Protein AF-N2BLF1-F1 (afdb_monomer_lite)

Radius of gyration: 27.6 Å; chains: 1; bounding box: 64×63×111 Å

pLDDT: mean 85.38, std 17.5, range [27.38, 98.88]

InterPro domains:
  IPR001821 [NiFe]-hydrogenase, small subunit [PIRSF000310] (75-419)
  IPR001821 [NiFe]-hydrogenase, small subunit [PTHR30013] (73-422)
  IPR001821 [NiFe]-hydrogenase, small subunit [TIGR00391] (73-423)
  IPR006137 NADH:ubiquinone oxidoreductase-like, 20kDa subunit [PF01058] (130-275)
  IPR006311 Twin-arginine translocation pathway, signal sequence [PS51318] (1-113)
  IPR027394 Cytochrome-c3 hydrogenase, C-terminal [PF14720] (294-376)
  IPR037024 [NiFe]-hydrogenase, small subunit, N-terminal domain superfamily [G3DSA:3.40.50.700] (114-292)
  IPR037148 [NiFe]-hydrogenase, small subunit, C-terminal domain superfamily [G3DSA:4.10.480.10] (296-412)

Secondary structure (DSSP, 8-state):
------------HHHHHHHTS------B----TT-TT-----BS-HHHHHHHHHHHHHHHTTSPPHHHHHHS--HHHHHHHTT--HHHHHHHHHHHHHHTT--GGGHHHHHHHHHTGGGS-EEEEE-B--SHHHHHHHTS-TT-HHHHHHHHS-EEEETTT-S--HHHHHHHHHHHHHHTTTT-EEEEESBEESS-GGG-EETTTTEEHHHHHHHHHHH-SEEEEEHHHHHH--STTSTT-TT-EE-GGGT-SSPEEEE-SSSPPHHHHHHHHHHHHHHSS--B-TTS-BHHHHSSBGGGG-TTHHHHHHT-B--STTSHHHHTT-B-GGGT--GGG-B--HHHH-BTTTTB-TTTTT-----TTSTTHHHHS-STTS--SS----TTTTS-HHHHHHHHHHHHHHHHHHHHHHHHHHHHH----

Structure (mmCIF, N/CA/C/O backbone):
data_AF-N2BLF1-F1
#
_entry.id   AF-N2BLF1-F1
#
loop_
_atom_site.group_PDB
_atom_site.id
_atom_site.type_symbol
_atom_site.label_atom_id
_atom_site.label_alt_id
_atom_site.label_comp_id
_atom_site.label_asym_id
_atom_site.label_entity_id
_atom_site.label_seq_id
_atom_site.pdbx_PDB_ins_code
_atom_site.Cartn_x
_atom_site.Cartn_y
_atom_site.Cartn_z
_atom_site.occupancy
_atom_site.B_iso_or_equiv
_atom_site.auth_seq_id
_atom_site.auth_comp_id
_atom_site.auth_asym_id
_atom_site.auth_atom_id
_atom_site.pdbx_PDB_model_num
ATOM 1 N N . MET A 1 1 ? -32.864 38.728 32.794 1.00 34.09 1 MET A N 1
ATOM 2 C CA . MET A 1 1 ? -32.151 39.334 31.644 1.00 34.09 1 MET A CA 1
ATOM 3 C C . MET A 1 1 ? -30.880 38.521 31.444 1.00 34.09 1 MET A C 1
ATOM 5 O O . MET A 1 1 ? -30.140 38.406 32.398 1.00 34.09 1 MET A O 1
ATOM 9 N N . SER A 1 2 ? -30.558 37.840 30.357 1.00 32.34 2 SER A N 1
ATOM 10 C CA . SER A 1 2 ? -31.206 37.461 29.104 1.00 32.34 2 SER A CA 1
ATOM 11 C C . SER A 1 2 ? -30.546 36.120 28.752 1.00 32.34 2 SER A C 1
ATOM 13 O O . SER A 1 2 ? -29.322 36.021 28.824 1.00 32.34 2 SER A O 1
ATOM 15 N N . LYS A 1 3 ? -31.333 35.089 28.440 1.00 30.62 3 LYS A N 1
ATOM 16 C CA . LYS A 1 3 ? -30.819 33.831 27.890 1.00 30.62 3 LYS A CA 1
ATOM 17 C C . LYS A 1 3 ? -30.440 34.105 26.433 1.00 30.62 3 LYS A C 1
ATOM 19 O O . LYS A 1 3 ? -31.319 34.471 25.659 1.00 30.62 3 LYS A O 1
ATOM 24 N N . HIS A 1 4 ? -29.175 33.933 26.062 1.00 27.38 4 HIS A N 1
ATOM 25 C CA . HIS A 1 4 ? -28.812 33.775 24.657 1.00 27.38 4 HIS A CA 1
ATOM 26 C C . HIS A 1 4 ? -28.743 32.280 24.348 1.00 27.38 4 HIS A C 1
ATOM 28 O O . HIS A 1 4 ? -27.736 31.623 24.585 1.00 27.38 4 HIS A O 1
ATOM 34 N N . GLU A 1 5 ? -29.864 31.746 23.863 1.00 31.47 5 GLU A N 1
ATOM 35 C CA . GLU A 1 5 ? -29.892 30.516 23.078 1.00 31.47 5 GLU A CA 1
ATOM 36 C C . GLU A 1 5 ? -29.251 30.818 21.723 1.00 31.47 5 GLU A C 1
ATOM 38 O O . GLU A 1 5 ? -29.831 31.501 20.880 1.00 31.47 5 GLU A O 1
ATOM 43 N N . THR A 1 6 ? -28.037 30.324 21.511 1.00 28.50 6 THR A N 1
ATOM 44 C CA . THR A 1 6 ? -27.440 30.254 20.179 1.00 28.50 6 THR A CA 1
ATOM 45 C C . THR A 1 6 ? -27.870 28.931 19.556 1.00 28.50 6 THR A C 1
ATOM 47 O O . THR A 1 6 ? -27.172 27.924 19.623 1.00 28.50 6 THR A O 1
ATOM 50 N N . THR A 1 7 ? -29.054 28.916 18.946 1.00 29.73 7 THR A N 1
ATOM 51 C CA . THR A 1 7 ? -29.397 27.939 17.906 1.00 29.73 7 THR A CA 1
ATOM 52 C C . THR A 1 7 ? -28.469 28.172 16.718 1.00 29.73 7 THR A C 1
ATOM 54 O O . THR A 1 7 ? -28.777 28.943 15.808 1.00 29.73 7 THR A O 1
ATOM 57 N N . GLN A 1 8 ? -27.292 27.548 16.747 1.00 30.91 8 GLN A N 1
ATOM 58 C CA . GLN A 1 8 ? -26.384 27.524 15.611 1.00 30.91 8 GLN A CA 1
ATOM 59 C C . GLN A 1 8 ? -26.890 26.454 14.643 1.00 30.91 8 GLN A C 1
ATOM 61 O O . GLN A 1 8 ? -26.903 25.260 14.937 1.00 30.91 8 GLN A O 1
ATOM 66 N N . GLY A 1 9 ? -27.421 26.933 13.519 1.00 28.45 9 GLY A N 1
ATOM 67 C CA . GLY A 1 9 ? -28.097 26.139 12.510 1.00 28.45 9 GLY A CA 1
ATOM 68 C C . GLY A 1 9 ? -27.261 24.962 12.023 1.00 28.45 9 GLY A C 1
ATOM 69 O O . GLY A 1 9 ? -26.122 25.108 11.579 1.00 28.45 9 GLY A O 1
ATOM 70 N N . MET A 1 10 ? -27.899 23.798 12.057 1.00 29.38 10 MET A N 1
ATOM 71 C CA . MET A 1 10 ? -27.509 22.559 11.405 1.00 29.38 10 MET A CA 1
ATOM 72 C C . MET A 1 10 ? -27.490 22.774 9.877 1.00 29.38 10 MET A C 1
ATOM 74 O O . MET A 1 10 ? -28.398 22.362 9.165 1.00 29.38 10 MET A O 1
ATOM 78 N N . LEU A 1 11 ? -26.476 23.466 9.347 1.00 31.80 11 LEU A N 1
ATOM 79 C CA . LEU A 1 11 ? -26.257 23.659 7.907 1.00 31.80 11 LEU A CA 1
ATOM 80 C C . LEU A 1 11 ? -25.612 22.401 7.299 1.00 31.80 11 LEU A C 1
ATOM 82 O O . LEU A 1 11 ? -24.440 22.347 6.941 1.00 31.80 11 LEU A O 1
ATOM 86 N N . HIS A 1 12 ? -26.445 21.364 7.257 1.00 41.03 12 HIS A N 1
ATOM 87 C CA . HIS A 1 12 ? -26.668 20.444 6.151 1.00 41.03 12 HIS A CA 1
ATOM 88 C C . HIS A 1 12 ? -25.487 20.070 5.226 1.00 41.03 12 HIS A C 1
ATOM 90 O O . HIS A 1 12 ? -25.386 20.506 4.077 1.00 41.03 12 HIS A O 1
ATOM 96 N N . THR A 1 13 ? -24.707 19.070 5.636 1.00 43.75 13 THR A N 1
ATOM 97 C CA . THR A 1 13 ? -24.130 18.111 4.673 1.00 43.75 13 THR A CA 1
ATOM 98 C C . THR A 1 13 ? -25.227 17.339 3.924 1.00 43.75 13 THR A C 1
ATOM 100 O O . THR A 1 13 ? -25.031 16.941 2.778 1.00 43.75 13 THR A O 1
ATOM 103 N N . ASP A 1 14 ? -26.418 17.197 4.515 1.00 41.38 14 ASP A N 1
ATOM 104 C CA . ASP A 1 14 ? -27.555 16.512 3.896 1.00 41.38 14 ASP A CA 1
ATOM 105 C C . ASP A 1 14 ? -28.120 17.200 2.641 1.00 41.38 14 ASP A C 1
ATOM 107 O O . ASP A 1 14 ? -28.480 16.485 1.707 1.00 41.38 14 ASP A O 1
ATOM 111 N N . THR A 1 15 ? -28.137 18.539 2.556 1.00 40.91 15 THR A N 1
ATOM 112 C CA . THR A 1 15 ? -28.598 19.256 1.343 1.00 40.91 15 THR A CA 1
ATOM 113 C C . THR A 1 15 ? -27.589 19.132 0.199 1.00 40.91 15 THR A C 1
ATOM 115 O O . THR A 1 15 ? -27.974 18.951 -0.949 1.00 40.91 15 THR A O 1
ATOM 118 N N . MET A 1 16 ? -26.280 19.094 0.486 1.00 49.84 16 MET A N 1
ATOM 119 C CA . MET A 1 16 ? -25.284 18.773 -0.552 1.00 49.84 16 MET A CA 1
ATOM 120 C C . MET A 1 16 ? -25.393 17.317 -1.025 1.00 49.84 16 MET A C 1
ATOM 122 O O . MET A 1 16 ? -25.132 17.026 -2.190 1.00 49.84 16 MET A O 1
ATOM 126 N N . LEU A 1 17 ? -25.772 16.384 -0.145 1.00 57.03 17 LEU A N 1
ATOM 127 C CA . LEU A 1 17 ? -25.958 14.974 -0.500 1.00 57.03 17 LEU A CA 1
ATOM 128 C C . LEU A 1 17 ? -27.244 14.713 -1.295 1.00 57.03 17 LEU A C 1
ATOM 130 O O . LEU A 1 17 ? -27.273 13.745 -2.056 1.00 57.03 17 LEU A O 1
ATOM 134 N N . SER A 1 18 ? -28.292 15.531 -1.134 1.00 57.19 18 SER A N 1
ATOM 135 C CA . SER A 1 18 ? -29.472 15.470 -2.008 1.00 57.19 18 SER A CA 1
ATOM 136 C C . SER A 1 18 ? -29.154 15.986 -3.409 1.00 57.19 18 SER A C 1
ATOM 138 O O . SER A 1 18 ? -29.528 15.331 -4.380 1.00 57.19 18 SER A O 1
ATOM 140 N N . ASP A 1 19 ? -28.394 17.080 -3.506 1.00 56.22 19 ASP A N 1
ATOM 141 C CA . ASP A 1 19 ? -28.075 17.741 -4.780 1.00 56.22 19 ASP A CA 1
ATOM 142 C C . ASP A 1 19 ? -26.953 17.034 -5.565 1.00 56.22 19 ASP A C 1
ATOM 144 O O . ASP A 1 19 ? -26.846 17.183 -6.779 1.00 56.22 19 ASP A O 1
ATOM 148 N N . SER A 1 20 ? -26.115 16.233 -4.893 1.00 60.94 20 SER A N 1
ATOM 149 C CA . SER A 1 20 ? -25.032 15.448 -5.517 1.00 60.94 20 SER A CA 1
ATOM 150 C C . SER A 1 20 ? -25.428 14.023 -5.910 1.00 60.94 20 SER A C 1
ATOM 152 O O . SER A 1 20 ? -24.604 13.289 -6.467 1.00 60.94 20 SER A O 1
ATOM 154 N N . MET A 1 21 ? -26.674 13.608 -5.643 1.00 68.56 21 MET A N 1
ATOM 155 C CA . MET A 1 21 ? -27.147 12.285 -6.038 1.00 68.56 21 MET A CA 1
ATOM 156 C C . MET A 1 21 ? -27.135 12.170 -7.575 1.00 68.56 21 MET A C 1
ATOM 158 O O . MET A 1 21 ? -27.792 12.958 -8.251 1.00 68.56 21 MET A O 1
ATOM 162 N N . PRO A 1 22 ? -26.447 11.170 -8.158 1.00 64.75 22 PRO A N 1
ATOM 163 C CA . PRO A 1 22 ? -26.455 10.998 -9.602 1.00 64.75 22 PRO A CA 1
ATOM 164 C C . PRO A 1 22 ? -27.871 10.680 -10.105 1.00 64.75 22 PRO A C 1
ATOM 166 O O . PRO A 1 22 ? -28.528 9.773 -9.587 1.00 64.75 22 PRO A O 1
ATOM 169 N N . HIS A 1 23 ? -28.310 11.398 -11.141 1.00 61.88 23 HIS A N 1
ATOM 170 C CA . HIS A 1 23 ? -29.564 11.136 -11.864 1.00 61.88 23 HIS A CA 1
ATOM 171 C C . HIS A 1 23 ? -29.407 10.087 -12.981 1.00 61.88 23 HIS A C 1
ATOM 173 O O . HIS A 1 23 ? -30.396 9.616 -13.532 1.00 61.88 23 HIS A O 1
ATOM 179 N N . ASP A 1 24 ? -28.165 9.717 -13.300 1.00 59.00 24 ASP A N 1
ATOM 180 C CA . ASP A 1 24 ? -27.805 8.776 -14.360 1.00 59.00 24 ASP A CA 1
ATOM 181 C C . ASP A 1 24 ? -28.021 7.312 -13.922 1.00 59.00 24 ASP A C 1
ATOM 183 O O . ASP A 1 24 ? -27.498 6.863 -12.893 1.00 59.00 24 ASP A O 1
ATOM 187 N N . THR A 1 25 ? -28.791 6.567 -14.719 1.00 51.81 25 THR A N 1
ATOM 188 C CA . THR A 1 25 ? -29.076 5.134 -14.544 1.00 51.81 25 THR A CA 1
ATOM 189 C C . THR A 1 25 ? -28.010 4.234 -15.168 1.00 51.81 25 THR A C 1
ATOM 191 O O . THR A 1 25 ? -28.146 3.015 -15.089 1.00 51.81 25 THR A O 1
ATOM 194 N N . ALA A 1 26 ? -26.938 4.791 -15.746 1.00 46.41 26 ALA A N 1
ATOM 195 C CA . ALA A 1 26 ? -25.838 4.005 -16.288 1.00 46.41 26 ALA A CA 1
ATOM 196 C C . ALA A 1 26 ? -25.249 3.042 -15.242 1.00 46.41 26 ALA A C 1
ATOM 198 O O . ALA A 1 26 ? -24.953 3.412 -14.095 1.00 46.41 26 ALA A O 1
ATOM 199 N N . ASN A 1 27 ? -25.055 1.795 -15.671 1.00 47.56 27 ASN A N 1
ATOM 200 C CA . ASN A 1 27 ? -24.435 0.747 -14.874 1.00 47.56 27 ASN A CA 1
ATOM 201 C C . ASN A 1 27 ? -23.000 1.165 -14.515 1.00 47.56 27 ASN A C 1
ATOM 203 O O . ASN A 1 27 ? -22.214 1.500 -15.401 1.00 47.56 27 ASN A O 1
ATOM 207 N N . ILE A 1 28 ? -22.632 1.114 -13.229 1.00 48.50 28 ILE A N 1
ATOM 208 C CA . ILE A 1 28 ? -21.212 1.078 -12.862 1.00 48.50 28 ILE A CA 1
ATOM 209 C C . ILE A 1 28 ? -20.825 -0.395 -12.785 1.00 48.50 28 ILE A C 1
ATOM 211 O O . ILE A 1 28 ? -21.120 -1.068 -11.800 1.00 48.50 28 ILE A O 1
ATOM 215 N N . ALA A 1 29 ? -20.125 -0.891 -13.799 1.00 42.41 29 ALA A N 1
ATOM 216 C CA . ALA A 1 29 ? -19.344 -2.103 -13.633 1.00 42.41 29 ALA A CA 1
ATOM 217 C C . ALA A 1 29 ? -18.017 -1.706 -12.979 1.00 42.41 29 ALA A C 1
ATOM 219 O O . ALA A 1 29 ? -17.067 -1.312 -13.648 1.00 42.41 29 ALA A O 1
ATOM 220 N N . LEU A 1 30 ? -17.953 -1.770 -11.652 1.00 49.09 30 LEU A N 1
ATOM 221 C CA . LEU A 1 30 ? -16.662 -2.006 -11.019 1.00 49.09 30 LEU A CA 1
ATOM 222 C C . LEU A 1 30 ? -16.316 -3.458 -11.419 1.00 49.09 30 LEU A C 1
ATOM 224 O O . LEU A 1 30 ? -17.105 -4.364 -11.164 1.00 49.09 30 LEU A O 1
ATOM 228 N N . ASP A 1 31 ? -15.251 -3.682 -12.192 1.00 41.78 31 ASP A N 1
ATOM 229 C CA . ASP A 1 31 ? -14.954 -5.015 -12.740 1.00 41.78 31 ASP A CA 1
ATOM 230 C C . ASP A 1 31 ? -14.432 -5.959 -11.637 1.00 41.78 31 ASP A C 1
ATOM 232 O O . ASP A 1 31 ? -13.259 -5.980 -11.246 1.00 41.78 31 ASP A O 1
ATOM 236 N N . TYR A 1 32 ? -15.353 -6.762 -11.104 1.00 50.81 32 TYR A N 1
ATOM 237 C CA . TYR A 1 32 ? -15.105 -7.753 -10.059 1.00 50.81 32 TYR A CA 1
ATOM 238 C C . TYR A 1 32 ? -14.831 -9.163 -10.596 1.00 50.81 32 TYR A C 1
ATOM 240 O O . TYR A 1 32 ? -14.565 -10.041 -9.784 1.00 50.81 32 TYR A O 1
ATOM 248 N N . SER A 1 33 ? -14.760 -9.373 -11.916 1.00 38.44 33 SER A N 1
ATOM 249 C CA . SER A 1 33 ? -14.733 -10.697 -12.580 1.00 38.44 33 SER A CA 1
ATOM 250 C C . SER A 1 33 ? -13.710 -11.721 -12.049 1.00 38.44 33 SER A C 1
ATOM 252 O O . SER A 1 33 ? -13.936 -12.918 -12.159 1.00 38.44 33 SER A O 1
ATOM 254 N N . GLN A 1 34 ? -12.613 -11.263 -11.438 1.00 37.8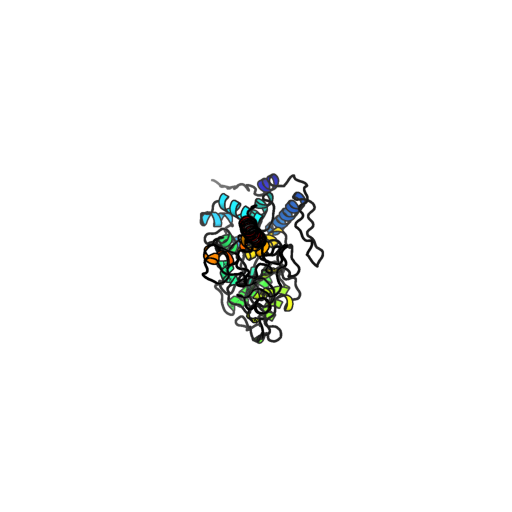8 34 GLN A N 1
ATOM 255 C CA . GLN A 1 34 ? -11.556 -12.087 -10.818 1.00 37.88 34 GLN A CA 1
ATOM 256 C C . GLN A 1 34 ? -11.710 -12.364 -9.297 1.00 37.88 34 GLN A C 1
ATOM 258 O O . GLN A 1 34 ? -10.726 -12.719 -8.655 1.00 37.88 34 GLN A O 1
ATOM 263 N N . ASN A 1 35 ? -12.882 -12.156 -8.676 1.00 38.38 35 ASN A N 1
ATOM 264 C CA . ASN A 1 35 ? -13.106 -12.509 -7.262 1.00 38.38 35 ASN A CA 1
ATOM 265 C C . ASN A 1 35 ? -13.472 -14.008 -7.132 1.00 38.38 35 ASN A C 1
ATOM 267 O O . ASN A 1 35 ? -14.553 -14.394 -7.582 1.00 38.38 35 ASN A O 1
ATOM 271 N N . PRO A 1 36 ? -12.647 -14.853 -6.481 1.00 35.81 36 PRO A N 1
ATOM 272 C CA . PRO A 1 36 ? -12.913 -16.289 -6.362 1.00 35.81 36 PRO A CA 1
ATOM 273 C C . PRO A 1 36 ? -14.143 -16.641 -5.502 1.00 35.81 36 PRO A C 1
ATOM 275 O O . PRO A 1 36 ? -14.599 -17.780 -5.554 1.00 35.81 36 PRO A O 1
ATOM 278 N N . LYS A 1 37 ? -14.713 -15.696 -4.734 1.00 40.62 37 LYS A N 1
ATOM 279 C CA . LYS A 1 37 ? -15.896 -15.935 -3.881 1.00 40.62 37 LYS A CA 1
ATOM 280 C C . LYS A 1 37 ? -17.235 -15.450 -4.446 1.00 40.62 37 LYS A C 1
ATOM 282 O O . LYS A 1 37 ? -18.229 -15.536 -3.739 1.00 40.62 37 LYS A O 1
ATOM 287 N N . GLY A 1 38 ? -17.310 -14.974 -5.690 1.00 34.41 38 GLY A N 1
ATOM 288 C CA . GLY A 1 38 ? -18.601 -14.739 -6.363 1.00 34.41 38 GLY A CA 1
ATOM 289 C C . GLY A 1 38 ? -19.492 -13.622 -5.791 1.00 34.41 38 GLY A C 1
ATOM 290 O O . GLY A 1 38 ? -20.425 -13.208 -6.477 1.00 34.41 38 GLY A O 1
ATOM 291 N N . ASP A 1 39 ? -19.172 -13.044 -4.629 1.00 40.78 39 ASP A N 1
ATOM 292 C CA . ASP A 1 39 ? -19.739 -11.780 -4.150 1.00 40.78 39 ASP A CA 1
ATOM 293 C C . ASP A 1 39 ? -19.129 -10.621 -4.950 1.00 40.78 39 ASP A C 1
ATOM 295 O O . ASP A 1 39 ? -18.388 -9.765 -4.458 1.00 40.78 39 ASP A O 1
ATOM 299 N N . ASN A 1 40 ? -19.402 -10.613 -6.252 1.00 42.91 40 ASN A N 1
ATOM 300 C CA . ASN A 1 40 ? -19.244 -9.422 -7.055 1.00 42.91 40 ASN A CA 1
ATOM 301 C C . ASN A 1 40 ? -20.182 -8.389 -6.432 1.00 42.91 40 ASN A C 1
ATOM 303 O O . ASN A 1 40 ? -21.397 -8.594 -6.421 1.00 42.91 40 ASN A O 1
ATOM 307 N N . LEU A 1 41 ? -19.638 -7.285 -5.916 1.00 47.81 41 LEU A N 1
ATOM 308 C CA . LEU A 1 41 ? -20.415 -6.096 -5.572 1.00 47.81 41 LEU A CA 1
ATOM 309 C C . LEU A 1 41 ? -21.020 -5.531 -6.873 1.00 47.81 41 LEU A C 1
ATOM 311 O O . LEU A 1 41 ? -20.583 -4.524 -7.413 1.00 47.81 41 LEU A O 1
ATOM 315 N N . THR A 1 42 ? -21.998 -6.224 -7.443 1.00 44.62 42 THR A N 1
ATOM 316 C CA . THR A 1 42 ? -22.659 -5.857 -8.688 1.00 44.62 42 THR A CA 1
ATOM 317 C C . THR A 1 42 ? -23.623 -4.730 -8.367 1.00 44.62 42 THR A C 1
ATOM 319 O O . THR A 1 42 ? -24.704 -4.922 -7.815 1.00 44.62 42 THR A O 1
ATOM 322 N N . PHE A 1 43 ? -23.192 -3.504 -8.649 1.00 52.00 43 PHE A N 1
ATOM 323 C CA . PHE A 1 43 ? -24.036 -2.330 -8.503 1.00 52.00 43 PHE A CA 1
ATOM 324 C C . PHE A 1 43 ? -24.673 -2.009 -9.842 1.00 52.00 43 PHE A C 1
ATOM 326 O O . PHE A 1 43 ? -24.016 -1.550 -10.772 1.00 52.00 43 PHE A O 1
ATOM 333 N N . HIS A 1 44 ? -25.978 -2.239 -9.930 1.00 54.66 44 HIS A N 1
ATOM 334 C CA . HIS A 1 44 ? -26.699 -2.051 -11.181 1.00 54.66 44 HIS A CA 1
ATOM 335 C C . HIS A 1 44 ? -26.785 -0.577 -11.601 1.00 54.66 44 HIS A C 1
ATOM 337 O O . HIS A 1 44 ? -26.911 -0.322 -12.780 1.00 54.66 44 HIS A O 1
ATOM 343 N N . THR A 1 45 ? -26.654 0.411 -10.702 1.00 69.50 45 THR A N 1
ATOM 344 C CA . THR A 1 45 ? -26.628 1.842 -11.093 1.00 69.50 45 THR A CA 1
ATOM 345 C C . THR A 1 45 ? -25.778 2.706 -10.157 1.00 69.50 45 THR A C 1
ATOM 347 O O . THR A 1 45 ? -25.685 2.418 -8.956 1.00 69.50 45 THR A O 1
ATOM 350 N N . LYS A 1 46 ? -25.241 3.831 -10.666 1.00 75.88 46 LYS A N 1
ATOM 351 C CA . LYS A 1 46 ? -24.555 4.871 -9.860 1.00 75.88 46 LYS A CA 1
ATOM 352 C C . LYS A 1 46 ? -25.385 5.309 -8.649 1.00 75.88 46 LYS A C 1
ATOM 354 O O . LYS A 1 46 ? -24.870 5.423 -7.537 1.00 75.88 46 LYS A O 1
ATOM 359 N N . GLN A 1 47 ? -26.685 5.508 -8.857 1.00 79.88 47 GLN A N 1
ATOM 360 C CA . GLN A 1 47 ? -27.613 5.960 -7.824 1.00 79.88 47 GLN A CA 1
ATOM 361 C C . GLN A 1 47 ? -27.802 4.925 -6.701 1.00 79.88 47 GLN A C 1
ATOM 363 O O . GLN A 1 47 ? -27.855 5.289 -5.524 1.00 79.88 47 GLN A O 1
ATOM 368 N N . SER A 1 48 ? -27.888 3.633 -7.041 1.00 80.94 48 SER A N 1
ATOM 369 C CA . SER A 1 48 ? -28.030 2.557 -6.047 1.00 80.94 48 SER A CA 1
ATOM 370 C C . SER A 1 48 ? -26.800 2.451 -5.140 1.00 80.94 48 SER A C 1
ATOM 372 O O . SER A 1 48 ? -26.939 2.350 -3.917 1.00 80.94 48 SER A O 1
ATOM 374 N N . LEU A 1 49 ? -25.603 2.573 -5.725 1.00 84.44 49 LEU A N 1
ATOM 375 C CA . LEU A 1 49 ? -24.341 2.596 -4.994 1.00 84.44 49 LEU A CA 1
ATOM 376 C C . LEU A 1 49 ? -24.270 3.805 -4.057 1.00 84.44 49 LEU A C 1
ATOM 378 O O . LEU A 1 49 ? -23.987 3.645 -2.871 1.00 84.44 49 LEU A O 1
ATOM 382 N N . PHE A 1 50 ? -24.607 4.996 -4.559 1.00 88.06 50 PHE A N 1
ATOM 383 C CA . PHE A 1 50 ? -24.615 6.227 -3.768 1.00 88.06 50 PHE A CA 1
ATOM 384 C C . PHE A 1 50 ? -25.539 6.113 -2.545 1.00 88.06 50 PHE A C 1
ATOM 386 O O . PHE A 1 50 ? -25.126 6.397 -1.421 1.00 88.06 50 PHE A O 1
ATOM 393 N N . LYS A 1 51 ? -26.769 5.609 -2.732 1.00 88.69 51 LYS A N 1
ATOM 394 C CA . LYS A 1 51 ? -27.728 5.375 -1.636 1.00 88.69 51 LYS A CA 1
ATOM 395 C C . LYS A 1 51 ? -27.208 4.364 -0.610 1.00 88.69 51 LYS A C 1
ATOM 397 O O . LYS A 1 51 ? -27.392 4.570 0.589 1.00 88.69 51 LYS A O 1
ATOM 402 N N . LYS A 1 52 ? -26.554 3.284 -1.055 1.00 88.19 52 LYS A N 1
ATOM 403 C CA . LYS A 1 52 ? -25.972 2.269 -0.160 1.00 88.19 52 LYS A CA 1
ATOM 404 C C . LYS A 1 52 ? -24.853 2.857 0.700 1.00 88.19 52 LYS A C 1
ATOM 406 O O . LYS A 1 52 ? -24.866 2.651 1.913 1.00 88.19 52 LYS A O 1
ATOM 411 N N . VAL A 1 53 ? -23.937 3.611 0.087 1.00 91.50 53 VAL A N 1
ATOM 412 C CA . VAL A 1 53 ? -22.851 4.303 0.799 1.00 91.50 53 VAL A CA 1
ATOM 413 C C . VAL A 1 53 ? -23.428 5.313 1.782 1.00 91.50 53 VAL A C 1
ATOM 415 O O . VAL A 1 53 ? -23.099 5.248 2.963 1.00 91.50 53 VAL A O 1
ATOM 418 N N . LYS A 1 54 ? -24.368 6.170 1.350 1.00 93.69 54 LYS A N 1
ATOM 419 C CA . LYS A 1 54 ? -25.041 7.127 2.244 1.00 93.69 54 LYS A CA 1
ATOM 420 C C . LYS A 1 54 ? -25.642 6.419 3.464 1.00 93.69 54 LYS A C 1
ATOM 422 O O . LYS A 1 54 ? -25.311 6.777 4.587 1.00 93.69 54 LYS A O 1
ATOM 427 N N . LYS A 1 55 ? -26.422 5.351 3.256 1.00 93.75 55 LYS A N 1
ATOM 428 C CA . LYS A 1 55 ? -27.039 4.566 4.342 1.00 93.75 55 LYS A CA 1
ATOM 429 C C . LYS A 1 55 ? -26.009 3.969 5.304 1.00 93.75 55 LYS A C 1
ATOM 431 O O . LYS A 1 55 ? -26.287 3.849 6.496 1.00 93.75 55 LYS A O 1
ATOM 436 N N . ARG A 1 56 ? -24.841 3.547 4.810 1.00 92.75 56 ARG A N 1
ATOM 437 C CA . ARG A 1 56 ? -23.753 3.057 5.666 1.00 92.75 56 ARG A CA 1
ATOM 438 C C . ARG A 1 56 ? -23.150 4.189 6.491 1.00 92.75 56 ARG A C 1
ATOM 440 O O . ARG A 1 56 ? -23.032 4.026 7.701 1.00 92.75 56 ARG A O 1
ATOM 447 N N . LEU A 1 57 ? -22.827 5.321 5.869 1.00 93.94 57 LEU A N 1
ATOM 448 C CA . LEU A 1 57 ? -22.315 6.492 6.583 1.00 93.94 57 LEU A CA 1
ATOM 449 C C . LEU A 1 57 ? -23.327 6.996 7.624 1.00 93.94 57 LEU A C 1
ATOM 451 O O . LEU A 1 57 ? -22.935 7.330 8.733 1.00 93.94 57 LEU A O 1
ATOM 455 N N . ASP A 1 58 ? -24.630 6.944 7.335 1.00 94.81 58 ASP A N 1
ATOM 456 C CA . ASP A 1 58 ? -25.687 7.270 8.305 1.00 94.81 58 ASP A CA 1
ATOM 457 C C . ASP A 1 58 ? -25.698 6.311 9.507 1.00 94.81 58 ASP A C 1
ATOM 459 O O . ASP A 1 58 ? -26.003 6.721 10.623 1.00 94.81 58 ASP A O 1
ATOM 463 N N . LYS A 1 59 ? -25.375 5.024 9.306 1.00 92.88 59 LYS A N 1
ATOM 464 C CA . LYS A 1 59 ? -25.219 4.066 10.412 1.00 92.88 59 LYS A CA 1
ATOM 465 C C . LYS A 1 59 ? -23.963 4.354 11.226 1.00 92.88 59 LYS A C 1
ATOM 467 O O . LYS A 1 59 ? -24.043 4.333 12.449 1.00 92.88 59 LYS A O 1
ATOM 472 N N . LEU A 1 60 ? -22.839 4.624 10.560 1.00 90.69 60 LEU A N 1
ATOM 473 C CA . LEU A 1 60 ? -21.591 4.984 11.232 1.00 90.69 60 LEU A CA 1
ATOM 474 C C . LEU A 1 60 ? -21.776 6.256 12.054 1.00 90.69 60 LEU A C 1
ATOM 476 O O . LEU A 1 60 ? -21.403 6.259 13.214 1.00 90.69 60 LEU A O 1
ATOM 480 N N . ALA A 1 61 ? -22.445 7.278 11.519 1.00 91.00 61 ALA A N 1
ATOM 481 C CA . ALA A 1 61 ? -22.671 8.554 12.196 1.00 91.00 61 ALA A CA 1
ATOM 482 C C . ALA A 1 61 ? -23.399 8.438 13.551 1.00 91.00 61 ALA A C 1
ATOM 484 O O . ALA A 1 61 ? -23.266 9.334 14.381 1.00 91.00 61 ALA A O 1
ATOM 485 N N . LYS A 1 62 ? -24.144 7.344 13.783 1.00 91.62 62 LYS A N 1
ATOM 486 C CA . LYS A 1 62 ? -24.828 7.053 15.057 1.00 91.62 62 LYS A CA 1
ATOM 487 C C . LYS A 1 62 ? -23.900 6.506 16.140 1.00 91.62 62 LYS A C 1
ATOM 489 O O . LYS A 1 62 ? -24.302 6.458 17.298 1.00 91.62 62 LYS A O 1
ATOM 494 N N . LEU A 1 63 ? -22.710 6.034 15.774 1.00 88.12 63 LEU A N 1
ATOM 495 C CA . LEU A 1 63 ? -21.706 5.622 16.746 1.00 88.12 63 LEU A CA 1
ATOM 496 C C . LEU A 1 63 ? -21.108 6.871 17.414 1.00 88.12 63 LEU A C 1
ATOM 498 O O . LEU A 1 63 ? -20.998 7.911 16.753 1.00 88.12 63 LEU A O 1
ATOM 502 N N . PRO A 1 64 ? -20.723 6.778 18.700 1.00 83.50 64 PRO A N 1
ATOM 503 C CA . PRO A 1 64 ? -20.084 7.887 19.395 1.00 83.50 64 PRO A CA 1
ATOM 504 C C . PRO A 1 64 ? -18.791 8.287 18.677 1.00 83.50 64 PRO A C 1
ATOM 506 O O . PRO A 1 64 ? -18.036 7.422 18.224 1.00 83.50 64 PRO A O 1
ATOM 509 N N . SER A 1 65 ? -18.562 9.596 18.563 1.00 82.25 65 SER A N 1
ATOM 510 C CA . SER A 1 65 ? -17.284 10.133 18.102 1.00 82.25 65 SER A CA 1
ATOM 511 C C . SER A 1 65 ? -16.224 9.846 19.161 1.00 82.25 65 SER A C 1
ATOM 513 O O . SER A 1 65 ? -16.364 10.263 20.310 1.00 82.25 65 SER A O 1
ATOM 515 N N . LEU A 1 66 ? -15.164 9.133 18.775 1.00 79.25 66 LEU A N 1
ATOM 516 C CA . LEU A 1 66 ? -14.035 8.865 19.670 1.00 79.25 66 LEU A CA 1
ATOM 517 C C . LEU A 1 66 ? -13.133 10.097 19.813 1.00 79.25 66 LEU A C 1
ATOM 519 O O . LEU A 1 66 ? -12.422 10.237 20.807 1.00 79.25 66 LEU A O 1
ATOM 523 N N . ARG A 1 67 ? -13.193 11.019 18.843 1.00 72.94 67 ARG A N 1
ATOM 524 C CA . ARG A 1 67 ? -12.477 12.292 18.889 1.00 72.94 67 ARG A CA 1
ATOM 525 C C . ARG A 1 67 ? -13.130 13.286 19.845 1.00 72.94 67 ARG A C 1
ATOM 527 O O . ARG A 1 67 ? -12.416 13.848 20.666 1.00 72.94 67 ARG A O 1
ATOM 534 N N . GLU A 1 68 ? -14.447 13.490 19.781 1.00 65.19 68 GLU A N 1
ATOM 535 C CA . GLU A 1 68 ? -15.149 14.402 20.702 1.00 65.19 68 GLU A CA 1
ATOM 536 C C . GLU A 1 68 ? -14.963 13.974 22.165 1.00 65.19 68 GLU A C 1
ATOM 538 O O . GLU A 1 68 ? -14.774 14.828 23.027 1.00 65.19 68 GLU A O 1
ATOM 543 N N . GLU A 1 69 ? -14.912 12.663 22.434 1.00 62.38 69 GLU A N 1
ATOM 544 C CA . GLU A 1 69 ? -14.609 12.114 23.765 1.00 62.38 69 GLU A CA 1
ATOM 545 C C . GLU A 1 69 ? -13.201 12.515 24.258 1.00 62.38 69 GLU A C 1
ATOM 547 O O . GLU A 1 69 ? -13.016 12.756 25.450 1.00 62.38 69 GLU A O 1
ATOM 552 N N . LYS A 1 70 ? -12.208 12.606 23.358 1.00 67.62 70 LYS A N 1
ATOM 553 C CA . LYS A 1 70 ? -10.793 12.847 23.704 1.00 67.62 70 LYS A CA 1
ATOM 554 C C . LYS A 1 70 ? -10.374 14.320 23.646 1.00 67.62 70 LYS A C 1
ATOM 556 O O . LYS A 1 70 ? -9.632 14.767 24.515 1.00 67.62 70 LYS A O 1
ATOM 561 N N . SER A 1 71 ? -10.790 15.063 22.619 1.00 68.31 71 SER A N 1
ATOM 562 C CA . SER A 1 71 ? -10.330 16.437 22.353 1.00 68.31 71 SER A CA 1
ATOM 563 C C . SER A 1 71 ? -11.426 17.498 22.445 1.00 68.31 71 SER A C 1
ATOM 565 O O . SER A 1 71 ? -11.107 18.686 22.467 1.00 68.31 71 SER A O 1
ATOM 567 N N . GLY A 1 72 ? -12.701 17.093 22.468 1.00 71.50 72 GLY A N 1
ATOM 568 C CA . GLY A 1 72 ? -13.845 18.006 22.424 1.00 71.50 72 GLY A CA 1
ATOM 569 C C . GLY A 1 72 ? -14.018 18.766 21.103 1.00 71.50 72 GLY A C 1
ATOM 570 O O . GLY A 1 72 ? -14.837 19.678 21.068 1.00 71.50 72 GLY A O 1
ATOM 571 N N . LYS A 1 73 ? -13.261 18.422 20.045 1.00 74.38 73 LYS A N 1
ATOM 572 C CA . LYS A 1 73 ? -13.299 19.104 18.738 1.00 74.38 73 LYS A CA 1
ATOM 573 C C . LYS A 1 73 ? -13.722 18.184 17.601 1.00 74.38 73 LYS A C 1
ATOM 575 O O . LYS A 1 73 ? -13.374 16.998 17.589 1.00 74.38 73 LYS A O 1
ATOM 580 N N . ASP A 1 74 ? -14.399 18.731 16.595 1.00 77.38 74 ASP A N 1
ATOM 581 C CA . ASP A 1 74 ? -14.711 18.010 15.356 1.00 77.38 74 ASP A CA 1
ATOM 582 C C . ASP A 1 74 ? -13.578 18.112 14.297 1.00 77.38 74 ASP A C 1
ATOM 584 O O . ASP A 1 74 ? -12.601 18.843 14.463 1.00 77.38 74 ASP A O 1
ATOM 588 N N . LEU A 1 75 ? -13.657 17.339 13.200 1.00 80.56 75 LEU A N 1
ATOM 589 C CA . LEU A 1 75 ? -12.596 17.299 12.175 1.00 80.56 75 LEU A CA 1
ATOM 590 C C . LEU A 1 75 ? -12.451 18.660 11.502 1.00 80.56 75 LEU A C 1
ATOM 592 O O . LEU A 1 75 ? -11.367 19.060 11.093 1.00 80.56 75 LEU A O 1
ATOM 596 N N . LYS A 1 76 ? -13.572 19.353 11.333 1.00 80.06 76 LYS A N 1
ATOM 597 C CA . LYS A 1 76 ? -13.634 20.611 10.612 1.00 80.06 76 LYS A CA 1
ATOM 598 C C . LYS A 1 76 ? -12.967 21.713 11.427 1.00 80.06 76 LYS A C 1
ATOM 600 O O . LYS A 1 76 ? -12.229 22.501 10.845 1.00 80.06 76 LYS A O 1
ATOM 605 N N . GLU A 1 77 ? -13.185 21.745 12.736 1.00 82.69 77 GLU A N 1
ATOM 606 C CA . GLU A 1 77 ? -12.492 22.638 13.667 1.00 82.69 77 GLU A CA 1
ATOM 607 C C . GLU A 1 77 ? -10.982 22.396 13.628 1.00 82.69 77 GLU A C 1
ATOM 609 O O . GLU A 1 77 ? -10.208 23.337 13.467 1.00 82.69 77 GLU A O 1
ATOM 614 N N . VAL A 1 78 ? -10.561 21.130 13.654 1.00 81.69 78 VAL A N 1
ATOM 615 C CA . VAL A 1 78 ? -9.147 20.747 13.535 1.00 81.69 78 VAL A CA 1
ATOM 616 C C . VAL A 1 78 ? -8.536 21.220 12.214 1.00 81.69 78 VAL A C 1
ATOM 618 O O . VAL A 1 78 ? -7.469 21.835 12.206 1.00 81.69 78 VAL A O 1
ATOM 621 N N . LEU A 1 79 ? -9.210 20.963 11.089 1.00 84.00 79 LEU A N 1
ATOM 622 C CA . LEU A 1 79 ? -8.747 21.402 9.772 1.00 84.00 79 LEU A CA 1
ATOM 623 C C . LEU A 1 79 ? -8.612 22.930 9.723 1.00 84.00 79 LEU A C 1
ATOM 625 O O . LEU A 1 79 ? -7.621 23.436 9.202 1.00 84.00 79 LEU A O 1
ATOM 629 N N . GLN A 1 80 ? -9.561 23.664 10.310 1.00 84.81 80 GLN A N 1
ATOM 630 C CA . GLN A 1 80 ? -9.511 25.125 10.392 1.00 84.81 80 GLN A CA 1
ATOM 631 C C . GLN A 1 80 ? -8.337 25.626 11.242 1.00 84.81 80 GLN A C 1
ATOM 633 O O . GLN A 1 80 ? -7.640 26.546 10.815 1.00 84.81 80 GLN A O 1
ATOM 638 N N . GLU A 1 81 ? -8.074 25.013 12.398 1.00 84.81 81 GLU A N 1
ATOM 639 C CA . GLU A 1 81 ? -6.927 25.349 13.257 1.00 84.81 81 GLU A CA 1
ATOM 640 C C . GLU A 1 81 ? -5.584 25.102 12.565 1.00 84.81 81 GLU A C 1
ATOM 642 O O . GLU A 1 81 ? -4.630 25.854 12.763 1.00 84.81 81 GLU A O 1
ATOM 647 N N . LYS A 1 82 ? -5.521 24.082 11.705 1.00 83.06 82 LYS A N 1
ATOM 648 C CA . LYS A 1 82 ? -4.355 23.774 10.864 1.00 83.06 82 LYS A CA 1
ATOM 649 C C . LYS A 1 82 ? -4.292 24.612 9.579 1.00 83.06 82 LYS A C 1
ATOM 651 O O . LYS A 1 82 ? -3.422 24.381 8.745 1.00 83.06 82 LYS A O 1
ATOM 656 N N . GLY A 1 83 ? -5.189 25.585 9.404 1.00 85.19 83 GLY A N 1
ATOM 657 C CA . GLY A 1 83 ? -5.209 26.485 8.247 1.00 85.19 83 GLY A CA 1
ATOM 658 C C . GLY A 1 83 ? -5.734 25.852 6.953 1.00 85.19 83 GLY A C 1
ATOM 659 O O . GLY A 1 83 ? -5.600 26.449 5.884 1.00 85.19 83 GLY A O 1
ATOM 660 N N . ILE A 1 84 ? -6.351 24.670 7.022 1.00 84.94 84 ILE A N 1
ATOM 661 C CA . ILE A 1 84 ? -6.890 23.960 5.861 1.00 84.94 84 ILE A CA 1
ATOM 662 C C . ILE A 1 84 ? -8.301 24.447 5.557 1.00 84.94 84 ILE A C 1
ATOM 664 O O . ILE A 1 84 ? -9.247 24.294 6.332 1.00 84.94 84 ILE A O 1
ATOM 668 N N . GLN A 1 85 ? -8.460 25.008 4.362 1.00 87.44 85 GLN A N 1
ATOM 669 C CA . GLN A 1 85 ? -9.748 25.486 3.886 1.00 87.44 85 GLN A CA 1
ATOM 670 C C . GLN A 1 85 ? -10.645 24.319 3.462 1.00 87.44 85 GLN A C 1
ATOM 672 O O . GLN A 1 85 ? -10.193 23.325 2.889 1.00 87.44 85 GLN A O 1
ATOM 677 N N . ARG A 1 86 ? -11.969 24.494 3.597 1.00 85.94 86 ARG A N 1
ATOM 678 C CA . ARG A 1 86 ? -12.975 23.526 3.102 1.00 85.94 86 ARG A CA 1
ATOM 679 C C . ARG A 1 86 ? -12.754 23.151 1.631 1.00 85.94 86 ARG A C 1
ATOM 681 O O . ARG A 1 86 ? -13.020 22.022 1.232 1.00 85.94 86 ARG A O 1
ATOM 688 N N . ARG A 1 87 ? -12.287 24.099 0.812 1.00 87.94 87 ARG A N 1
ATOM 689 C CA . ARG A 1 87 ? -11.990 23.865 -0.607 1.00 87.94 87 ARG A CA 1
ATOM 690 C C . ARG A 1 87 ? -10.895 22.816 -0.787 1.00 87.94 87 ARG A C 1
ATOM 692 O O . ARG A 1 87 ? -11.041 21.954 -1.647 1.00 87.94 87 ARG A O 1
ATOM 699 N N . ASP A 1 88 ? -9.828 22.893 -0.004 1.00 86.75 88 ASP A N 1
ATOM 700 C CA . ASP A 1 88 ? -8.696 21.976 -0.121 1.00 86.75 88 ASP A CA 1
ATOM 701 C C . ASP A 1 88 ? -9.068 20.593 0.412 1.00 86.75 88 ASP A C 1
ATOM 703 O O . ASP A 1 88 ? -8.796 19.598 -0.257 1.00 86.75 88 ASP A O 1
ATOM 707 N N . PHE A 1 89 ? -9.856 20.536 1.492 1.00 87.50 89 PHE A N 1
ATOM 708 C CA . PHE A 1 89 ? -10.488 19.297 1.956 1.00 87.50 89 PHE A CA 1
ATOM 709 C C . PHE A 1 89 ? -11.325 18.611 0.865 1.00 87.50 89 PHE A C 1
ATOM 711 O O . PHE A 1 89 ? -11.199 17.411 0.627 1.00 87.50 89 PHE A O 1
ATOM 718 N N . MET A 1 90 ? -12.138 19.372 0.128 1.00 90.31 90 MET A N 1
ATOM 719 C CA . MET A 1 90 ? -12.937 18.813 -0.967 1.00 90.31 90 MET A CA 1
ATOM 720 C C . MET A 1 90 ? -12.097 18.388 -2.180 1.00 90.31 90 MET A C 1
ATOM 722 O O . MET A 1 90 ? -12.441 17.397 -2.825 1.00 90.31 90 MET A O 1
ATOM 726 N N . LYS A 1 91 ? -11.001 19.095 -2.499 1.00 89.00 91 LYS A N 1
ATOM 727 C CA . LYS A 1 91 ? -10.058 18.657 -3.545 1.00 89.00 91 LYS A CA 1
ATOM 728 C C . LYS A 1 91 ? -9.426 17.324 -3.170 1.00 89.00 91 LYS A C 1
ATOM 730 O O . LYS A 1 91 ? -9.406 16.416 -3.995 1.00 89.00 91 LYS A O 1
ATOM 735 N N . TRP A 1 92 ? -8.969 17.195 -1.928 1.00 87.88 92 TRP A N 1
ATOM 736 C CA . TRP A 1 92 ? -8.441 15.942 -1.406 1.00 87.88 92 TRP A CA 1
ATOM 737 C C . TRP A 1 92 ? -9.474 14.818 -1.503 1.00 87.88 92 TRP A C 1
ATOM 739 O O . TRP A 1 92 ? -9.188 13.770 -2.079 1.00 87.88 92 TRP A O 1
ATOM 749 N N . ALA A 1 93 ? -10.711 15.062 -1.062 1.00 89.50 93 ALA A N 1
ATOM 750 C CA . ALA A 1 93 ? -11.771 14.062 -1.144 1.00 89.50 93 ALA A CA 1
ATOM 751 C C . ALA A 1 93 ? -12.027 13.624 -2.595 1.00 89.50 93 ALA A C 1
ATOM 753 O O . ALA A 1 93 ? -12.253 12.440 -2.852 1.00 89.50 93 ALA A O 1
ATOM 754 N N . ALA A 1 94 ? -11.948 14.545 -3.561 1.00 88.69 94 ALA A N 1
ATOM 755 C CA . ALA A 1 94 ? -12.044 14.225 -4.982 1.00 88.69 94 ALA A CA 1
ATOM 756 C C . ALA A 1 94 ? -10.853 13.386 -5.483 1.00 88.69 94 ALA A C 1
ATOM 758 O O . ALA A 1 94 ? -11.066 12.421 -6.218 1.00 88.69 94 ALA A O 1
ATOM 759 N N . VAL A 1 95 ? -9.625 13.697 -5.054 1.00 86.50 95 VAL A N 1
ATOM 760 C CA . VAL A 1 95 ? -8.419 12.914 -5.382 1.00 86.50 95 VAL A CA 1
ATOM 761 C C . VAL A 1 95 ? -8.518 11.497 -4.823 1.00 86.50 95 VAL A C 1
ATOM 763 O O . VAL A 1 95 ? -8.281 10.541 -5.562 1.00 86.50 95 VAL A O 1
ATOM 766 N N . VAL A 1 96 ? -8.930 11.332 -3.564 1.00 86.50 96 VAL A N 1
ATOM 767 C CA . VAL A 1 96 ? -9.139 10.005 -2.962 1.00 86.50 96 VAL A CA 1
ATOM 768 C C . VAL A 1 96 ? -10.233 9.247 -3.701 1.00 86.50 96 VAL A C 1
ATOM 770 O O . VAL A 1 96 ? -10.018 8.101 -4.084 1.00 86.50 96 VAL A O 1
ATOM 773 N N . THR A 1 97 ? -11.362 9.902 -3.990 1.00 87.75 97 THR A N 1
ATOM 774 C CA . THR A 1 97 ? -12.475 9.326 -4.769 1.00 87.75 97 THR A CA 1
ATOM 775 C C . THR A 1 97 ? -11.995 8.789 -6.116 1.00 87.75 97 THR A C 1
ATOM 777 O O . THR A 1 97 ? -12.284 7.645 -6.462 1.00 87.75 97 THR A O 1
ATOM 780 N N . ALA A 1 98 ? -11.213 9.580 -6.853 1.00 86.81 98 ALA A N 1
ATOM 781 C CA . ALA A 1 98 ? -10.646 9.168 -8.132 1.00 86.81 98 ALA A CA 1
ATOM 782 C C . ALA A 1 98 ? -9.601 8.050 -7.979 1.00 86.81 98 ALA A C 1
ATOM 784 O O . ALA A 1 98 ? -9.533 7.146 -8.815 1.00 86.81 98 ALA A O 1
ATOM 785 N N . SER A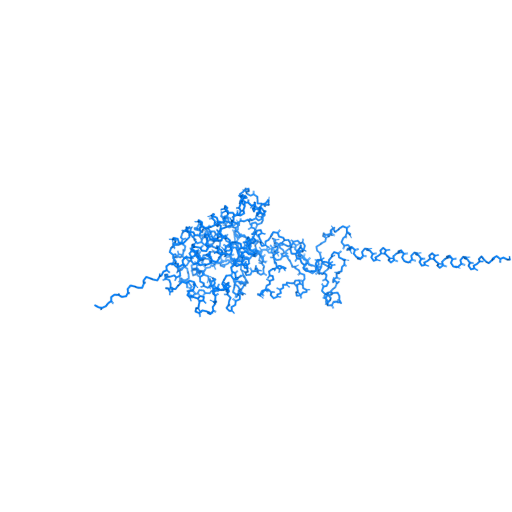 1 99 ? -8.799 8.090 -6.911 1.00 82.44 99 SER A N 1
ATOM 786 C CA . SER A 1 99 ? -7.758 7.093 -6.636 1.00 82.44 99 SER A CA 1
ATOM 787 C C . SER A 1 99 ? -8.360 5.708 -6.422 1.00 82.44 99 SER A C 1
ATOM 789 O O . SER A 1 99 ? -7.909 4.760 -7.059 1.00 82.44 99 SER A O 1
ATOM 791 N N . ILE A 1 100 ? -9.443 5.610 -5.644 1.00 83.38 100 ILE A N 1
ATOM 792 C CA . ILE A 1 100 ? -10.170 4.351 -5.402 1.00 83.38 100 ILE A CA 1
ATOM 793 C C . ILE A 1 100 ? -11.156 3.978 -6.528 1.00 83.38 100 ILE A C 1
ATOM 795 O O . ILE A 1 100 ? -11.956 3.055 -6.372 1.00 83.38 100 ILE A O 1
ATOM 799 N N . GLY A 1 101 ? -11.106 4.678 -7.668 1.00 83.44 101 GLY A N 1
ATOM 800 C CA . GLY A 1 101 ?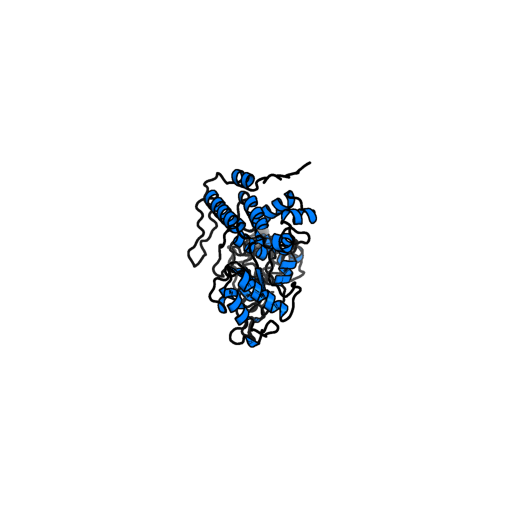 -11.863 4.343 -8.877 1.00 83.44 101 GLY A CA 1
ATOM 801 C C . GLY A 1 101 ? -13.348 4.715 -8.842 1.00 83.44 101 GLY A C 1
ATOM 802 O O . GLY A 1 101 ? -14.139 4.116 -9.571 1.00 83.44 101 GLY A O 1
ATOM 803 N N . LEU A 1 102 ? -13.753 5.678 -8.008 1.00 86.06 102 LEU A N 1
ATOM 804 C CA . LEU A 1 102 ? -15.139 6.143 -7.938 1.00 86.06 102 LEU A CA 1
ATOM 805 C C . LEU A 1 102 ? -15.395 7.363 -8.842 1.00 86.06 102 LEU A C 1
ATOM 807 O O . LEU A 1 102 ? -14.502 8.187 -9.049 1.00 86.06 102 LEU A O 1
ATOM 811 N N . PRO A 1 103 ? -16.633 7.533 -9.352 1.00 86.38 103 PRO A N 1
ATOM 812 C CA . PRO A 1 103 ? -17.019 8.739 -10.079 1.00 86.38 103 PRO A CA 1
ATOM 813 C C . PRO A 1 103 ? -16.907 9.997 -9.211 1.00 86.38 103 PRO A C 1
ATOM 815 O O . PRO A 1 103 ? -17.193 9.955 -8.016 1.00 86.38 103 PRO A O 1
ATOM 818 N N . ALA A 1 104 ? -16.617 11.147 -9.828 1.00 87.19 104 ALA A N 1
ATOM 819 C CA . ALA A 1 104 ? -16.477 12.430 -9.128 1.00 87.19 104 ALA A CA 1
ATOM 820 C C . ALA A 1 104 ? -17.699 12.815 -8.265 1.00 87.19 104 ALA A C 1
ATOM 822 O O . ALA A 1 104 ? -17.545 13.472 -7.238 1.00 87.19 104 ALA A O 1
ATOM 823 N N . THR A 1 105 ? -18.903 12.350 -8.622 1.00 89.94 105 THR A N 1
ATOM 824 C CA . THR A 1 105 ? -20.131 12.555 -7.832 1.00 89.94 105 THR A CA 1
ATOM 825 C C . THR A 1 105 ? -20.055 11.961 -6.423 1.00 89.94 105 THR A C 1
ATOM 827 O O . THR A 1 105 ? -20.840 12.345 -5.568 1.00 89.94 105 THR A O 1
ATOM 830 N N . PHE A 1 106 ? -19.128 11.036 -6.152 1.00 91.06 106 PHE A N 1
ATOM 831 C CA . PHE A 1 106 ? -18.926 10.435 -4.830 1.00 91.06 106 PHE A CA 1
ATOM 832 C C . PHE A 1 106 ? -18.009 11.255 -3.914 1.00 91.06 106 PHE A C 1
ATOM 834 O O . PHE A 1 106 ? -17.950 10.954 -2.724 1.00 91.06 106 PHE A O 1
ATOM 841 N N . ALA A 1 107 ? -17.355 12.315 -4.407 1.00 91.69 107 ALA A N 1
ATOM 842 C CA . ALA A 1 107 ? -16.464 13.145 -3.593 1.00 91.69 107 ALA A CA 1
ATOM 843 C C . ALA A 1 107 ? -17.102 13.663 -2.284 1.00 91.69 107 ALA A C 1
ATOM 845 O O . ALA A 1 107 ? -16.438 13.590 -1.250 1.00 91.69 107 ALA A O 1
ATOM 846 N N . PRO A 1 108 ? -18.384 14.091 -2.250 1.00 93.12 108 PRO A N 1
ATOM 847 C CA . PRO A 1 108 ? -19.046 14.465 -0.998 1.00 93.12 108 PRO A CA 1
ATOM 848 C C . PRO A 1 108 ? -19.201 13.307 -0.002 1.00 93.12 108 PRO A C 1
ATOM 850 O O . PRO A 1 108 ? -19.089 13.516 1.204 1.00 93.12 108 PRO A O 1
ATOM 853 N N . LEU A 1 109 ? -19.436 12.078 -0.478 1.00 92.75 109 LEU A N 1
ATOM 854 C CA . LEU A 1 109 ? -19.511 10.898 0.389 1.00 92.75 109 LEU A CA 1
ATOM 855 C C . LEU A 1 109 ? -18.132 10.509 0.925 1.00 92.75 109 LEU A C 1
ATOM 857 O O . LEU A 1 109 ? -18.037 10.105 2.078 1.00 92.75 109 LEU A O 1
ATOM 861 N N . THR A 1 110 ? -17.076 10.668 0.128 1.00 91.25 110 THR A N 1
ATOM 862 C CA . THR A 1 110 ? -15.690 10.459 0.571 1.00 91.25 110 THR A CA 1
ATOM 863 C C . THR A 1 110 ? -15.280 11.483 1.627 1.00 91.25 110 THR A C 1
ATOM 865 O O . THR A 1 110 ? -14.729 11.099 2.655 1.00 91.25 110 THR A O 1
ATOM 868 N N . ALA A 1 111 ? -15.618 12.762 1.430 1.00 90.38 111 ALA A N 1
ATOM 869 C CA . ALA A 1 111 ? -15.406 13.808 2.432 1.00 90.38 111 ALA A CA 1
ATOM 870 C C . ALA A 1 111 ? -16.140 13.477 3.740 1.00 90.38 111 ALA A C 1
ATOM 872 O O . ALA A 1 111 ? -15.540 13.482 4.811 1.00 90.38 111 ALA A O 1
ATOM 873 N N . ARG A 1 112 ? -17.417 13.084 3.644 1.00 91.19 112 ARG A N 1
ATOM 874 C CA . ARG A 1 112 ? -18.189 12.641 4.808 1.00 91.19 112 ARG A CA 1
ATOM 875 C C . ARG A 1 112 ? -17.567 11.414 5.471 1.00 91.19 112 ARG A C 1
ATOM 877 O O . ARG A 1 112 ? -17.501 11.362 6.686 1.00 91.19 112 ARG A O 1
ATOM 884 N N . ALA A 1 113 ? -17.104 10.427 4.710 1.00 90.81 113 ALA A N 1
ATOM 885 C CA . ALA A 1 113 ? -16.445 9.250 5.271 1.00 90.81 113 ALA A CA 1
ATOM 886 C C . ALA A 1 113 ? -15.203 9.624 6.095 1.00 90.81 113 ALA A C 1
ATOM 888 O O . ALA A 1 113 ? -15.018 9.057 7.167 1.00 90.81 113 ALA A O 1
ATOM 889 N N . ALA A 1 114 ? -14.418 10.607 5.646 1.00 88.50 114 ALA A N 1
ATOM 890 C CA . ALA A 1 114 ? -13.281 11.123 6.404 1.00 88.50 114 ALA A CA 1
ATOM 891 C C . ALA A 1 114 ? -13.721 11.810 7.709 1.00 88.50 114 ALA A C 1
ATOM 893 O O . ALA A 1 114 ? -13.134 11.564 8.758 1.00 88.50 114 ALA A O 1
ATOM 894 N N . GLU A 1 115 ? -14.808 12.590 7.683 1.00 86.69 115 GLU A N 1
ATOM 895 C CA . GLU A 1 115 ? -15.392 13.192 8.895 1.00 86.69 115 GLU A CA 1
ATOM 896 C C . GLU A 1 115 ? -15.844 12.148 9.931 1.00 86.69 115 GLU A C 1
ATOM 898 O O . GLU A 1 115 ? -15.834 12.446 11.126 1.00 86.69 115 GLU A O 1
ATOM 903 N N . LEU A 1 116 ? -16.244 10.945 9.492 1.00 88.19 116 LEU A N 1
ATOM 904 C CA . LEU A 1 116 ? -16.661 9.842 10.371 1.00 88.19 116 LEU A CA 1
ATOM 905 C C . LEU A 1 116 ? -15.543 8.823 10.658 1.00 88.19 116 LEU A C 1
ATOM 907 O O . LEU A 1 116 ? -15.826 7.800 11.286 1.00 88.19 116 LEU A O 1
ATOM 911 N N . ALA A 1 117 ? -14.316 9.034 10.172 1.00 85.75 117 ALA A N 1
ATOM 912 C CA . ALA A 1 117 ? -13.240 8.045 10.284 1.00 85.75 117 ALA A CA 1
ATOM 913 C C . ALA A 1 117 ? -12.820 7.794 11.744 1.00 85.75 117 ALA A C 1
ATOM 915 O O . ALA A 1 117 ? -12.442 6.681 12.099 1.00 85.75 117 ALA A O 1
ATOM 916 N N . ASP A 1 118 ? -13.002 8.788 12.615 1.00 83.44 118 ASP A N 1
ATOM 917 C CA . ASP A 1 118 ? -12.815 8.691 14.066 1.00 83.44 118 ASP A CA 1
ATOM 918 C C . ASP A 1 118 ? -13.766 7.692 14.749 1.00 83.44 118 ASP A C 1
ATOM 920 O O . ASP A 1 118 ? -13.545 7.307 15.892 1.00 83.44 118 ASP A O 1
ATOM 924 N N . ARG A 1 119 ? -14.822 7.242 14.064 1.00 85.69 119 ARG A N 1
ATOM 925 C CA . ARG A 1 119 ? -15.752 6.217 14.563 1.00 85.69 119 ARG A CA 1
ATOM 926 C C . ARG A 1 119 ? -15.311 4.788 14.243 1.00 85.69 119 ARG A C 1
ATOM 928 O O . ARG A 1 119 ? -16.017 3.843 14.604 1.00 85.69 119 ARG A O 1
ATOM 935 N N . VAL A 1 120 ? -14.181 4.623 13.555 1.00 89.44 120 VAL A N 1
ATOM 936 C CA . VAL A 1 120 ? -13.577 3.329 13.217 1.00 89.44 120 VAL A CA 1
ATOM 937 C C . VAL A 1 120 ? -12.238 3.217 13.951 1.00 89.44 120 VAL A C 1
ATOM 939 O O . VAL A 1 120 ? -11.227 3.690 13.438 1.00 89.44 120 VAL A O 1
ATOM 942 N N . PRO A 1 121 ? -12.220 2.637 15.165 1.00 92.88 121 PRO A N 1
ATOM 943 C CA . PRO A 1 121 ? -10.987 2.470 15.919 1.00 92.88 121 PRO A CA 1
ATOM 944 C C . PRO A 1 121 ? -10.030 1.502 15.227 1.00 92.88 121 PRO A C 1
ATOM 946 O O . PRO A 1 121 ? -10.459 0.516 14.624 1.00 92.88 121 PRO A O 1
ATOM 949 N N . ILE A 1 122 ? -8.738 1.797 15.317 1.00 94.62 122 ILE A N 1
ATOM 950 C CA . ILE A 1 122 ? -7.664 1.062 14.654 1.00 94.62 122 ILE A CA 1
ATOM 951 C C . ILE A 1 122 ? -6.704 0.524 15.710 1.00 94.62 122 ILE A C 1
ATOM 953 O O . ILE A 1 122 ? -6.291 1.246 16.617 1.00 94.62 122 ILE A O 1
ATOM 957 N N . ILE A 1 123 ? -6.350 -0.748 15.562 1.00 97.44 123 ILE A N 1
ATOM 958 C CA . ILE A 1 123 ? -5.270 -1.407 16.293 1.00 97.44 123 ILE A CA 1
ATOM 959 C C . ILE A 1 123 ? -4.198 -1.778 15.267 1.00 97.44 123 ILE A C 1
ATOM 961 O O . ILE A 1 123 ? -4.477 -2.544 14.342 1.00 97.44 123 ILE A O 1
ATOM 965 N N . TRP A 1 124 ? -2.995 -1.224 15.415 1.00 97.94 124 TRP A N 1
ATOM 966 C CA . TRP A 1 124 ? -1.835 -1.518 14.574 1.00 97.94 124 TRP A CA 1
ATOM 967 C C . TRP A 1 124 ? -0.849 -2.407 15.332 1.00 97.94 124 TRP A C 1
ATOM 969 O O . TRP A 1 124 ? -0.313 -2.000 16.362 1.00 97.94 124 TRP A O 1
ATOM 979 N N . LEU A 1 125 ? -0.625 -3.624 14.838 1.00 98.50 125 LEU A N 1
ATOM 980 C CA . LEU A 1 125 ? 0.276 -4.602 15.450 1.00 98.50 125 LEU A CA 1
ATOM 981 C C . LEU A 1 125 ? 1.560 -4.742 14.629 1.00 98.50 125 LEU A C 1
ATOM 983 O O . LEU A 1 125 ? 1.486 -4.849 13.402 1.00 98.50 125 LEU A O 1
ATOM 987 N N . HIS A 1 126 ? 2.705 -4.822 15.307 1.00 98.56 126 HIS A N 1
ATOM 988 C CA . HIS A 1 126 ? 4.001 -5.115 14.693 1.00 98.56 126 HIS A CA 1
ATOM 989 C C . HIS A 1 126 ? 4.408 -6.564 14.950 1.00 98.56 126 HIS A C 1
ATOM 991 O O . HIS A 1 126 ? 4.365 -7.045 16.077 1.00 98.56 126 HIS A O 1
ATOM 997 N N . MET A 1 127 ? 4.800 -7.265 13.891 1.00 98.44 127 MET A N 1
ATOM 998 C CA . MET A 1 127 ? 5.269 -8.647 13.933 1.00 98.44 127 MET A CA 1
ATOM 999 C C . MET A 1 127 ? 6.751 -8.709 13.533 1.00 98.44 127 MET A C 1
ATOM 1001 O O . MET A 1 127 ? 7.517 -7.830 13.908 1.00 98.44 127 MET A O 1
ATOM 1005 N N . ALA A 1 128 ? 7.211 -9.714 12.780 1.00 98.44 128 ALA A N 1
ATOM 1006 C CA . ALA A 1 128 ? 8.576 -9.705 12.253 1.00 98.44 128 ALA A CA 1
ATOM 1007 C C . ALA A 1 128 ? 8.667 -8.690 11.101 1.00 98.44 128 ALA A C 1
ATOM 1009 O O . ALA A 1 128 ? 8.165 -8.924 9.995 1.00 98.44 128 ALA A O 1
ATOM 1010 N N . GLU A 1 129 ? 9.258 -7.534 11.369 1.00 98.50 129 GLU A N 1
ATOM 1011 C CA . GLU A 1 129 ? 9.134 -6.345 10.528 1.00 98.50 129 GLU A CA 1
ATOM 1012 C C . GLU A 1 129 ? 10.390 -5.463 10.541 1.00 98.50 129 GLU A C 1
ATOM 1014 O O . GLU A 1 129 ? 11.391 -5.783 11.178 1.00 98.50 129 GLU A O 1
ATOM 1019 N N . CYS A 1 130 ? 10.351 -4.385 9.755 1.00 98.50 130 CYS A N 1
ATOM 1020 C CA . CYS A 1 130 ? 11.413 -3.380 9.667 1.00 98.50 130 CYS A CA 1
ATOM 1021 C C . CYS A 1 130 ? 10.888 -1.945 9.837 1.00 98.50 130 CYS A C 1
ATOM 1023 O O . CYS A 1 130 ? 11.598 -0.994 9.509 1.00 98.50 130 CYS A O 1
ATOM 1025 N N . THR A 1 131 ? 9.626 -1.794 10.247 1.00 98.50 131 THR A N 1
ATO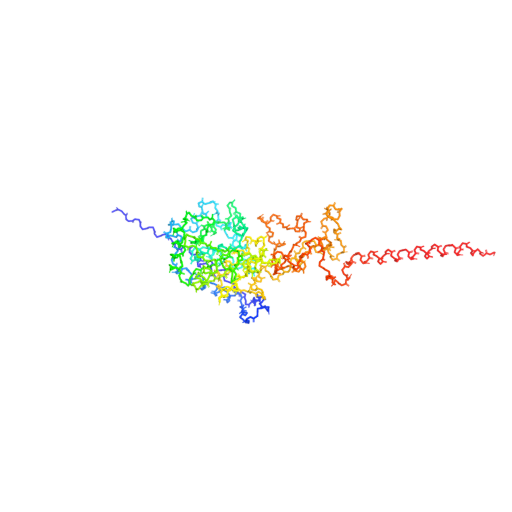M 1026 C CA . THR A 1 131 ? 8.915 -0.527 10.477 1.00 98.50 131 THR A CA 1
ATOM 1027 C C . THR A 1 131 ? 8.733 0.346 9.234 1.00 98.50 131 THR A C 1
ATOM 1029 O O . THR A 1 131 ? 8.221 1.463 9.297 1.00 98.50 131 THR A O 1
ATOM 1032 N N . GLY A 1 132 ? 9.110 -0.158 8.056 1.00 97.88 132 GLY A N 1
ATOM 1033 C CA . GLY A 1 132 ? 8.988 0.564 6.796 1.00 97.88 132 GLY A CA 1
ATOM 1034 C C . GLY A 1 132 ? 7.540 0.881 6.410 1.00 97.88 132 GLY A C 1
ATOM 1035 O O . GLY A 1 132 ? 7.315 1.857 5.693 1.00 97.88 132 GLY A O 1
ATOM 1036 N N . CYS A 1 133 ? 6.552 0.094 6.852 1.00 97.75 133 CYS A N 1
ATOM 1037 C CA . CYS A 1 133 ? 5.152 0.350 6.510 1.00 97.75 133 CYS A CA 1
ATOM 1038 C C . CYS A 1 133 ? 4.552 1.441 7.397 1.00 97.75 133 CYS A C 1
ATOM 1040 O O . CYS A 1 133 ? 3.912 2.345 6.854 1.00 97.75 133 CYS A O 1
ATOM 1042 N N . SER A 1 134 ? 4.815 1.424 8.707 1.00 95.25 134 SER A N 1
ATOM 1043 C CA . SER A 1 134 ? 4.528 2.563 9.586 1.00 95.25 134 SER A CA 1
ATOM 1044 C C . SER A 1 134 ? 5.237 3.827 9.116 1.00 95.25 134 SER A C 1
ATOM 1046 O O . SER A 1 134 ? 4.601 4.871 9.004 1.00 95.25 134 SER A O 1
ATOM 1048 N N . GLU A 1 135 ? 6.515 3.749 8.740 1.00 95.12 135 GLU A N 1
ATOM 1049 C CA . GLU A 1 135 ? 7.216 4.898 8.162 1.00 95.12 135 GLU A CA 1
ATOM 1050 C C . GLU A 1 135 ? 6.542 5.379 6.877 1.00 95.12 135 GLU A C 1
ATOM 1052 O O . GLU A 1 135 ? 6.332 6.576 6.717 1.00 95.12 135 GLU A O 1
ATOM 1057 N N . SER A 1 136 ? 6.125 4.479 5.981 1.00 93.00 136 SER A N 1
ATOM 1058 C CA . SER A 1 136 ? 5.382 4.885 4.786 1.00 93.00 136 SER A CA 1
ATOM 1059 C C . SER A 1 136 ? 4.069 5.581 5.132 1.00 93.00 136 SER A C 1
ATOM 1061 O O . SER A 1 136 ? 3.740 6.574 4.487 1.00 93.00 136 SER A O 1
ATOM 1063 N N . LEU A 1 137 ? 3.329 5.104 6.136 1.00 88.31 137 LEU A N 1
ATOM 1064 C CA . LEU A 1 137 ? 2.126 5.783 6.618 1.00 88.31 137 LEU A CA 1
ATOM 1065 C C . LEU A 1 137 ? 2.457 7.203 7.112 1.00 88.31 137 LEU A C 1
ATOM 1067 O O . LEU A 1 137 ? 1.787 8.161 6.721 1.00 88.31 137 LEU A O 1
ATOM 1071 N N . LEU A 1 138 ? 3.535 7.346 7.888 1.00 86.06 138 LEU A N 1
ATOM 1072 C CA . LEU A 1 138 ? 4.047 8.618 8.413 1.00 86.06 138 LEU A CA 1
ATOM 1073 C C . LEU A 1 138 ? 4.705 9.513 7.346 1.00 86.06 138 LEU A C 1
ATOM 1075 O O . LEU A 1 138 ? 5.086 10.642 7.642 1.00 86.06 138 LEU A O 1
ATOM 1079 N N . ARG A 1 139 ? 4.862 9.042 6.101 1.00 85.94 139 ARG A N 1
ATOM 1080 C CA . ARG A 1 139 ? 5.259 9.862 4.939 1.00 85.94 139 ARG A CA 1
ATOM 1081 C C . ARG A 1 139 ? 4.064 10.411 4.162 1.00 85.94 139 ARG A C 1
ATOM 1083 O O . ARG A 1 139 ? 4.256 10.971 3.080 1.00 85.94 139 ARG A O 1
ATOM 1090 N N . SER A 1 140 ? 2.857 10.291 4.716 1.00 77.12 140 SER A N 1
ATOM 1091 C CA . SER A 1 140 ? 1.750 11.165 4.330 1.00 77.12 140 SER A CA 1
ATOM 1092 C C . SER A 1 140 ? 2.202 12.623 4.474 1.00 77.12 140 SER A C 1
ATOM 1094 O O . SER A 1 140 ? 2.899 12.962 5.425 1.00 77.12 140 SER A O 1
ATOM 1096 N N . GLU A 1 141 ? 1.878 13.465 3.495 1.00 70.62 141 GLU A N 1
ATOM 1097 C CA . GLU A 1 141 ? 2.326 14.863 3.443 1.00 70.62 141 GLU A CA 1
ATOM 1098 C C . GLU A 1 141 ? 1.993 15.595 4.754 1.00 70.62 141 GLU A C 1
ATOM 1100 O O . GLU A 1 141 ? 0.899 15.399 5.275 1.00 70.62 141 GLU A O 1
ATOM 1105 N N . ASP A 1 142 ? 2.913 16.408 5.291 1.00 55.72 142 ASP A N 1
ATOM 1106 C CA . ASP A 1 142 ? 2.708 17.205 6.512 1.00 55.72 142 ASP A CA 1
ATOM 1107 C C . ASP A 1 142 ? 2.963 18.705 6.242 1.00 55.72 142 ASP A C 1
ATOM 1109 O O . ASP A 1 142 ? 4.077 19.059 5.837 1.00 55.72 142 ASP A O 1
ATOM 1113 N N . PRO A 1 143 ? 1.971 19.598 6.454 1.00 53.75 143 PRO A N 1
ATOM 1114 C CA . PRO A 1 143 ? 0.577 19.311 6.802 1.00 53.75 143 PRO A CA 1
ATOM 1115 C C . PRO A 1 143 ? -0.241 18.927 5.563 1.00 53.75 143 PRO A C 1
ATOM 1117 O O . PRO A 1 143 ? -0.575 19.765 4.724 1.00 53.75 143 PRO A O 1
ATOM 1120 N N . GLY A 1 144 ? -0.608 17.656 5.463 1.00 66.62 144 GLY A N 1
ATOM 1121 C CA . GLY A 1 144 ? -1.483 17.112 4.436 1.00 66.62 144 GLY A CA 1
ATOM 1122 C C . GLY A 1 144 ? -2.804 16.661 5.039 1.00 66.62 144 GLY A C 1
ATOM 1123 O O . GLY A 1 144 ? -2.925 16.338 6.217 1.00 66.62 144 GLY A O 1
ATOM 1124 N N . ILE A 1 145 ? -3.845 16.632 4.214 1.00 64.50 145 ILE A N 1
ATOM 1125 C CA . ILE A 1 145 ? -5.165 16.176 4.667 1.00 64.50 145 ILE A CA 1
ATOM 1126 C C . ILE A 1 145 ? -5.127 14.680 5.010 1.00 64.50 145 ILE A C 1
ATOM 1128 O O . ILE A 1 145 ? -5.817 14.260 5.932 1.00 64.50 145 ILE A O 1
ATOM 1132 N N . ASP A 1 146 ? -4.282 13.898 4.328 1.00 62.59 146 ASP A N 1
ATOM 1133 C CA . ASP A 1 146 ? -4.038 12.491 4.658 1.00 62.59 146 ASP A CA 1
ATOM 1134 C C . ASP A 1 146 ? -3.467 12.335 6.075 1.00 62.59 146 ASP A C 1
ATOM 1136 O O . ASP A 1 146 ? -4.016 11.560 6.857 1.00 62.59 146 ASP A O 1
ATOM 1140 N N . SER A 1 147 ? -2.434 13.109 6.441 1.00 62.78 147 SER A N 1
ATOM 1141 C CA . SER A 1 147 ? -1.848 13.043 7.785 1.00 62.78 147 SER A CA 1
ATOM 1142 C C . SER A 1 147 ? -2.845 13.492 8.848 1.00 62.78 147 SER A C 1
ATOM 1144 O O . SER A 1 147 ? -3.041 12.772 9.813 1.00 62.78 147 SER A O 1
ATOM 1146 N N . ILE A 1 148 ? -3.597 14.578 8.633 1.00 61.91 148 ILE A N 1
ATOM 1147 C CA . ILE A 1 148 ? -4.624 15.037 9.589 1.00 61.91 148 ILE A CA 1
ATOM 1148 C C . ILE A 1 148 ? -5.804 14.067 9.685 1.00 61.91 148 ILE A C 1
ATOM 1150 O O . ILE A 1 148 ? -6.454 13.972 10.717 1.00 61.91 148 ILE A O 1
ATOM 1154 N N . ILE A 1 149 ? -6.138 13.318 8.642 1.00 66.38 149 ILE A N 1
ATOM 1155 C CA . ILE A 1 149 ? -7.159 12.280 8.798 1.00 66.38 149 ILE A CA 1
ATOM 1156 C C . ILE A 1 149 ? -6.603 11.133 9.634 1.00 66.38 149 ILE A C 1
ATOM 1158 O O . ILE A 1 149 ? -7.331 10.642 10.486 1.00 66.38 149 ILE A O 1
ATOM 1162 N N . PHE A 1 150 ? -5.337 10.746 9.461 1.00 63.62 150 PHE A N 1
ATOM 1163 C CA . PHE A 1 150 ? -4.710 9.680 10.251 1.00 63.62 150 PHE A CA 1
ATOM 1164 C C . PHE A 1 150 ? -4.363 10.068 11.690 1.00 63.62 150 PHE A C 1
ATOM 1166 O O . PHE A 1 150 ? -4.568 9.273 12.601 1.00 63.62 150 PHE A O 1
ATOM 1173 N N . ASP A 1 151 ? -3.921 11.294 11.928 1.00 60.78 151 ASP A N 1
ATOM 1174 C CA . ASP A 1 151 ? -3.670 11.822 13.269 1.00 60.78 151 ASP A CA 1
ATOM 1175 C C . ASP A 1 151 ? -4.967 11.873 14.098 1.00 60.78 151 ASP A C 1
ATOM 1177 O O . ASP A 1 151 ? -4.931 11.941 15.326 1.00 60.78 151 ASP A O 1
ATOM 1181 N N . TYR A 1 152 ? -6.125 11.840 13.424 1.00 61.72 152 TYR A N 1
ATOM 1182 C CA . TYR A 1 152 ? -7.443 11.978 14.036 1.00 61.72 152 TYR A CA 1
ATOM 1183 C C . TYR A 1 152 ? -8.398 10.808 13.741 1.00 61.72 152 TYR A C 1
ATOM 1185 O O . TYR A 1 152 ? -9.542 10.843 14.208 1.00 61.72 152 TYR A O 1
ATOM 1193 N N . VAL A 1 153 ? -7.963 9.754 13.033 1.00 74.50 153 VAL A N 1
ATOM 1194 C CA . VAL A 1 153 ? -8.606 8.442 13.178 1.00 74.50 153 VAL A CA 1
ATOM 1195 C C . VAL A 1 153 ? -8.273 7.930 14.570 1.00 74.50 153 VAL A C 1
ATOM 1197 O O . VAL A 1 153 ? -7.245 8.272 15.154 1.00 74.50 153 VAL A O 1
ATOM 1200 N N . SER A 1 154 ? -9.156 7.118 15.139 1.00 81.38 154 SER A N 1
ATOM 1201 C CA . SER A 1 154 ? -8.949 6.634 16.500 1.00 81.38 154 SER A CA 1
ATOM 1202 C C . SER A 1 154 ? -7.921 5.499 16.497 1.00 81.38 154 SER A C 1
ATOM 1204 O O . SER A 1 154 ? -8.286 4.326 16.494 1.00 81.38 154 SER A O 1
ATOM 1206 N N . MET A 1 155 ? -6.633 5.845 16.429 1.00 88.62 155 MET A N 1
ATOM 1207 C CA . MET A 1 155 ? -5.523 4.907 16.604 1.00 88.62 155 MET A CA 1
ATOM 1208 C C . MET A 1 155 ? -5.426 4.551 18.090 1.00 88.62 155 MET A C 1
ATOM 1210 O O . MET A 1 155 ? -4.924 5.327 18.901 1.00 88.62 155 MET A O 1
ATOM 1214 N N . GLU A 1 156 ? -5.972 3.398 18.466 1.00 92.06 156 GLU A N 1
ATOM 1215 C CA . GLU A 1 156 ? -6.068 2.981 19.869 1.00 92.06 156 GLU A CA 1
ATOM 1216 C C . GLU A 1 156 ? -4.812 2.250 20.347 1.00 92.06 156 GLU A C 1
ATOM 1218 O O . GLU A 1 156 ? -4.546 2.202 21.547 1.00 92.06 156 GLU A O 1
ATOM 1223 N N . TYR A 1 157 ? -4.034 1.696 19.417 1.00 95.31 157 TYR A N 1
ATOM 1224 C CA . TYR A 1 157 ? -2.785 1.009 19.712 1.00 95.31 157 TYR A CA 1
ATOM 1225 C C . TYR A 1 157 ? -1.858 1.045 18.496 1.00 95.31 157 TYR A C 1
ATOM 1227 O O . TYR A 1 157 ? -2.286 0.697 17.397 1.00 95.31 157 TYR A O 1
ATOM 1235 N N . HIS A 1 158 ? -0.614 1.480 18.704 1.00 95.94 158 HIS A N 1
ATOM 1236 C CA . HIS A 1 158 ? 0.458 1.470 17.708 1.00 95.94 158 HIS A CA 1
ATOM 1237 C C . HIS A 1 158 ? 1.803 1.678 18.423 1.00 95.94 158 HIS A C 1
ATOM 1239 O O . HIS A 1 158 ? 2.090 2.778 18.899 1.00 95.94 158 HIS A O 1
ATOM 1245 N N . GLU A 1 159 ? 2.645 0.646 18.481 1.00 95.69 159 GLU A N 1
ATOM 1246 C CA . GLU A 1 159 ? 3.837 0.622 19.351 1.00 95.69 159 GLU A CA 1
ATOM 1247 C C . GLU A 1 159 ? 4.875 1.703 19.012 1.00 95.69 159 GLU A C 1
ATOM 1249 O O . GLU A 1 159 ? 5.485 2.265 19.916 1.00 95.69 159 GLU A O 1
ATOM 1254 N N . THR A 1 160 ? 5.037 2.057 17.732 1.00 94.31 160 THR A N 1
ATOM 1255 C CA . THR A 1 160 ? 5.981 3.105 17.297 1.00 94.31 160 THR A CA 1
ATOM 1256 C C . THR A 1 160 ? 5.657 4.511 17.819 1.00 94.31 160 THR A C 1
ATOM 1258 O O . THR A 1 160 ? 6.578 5.295 18.033 1.00 94.31 160 THR A O 1
ATOM 1261 N N . ILE A 1 161 ? 4.375 4.863 17.993 1.00 90.88 161 ILE A N 1
ATOM 1262 C CA . ILE A 1 161 ? 3.947 6.255 18.257 1.00 90.88 161 ILE A CA 1
ATOM 1263 C C . ILE A 1 161 ? 3.180 6.441 19.571 1.00 90.88 161 ILE A C 1
ATOM 1265 O O . ILE A 1 161 ? 2.932 7.576 19.983 1.00 90.88 161 ILE A O 1
ATOM 1269 N N . MET A 1 162 ? 2.774 5.359 20.239 1.00 92.19 162 MET A N 1
ATOM 1270 C CA . MET A 1 162 ? 2.022 5.454 21.489 1.00 92.19 162 MET A CA 1
ATOM 1271 C C . MET A 1 162 ? 2.901 5.891 22.668 1.00 92.19 162 MET A C 1
ATOM 1273 O O . MET A 1 162 ? 4.068 5.531 22.775 1.00 92.19 162 MET A O 1
ATOM 1277 N N . ALA A 1 163 ? 2.312 6.640 23.604 1.00 93.38 163 ALA A N 1
ATOM 1278 C CA . ALA A 1 163 ? 3.021 7.101 24.800 1.00 93.38 163 ALA A CA 1
ATOM 1279 C C . ALA A 1 163 ? 3.198 6.005 25.871 1.00 93.38 163 ALA A C 1
ATOM 1281 O O . ALA A 1 163 ? 4.160 6.032 26.636 1.00 93.38 163 ALA A O 1
ATOM 1282 N N . ALA A 1 164 ? 2.248 5.071 25.973 1.00 94.56 164 ALA A N 1
ATOM 1283 C CA . ALA A 1 164 ? 2.294 3.990 26.955 1.00 94.56 164 ALA A CA 1
ATOM 1284 C C . ALA A 1 164 ? 3.279 2.889 26.526 1.00 94.56 164 ALA A C 1
ATOM 1286 O O . ALA A 1 164 ? 3.380 2.571 25.349 1.00 94.56 164 ALA A O 1
ATOM 1287 N N . SER A 1 165 ? 3.966 2.272 27.488 1.00 96.81 165 SER A N 1
ATOM 1288 C CA . SER A 1 165 ? 4.933 1.188 27.264 1.00 96.81 165 SER A CA 1
ATOM 1289 C C . SER A 1 165 ? 4.735 0.056 28.278 1.00 96.81 165 SER A C 1
ATOM 1291 O O . SER A 1 165 ? 3.940 0.190 29.209 1.00 96.81 165 SER A O 1
ATOM 1293 N N . GLY A 1 166 ? 5.407 -1.084 28.088 1.00 96.38 166 GLY A N 1
ATOM 1294 C CA . GLY A 1 166 ? 5.330 -2.230 29.005 1.00 96.38 166 GLY A CA 1
ATOM 1295 C C . GLY A 1 166 ? 3.889 -2.664 29.308 1.00 96.38 166 GLY A C 1
ATOM 1296 O O . GLY A 1 166 ? 3.057 -2.770 28.409 1.00 96.38 166 GLY A O 1
ATOM 1297 N N . TYR A 1 167 ? 3.568 -2.866 30.588 1.00 97.81 167 TYR A N 1
ATOM 1298 C CA . TYR A 1 167 ? 2.224 -3.266 31.026 1.00 97.81 167 TYR A CA 1
ATOM 1299 C C . TYR A 1 167 ? 1.136 -2.229 30.706 1.00 97.81 167 TYR A C 1
ATOM 1301 O O . TYR A 1 167 ? -0.027 -2.590 30.527 1.00 97.81 167 TYR A O 1
ATOM 1309 N N . GLN A 1 168 ? 1.476 -0.937 30.622 1.00 97.88 168 GLN A N 1
ATOM 1310 C CA . GLN A 1 168 ? 0.518 0.094 30.221 1.00 97.88 168 GLN A CA 1
ATOM 1311 C C . GLN A 1 168 ? 0.144 -0.039 28.740 1.00 97.88 168 GLN A C 1
ATOM 1313 O O . GLN A 1 168 ? -1.016 0.188 28.384 1.00 97.88 168 GLN A O 1
ATOM 1318 N N . ALA A 1 169 ? 1.096 -0.423 27.885 1.00 97.31 169 ALA A N 1
ATOM 1319 C CA . ALA A 1 169 ? 0.815 -0.700 26.480 1.00 97.31 169 ALA A CA 1
ATOM 1320 C C . ALA A 1 169 ? -0.094 -1.926 26.332 1.00 97.31 169 ALA A C 1
ATOM 1322 O O . ALA A 1 169 ? -1.117 -1.840 25.656 1.00 97.31 169 ALA A O 1
ATOM 1323 N N . GLU A 1 170 ? 0.200 -3.018 27.043 1.00 96.94 170 GLU A N 1
ATOM 1324 C CA . GLU A 1 170 ? -0.652 -4.217 27.046 1.00 96.94 170 GLU A CA 1
ATOM 1325 C C . GLU A 1 170 ? -2.067 -3.913 27.536 1.00 96.94 170 GLU A C 1
ATOM 1327 O O . GLU A 1 170 ? -3.049 -4.303 26.907 1.00 96.94 170 GLU A O 1
ATOM 1332 N N . LYS A 1 171 ? -2.193 -3.143 28.625 1.00 97.31 171 LYS A N 1
ATOM 1333 C CA . LYS A 1 171 ? -3.497 -2.684 29.109 1.00 97.31 171 LYS A CA 1
ATOM 1334 C C . LYS A 1 171 ? -4.241 -1.870 28.047 1.00 97.31 171 LYS A C 1
ATOM 1336 O O . LYS A 1 171 ? -5.443 -2.054 27.896 1.00 97.31 171 LYS A O 1
ATOM 1341 N N . SER A 1 172 ? -3.547 -0.990 27.323 1.00 96.19 172 SER A N 1
ATOM 1342 C CA . SER A 1 172 ? -4.158 -0.169 26.267 1.00 96.19 172 SER A CA 1
ATOM 1343 C C . SER A 1 172 ? -4.705 -1.037 25.131 1.00 96.19 172 SER A C 1
ATOM 1345 O O . SER A 1 172 ? -5.832 -0.819 24.689 1.00 96.19 172 SER A O 1
ATOM 1347 N N . LEU A 1 173 ? -3.953 -2.062 24.719 1.00 97.50 173 LEU A N 1
ATOM 1348 C CA . LEU A 1 173 ? -4.400 -3.033 23.722 1.00 97.50 173 LEU A CA 1
ATOM 1349 C C . LEU A 1 173 ? -5.635 -3.808 24.200 1.00 97.50 173 LEU A C 1
ATOM 1351 O O . LEU A 1 173 ? -6.649 -3.850 23.506 1.00 97.50 173 LEU A O 1
ATOM 1355 N N . GLU A 1 174 ? -5.588 -4.369 25.409 1.00 97.56 174 GLU A N 1
ATOM 1356 C CA . GLU A 1 174 ? -6.706 -5.128 25.982 1.00 97.56 174 GLU A CA 1
ATOM 1357 C C . GLU A 1 174 ? -7.968 -4.278 26.177 1.00 97.56 174 GLU A C 1
ATOM 1359 O O . GLU A 1 174 ? -9.083 -4.735 25.906 1.00 97.56 174 GLU A O 1
ATOM 1364 N N . ASP A 1 175 ? -7.814 -3.037 26.637 1.00 97.12 175 ASP A N 1
ATOM 1365 C CA . ASP A 1 175 ? -8.924 -2.101 26.790 1.00 97.12 175 ASP A CA 1
ATOM 1366 C C . ASP A 1 175 ? -9.533 -1.743 25.430 1.00 97.12 175 ASP A C 1
ATOM 1368 O O . ASP A 1 175 ? -10.759 -1.705 25.311 1.00 97.12 175 ASP A O 1
ATOM 1372 N N . ALA A 1 176 ? -8.711 -1.541 24.393 1.00 95.69 176 ALA A N 1
ATOM 1373 C CA . ALA A 1 176 ? -9.187 -1.288 23.036 1.00 95.69 176 ALA A CA 1
ATOM 1374 C C . ALA A 1 176 ? -9.962 -2.494 22.478 1.00 95.69 176 ALA A C 1
ATOM 1376 O O . ALA A 1 176 ? -11.087 -2.335 21.993 1.00 95.69 176 ALA A O 1
ATOM 1377 N N . VAL A 1 177 ? -9.416 -3.707 22.617 1.00 97.44 177 VAL A N 1
ATOM 1378 C CA . VAL A 1 177 ? -10.078 -4.950 22.187 1.00 97.44 177 VAL A CA 1
ATOM 1379 C C . VAL A 1 177 ? -11.447 -5.105 22.858 1.00 97.44 177 VAL A C 1
ATOM 1381 O O . VAL A 1 177 ? -12.426 -5.419 22.181 1.00 97.44 177 VAL A O 1
ATOM 1384 N N . LYS A 1 178 ? -11.545 -4.832 24.166 1.00 97.31 178 LYS A N 1
ATOM 1385 C CA . LYS A 1 178 ? -12.799 -4.947 24.931 1.00 97.31 178 LYS A CA 1
ATOM 1386 C C . LYS A 1 178 ? -13.790 -3.821 24.629 1.00 97.31 178 LYS A C 1
ATOM 1388 O O . LYS A 1 178 ? -14.967 -4.093 24.401 1.00 97.31 178 LYS A O 1
ATOM 1393 N N . LYS A 1 179 ? -13.349 -2.556 24.625 1.00 94.88 179 LYS A N 1
ATOM 1394 C CA . LYS A 1 179 ? -14.216 -1.373 24.417 1.00 94.88 179 LYS A CA 1
ATOM 1395 C C . LYS A 1 179 ? -14.817 -1.350 23.008 1.00 94.88 179 LYS A C 1
ATOM 1397 O O . LYS A 1 179 ? -15.937 -0.860 22.809 1.00 94.88 179 LYS A O 1
ATOM 1402 N N . TYR A 1 180 ? -14.085 -1.866 22.023 1.00 94.44 180 TYR A N 1
ATOM 1403 C CA . TYR A 1 180 ? -14.461 -1.792 20.612 1.00 94.44 180 TYR A CA 1
ATOM 1404 C C . TYR A 1 180 ? -14.757 -3.152 19.977 1.00 94.44 180 TYR A C 1
ATOM 1406 O O . TYR A 1 180 ? -14.736 -3.246 18.750 1.00 94.44 180 TYR A O 1
ATOM 1414 N N . ASP A 1 181 ? -15.070 -4.174 20.777 1.00 95.25 181 ASP A N 1
ATOM 1415 C CA . ASP A 1 181 ? -15.414 -5.519 20.306 1.00 95.25 181 ASP A CA 1
ATOM 1416 C C . ASP A 1 181 ? -16.370 -5.494 19.094 1.00 95.25 181 ASP A C 1
ATOM 1418 O O . ASP A 1 181 ? -17.396 -4.803 19.089 1.00 95.25 181 ASP A O 1
ATOM 1422 N N . GLY A 1 182 ? -15.984 -6.190 18.023 1.00 93.44 182 GLY A N 1
ATOM 1423 C CA . GLY A 1 182 ? -16.721 -6.263 16.761 1.00 93.44 182 GLY A CA 1
ATOM 1424 C C . GLY A 1 182 ? -16.719 -4.985 15.914 1.00 93.44 182 GLY A C 1
ATOM 1425 O O . GLY A 1 182 ? -17.390 -4.956 14.880 1.00 93.44 182 GLY A O 1
ATOM 1426 N N . ARG A 1 183 ? -16.011 -3.920 16.321 1.00 91.88 183 ARG A N 1
ATOM 1427 C CA . ARG A 1 183 ? -16.030 -2.602 15.651 1.00 91.88 183 ARG A CA 1
ATOM 1428 C C . ARG A 1 183 ? -14.675 -2.104 15.160 1.00 91.88 183 ARG A C 1
ATOM 1430 O O . ARG A 1 183 ? -14.665 -1.309 14.222 1.00 91.88 183 ARG A O 1
ATOM 1437 N N . TYR A 1 184 ? -13.565 -2.520 15.767 1.00 95.25 184 TYR A N 1
ATOM 1438 C CA . TYR A 1 184 ? -12.240 -2.032 15.373 1.00 95.25 184 TYR A CA 1
ATOM 1439 C C . TYR A 1 184 ? -11.701 -2.719 14.114 1.00 95.25 184 TYR A C 1
ATOM 1441 O O . TYR A 1 184 ? -12.039 -3.863 13.802 1.00 95.25 184 TYR A O 1
ATOM 1449 N N . VAL A 1 185 ? -10.832 -2.010 13.401 1.00 95.81 185 VAL A N 1
ATOM 1450 C CA . VAL A 1 185 ? -10.011 -2.544 12.313 1.00 95.81 185 VAL A CA 1
ATOM 1451 C C . VAL A 1 185 ? -8.642 -2.909 12.871 1.00 95.81 185 VAL A C 1
ATOM 1453 O O . VAL A 1 185 ? -8.073 -2.162 13.663 1.00 95.81 185 VAL A O 1
ATOM 1456 N N . VAL A 1 186 ? -8.107 -4.047 12.440 1.00 98.12 186 VAL A N 1
ATOM 1457 C CA . VAL A 1 186 ? -6.732 -4.453 12.748 1.00 98.12 186 VAL A CA 1
ATOM 1458 C C . VAL A 1 186 ? -5.875 -4.249 11.519 1.00 98.12 186 VAL A C 1
ATOM 1460 O O . VAL A 1 186 ? -6.239 -4.697 10.432 1.00 98.12 186 VAL A O 1
ATOM 1463 N N . MET A 1 187 ? -4.733 -3.606 11.700 1.00 98.19 187 MET A N 1
ATOM 1464 C CA . MET A 1 187 ? -3.681 -3.496 10.702 1.00 98.19 187 MET A CA 1
ATOM 1465 C C . MET A 1 187 ? -2.453 -4.225 11.241 1.00 98.19 187 MET A C 1
ATOM 1467 O O . MET A 1 187 ? -1.990 -3.920 12.333 1.00 98.19 187 MET A O 1
ATOM 1471 N N . VAL A 1 188 ? -1.961 -5.226 10.514 1.00 98.81 188 VAL A N 1
ATOM 1472 C CA . VAL A 1 188 ? -0.780 -5.999 10.921 1.00 98.81 188 VAL A CA 1
ATOM 1473 C C . VAL A 1 188 ? 0.366 -5.688 9.975 1.00 98.81 188 VAL A C 1
ATOM 1475 O O . VAL A 1 188 ? 0.266 -5.926 8.767 1.00 98.81 188 VAL A O 1
ATOM 1478 N N . GLU A 1 189 ? 1.459 -5.190 10.531 1.00 98.75 189 GLU A N 1
ATOM 1479 C CA . GLU A 1 189 ? 2.743 -5.031 9.864 1.00 98.75 189 GLU A CA 1
ATOM 1480 C C . GLU A 1 189 ? 3.669 -6.181 10.269 1.00 98.75 189 GLU A C 1
ATOM 1482 O O . GLU A 1 189 ? 3.810 -6.488 11.446 1.00 98.75 189 GLU A O 1
ATOM 1487 N N . GLY A 1 190 ? 4.319 -6.820 9.296 1.00 98.69 190 GLY A N 1
ATOM 1488 C CA . GLY A 1 190 ? 5.292 -7.885 9.563 1.00 98.69 190 GLY A CA 1
ATOM 1489 C C . GLY A 1 190 ? 4.784 -9.312 9.354 1.00 98.69 190 GLY A C 1
ATOM 1490 O O . GLY A 1 190 ? 3.594 -9.597 9.420 1.00 98.69 190 GLY A O 1
ATOM 1491 N N . GLY A 1 191 ? 5.718 -10.217 9.072 1.00 98.44 191 GLY A N 1
ATOM 1492 C CA . GLY A 1 191 ? 5.448 -11.651 8.943 1.00 98.44 191 GLY A CA 1
ATOM 1493 C C . GLY A 1 191 ? 5.406 -12.311 10.318 1.00 98.44 191 GLY A C 1
ATOM 1494 O O . GLY A 1 191 ? 5.958 -11.779 11.278 1.00 98.44 191 GLY A O 1
ATOM 1495 N N . ILE A 1 192 ? 4.760 -13.465 10.425 1.00 98.75 192 ILE A N 1
ATOM 1496 C CA . ILE A 1 192 ? 4.482 -14.093 11.716 1.00 98.75 192 ILE A CA 1
ATOM 1497 C C . ILE A 1 192 ? 5.165 -15.463 11.765 1.00 98.75 192 ILE A C 1
ATOM 1499 O O . ILE A 1 192 ? 4.817 -16.321 10.951 1.00 98.75 192 ILE A O 1
ATOM 1503 N N . PRO A 1 193 ? 6.128 -15.695 12.677 1.00 98.31 193 PRO A N 1
ATOM 1504 C CA . PRO A 1 193 ? 6.663 -17.031 12.922 1.00 98.31 193 PRO A CA 1
ATOM 1505 C C . PRO A 1 193 ? 5.533 -18.003 13.278 1.00 98.31 193 PRO A C 1
ATOM 1507 O O . PRO A 1 193 ? 4.753 -17.723 14.188 1.00 98.31 193 PRO A O 1
ATOM 1510 N N . LYS A 1 194 ? 5.432 -19.123 12.560 1.00 96.69 194 LYS A N 1
ATOM 1511 C CA . LYS A 1 194 ? 4.433 -20.181 12.782 1.00 96.69 194 LYS A CA 1
ATOM 1512 C C . LYS A 1 194 ? 5.136 -21.449 13.235 1.00 96.69 194 LYS A C 1
ATOM 1514 O O . LYS A 1 194 ? 6.181 -21.783 12.692 1.00 96.69 194 LYS A O 1
ATOM 1519 N N . ASP A 1 195 ? 4.601 -22.143 14.236 1.00 95.44 195 ASP A N 1
ATOM 1520 C CA . ASP A 1 195 ? 5.211 -23.342 14.853 1.00 95.44 195 ASP A CA 1
ATOM 1521 C C . ASP A 1 195 ? 6.601 -23.107 15.504 1.00 95.44 195 ASP A C 1
ATOM 1523 O O . ASP A 1 195 ? 7.146 -23.970 16.187 1.00 95.44 195 ASP A O 1
ATOM 1527 N N . THR A 1 196 ? 7.143 -21.900 15.359 1.00 97.25 196 THR A N 1
ATOM 1528 C CA . THR A 1 196 ? 8.395 -21.371 15.915 1.00 97.25 196 THR A CA 1
ATOM 1529 C C . THR A 1 196 ? 8.136 -20.008 16.576 1.00 97.25 196 THR A C 1
ATOM 1531 O O . THR A 1 196 ? 8.975 -19.107 16.571 1.00 97.25 196 THR A O 1
ATOM 1534 N N . GLU A 1 197 ? 6.934 -19.838 17.140 1.00 96.50 197 GLU A N 1
ATOM 1535 C CA . GLU A 1 197 ? 6.375 -18.553 17.593 1.00 96.50 197 GLU A CA 1
ATOM 1536 C C . GLU A 1 197 ? 7.259 -17.832 18.637 1.00 96.50 197 GLU A C 1
ATOM 1538 O O . GLU A 1 197 ? 7.218 -16.610 18.750 1.00 96.50 197 GLU A O 1
ATOM 1543 N N . TYR A 1 198 ? 8.141 -18.561 19.334 1.00 95.69 198 TYR A N 1
ATOM 1544 C CA . TYR A 1 198 ? 9.127 -18.020 20.278 1.00 95.69 198 TYR A CA 1
ATOM 1545 C C . TYR A 1 198 ? 10.153 -17.056 19.652 1.00 95.69 198 TYR A C 1
ATOM 1547 O O . TYR A 1 198 ? 10.821 -16.332 20.388 1.00 95.69 198 TYR A O 1
ATOM 1555 N N . PHE A 1 199 ? 10.308 -17.025 18.321 1.00 97.81 199 PHE A N 1
ATOM 1556 C CA . PHE A 1 199 ? 11.156 -16.031 17.645 1.00 97.81 199 PHE A CA 1
ATOM 1557 C C . PHE A 1 199 ? 10.594 -14.606 17.714 1.00 97.81 199 PHE A C 1
ATOM 1559 O O . PHE A 1 199 ? 11.312 -13.662 17.387 1.00 97.81 199 PHE A O 1
ATOM 1566 N N . LEU A 1 200 ? 9.331 -14.441 18.116 1.00 98.12 200 LEU A N 1
ATOM 1567 C CA . LEU A 1 200 ? 8.684 -13.145 18.247 1.00 98.12 200 LEU A CA 1
ATOM 1568 C C . LEU A 1 200 ? 7.750 -13.141 19.459 1.00 98.12 200 LEU A C 1
ATOM 1570 O O . LEU A 1 200 ? 6.633 -13.652 19.398 1.00 98.12 200 LEU A O 1
ATOM 1574 N N . THR A 1 201 ? 8.190 -12.494 20.533 1.00 97.62 201 THR A N 1
ATOM 1575 C CA . THR A 1 201 ? 7.377 -12.207 21.719 1.00 97.62 201 THR A CA 1
ATOM 1576 C C . THR A 1 201 ? 7.239 -10.704 21.905 1.00 97.62 201 THR A C 1
ATOM 1578 O O . THR A 1 201 ? 8.224 -9.979 21.768 1.00 97.62 201 THR A O 1
ATOM 1581 N N . ILE A 1 202 ? 6.037 -10.251 22.239 1.00 95.25 202 ILE A N 1
ATOM 1582 C CA . ILE A 1 202 ? 5.658 -8.842 22.326 1.00 95.25 202 ILE A CA 1
ATOM 1583 C C . ILE A 1 202 ? 5.145 -8.551 23.740 1.00 95.25 202 ILE A C 1
ATOM 1585 O O . ILE A 1 202 ? 4.540 -9.405 24.395 1.00 95.25 202 ILE A O 1
ATOM 1589 N N . GLY A 1 203 ? 5.385 -7.325 24.204 1.00 92.25 203 GLY A N 1
ATOM 1590 C CA . GLY A 1 203 ? 4.866 -6.836 25.476 1.00 92.25 203 GLY A CA 1
ATOM 1591 C C . GLY A 1 203 ? 5.622 -7.337 26.711 1.00 92.25 203 GLY A C 1
ATOM 1592 O O . GLY A 1 203 ? 6.565 -8.124 26.644 1.00 92.25 203 GLY A O 1
ATOM 1593 N N . ALA A 1 204 ? 5.210 -6.830 27.870 1.00 94.38 204 ALA A N 1
ATOM 1594 C CA . ALA A 1 204 ? 5.791 -7.160 29.169 1.00 94.38 204 ALA A CA 1
ATOM 1595 C C . ALA A 1 204 ? 5.475 -8.595 29.633 1.00 94.38 204 ALA A C 1
ATOM 1597 O O . ALA A 1 204 ? 6.255 -9.185 30.378 1.00 94.38 204 ALA A O 1
ATOM 1598 N N . SER A 1 205 ? 4.354 -9.153 29.179 1.00 94.25 205 SER A N 1
ATOM 1599 C CA . SER A 1 205 ? 3.901 -10.520 29.431 1.00 94.25 205 SER A CA 1
ATOM 1600 C C . SER A 1 205 ? 4.519 -11.537 28.463 1.00 94.25 205 SER A C 1
ATOM 1602 O O . SER A 1 205 ? 4.378 -12.738 28.682 1.00 94.25 205 SER A O 1
ATOM 1604 N N . GLY A 1 206 ? 5.203 -11.078 27.404 1.00 94.94 206 GLY A N 1
ATOM 1605 C CA . GLY A 1 206 ? 5.918 -11.935 26.458 1.00 94.94 206 GLY A CA 1
ATOM 1606 C C . GLY A 1 206 ? 5.015 -12.843 25.620 1.00 94.94 206 GLY A C 1
ATOM 1607 O O . GLY A 1 206 ? 5.416 -13.966 25.315 1.00 94.94 206 GLY A O 1
ATOM 1608 N N . ARG A 1 207 ? 3.806 -12.387 25.255 1.00 95.81 207 ARG A N 1
ATOM 1609 C CA . ARG A 1 207 ? 2.915 -13.149 24.360 1.00 95.81 207 ARG A CA 1
ATOM 1610 C C . ARG A 1 207 ? 3.555 -13.278 22.990 1.00 95.81 207 ARG A C 1
ATOM 1612 O O . ARG A 1 207 ? 4.179 -12.334 22.505 1.00 95.81 207 ARG A O 1
ATOM 1619 N N . THR A 1 208 ? 3.412 -14.432 22.351 1.00 98.31 208 THR A N 1
ATOM 1620 C CA . THR A 1 208 ? 3.942 -14.580 20.994 1.00 98.31 208 THR A CA 1
ATOM 1621 C C . THR A 1 208 ? 3.160 -13.696 20.021 1.00 98.31 208 THR A C 1
ATOM 1623 O O . THR A 1 208 ? 1.958 -13.469 20.191 1.00 98.31 208 THR A O 1
ATOM 1626 N N . GLY A 1 209 ? 3.811 -13.215 18.960 1.00 97.81 209 GLY A N 1
ATOM 1627 C CA . GLY A 1 209 ? 3.132 -12.389 17.955 1.00 97.81 209 GLY A CA 1
ATOM 1628 C C . GLY A 1 209 ? 1.945 -13.105 17.295 1.00 97.81 209 GLY A C 1
ATOM 1629 O O . GLY A 1 209 ? 0.923 -12.492 16.986 1.00 97.81 209 GLY A O 1
ATOM 1630 N N . ALA A 1 210 ? 2.033 -14.427 17.145 1.00 98.19 210 ALA A N 1
ATOM 1631 C CA . ALA A 1 210 ? 0.954 -15.245 16.611 1.00 98.19 210 ALA A CA 1
ATOM 1632 C C . ALA A 1 210 ? -0.244 -15.358 17.574 1.00 98.19 210 ALA A C 1
ATOM 1634 O O . ALA A 1 210 ? -1.393 -15.273 17.131 1.00 98.19 210 ALA A O 1
ATOM 1635 N N . GLU A 1 211 ? -0.010 -15.495 18.885 1.00 97.62 211 GLU A N 1
ATOM 1636 C CA . GLU A 1 211 ? -1.071 -15.422 19.900 1.00 97.62 211 GLU A CA 1
ATOM 1637 C C . GLU A 1 211 ? -1.753 -14.054 19.905 1.00 97.62 211 GLU A C 1
ATOM 1639 O O . GLU A 1 211 ? -2.984 -13.998 19.911 1.00 97.62 211 GLU A O 1
ATOM 1644 N N . GLU A 1 212 ? -0.977 -12.970 19.838 1.00 97.56 212 GLU A N 1
ATOM 1645 C CA . GLU A 1 212 ? -1.509 -11.604 19.790 1.00 97.56 212 GLU A CA 1
ATOM 1646 C C . GLU A 1 212 ? -2.370 -11.396 18.532 1.00 97.56 212 GLU A C 1
ATOM 1648 O O . GLU A 1 212 ? -3.509 -10.929 18.617 1.00 97.56 212 GLU A O 1
ATOM 1653 N N . CYS A 1 213 ? -1.894 -11.861 17.370 1.00 98.31 213 CYS A N 1
ATOM 1654 C CA . CYS A 1 213 ? -2.673 -11.850 16.131 1.00 98.31 213 CYS A CA 1
ATOM 1655 C C . CYS A 1 213 ? -3.998 -12.605 16.283 1.00 98.31 213 CYS A C 1
ATOM 1657 O O . CYS A 1 213 ? -5.039 -12.073 15.901 1.00 98.31 213 CYS A O 1
ATOM 1659 N N . ARG A 1 214 ? -3.997 -13.821 16.847 1.00 97.88 214 ARG A N 1
ATOM 1660 C CA . ARG A 1 214 ? -5.222 -14.620 17.047 1.00 97.88 214 ARG A CA 1
ATOM 1661 C C . ARG A 1 214 ? -6.198 -13.945 18.013 1.00 97.88 214 ARG A C 1
ATOM 1663 O O . ARG A 1 214 ? -7.400 -13.910 17.732 1.00 97.88 214 ARG A O 1
ATOM 1670 N N . HIS A 1 215 ? -5.692 -13.396 19.117 1.00 97.00 215 HIS A N 1
ATOM 1671 C CA . HIS A 1 215 ? -6.480 -12.701 20.139 1.00 97.00 215 HIS A CA 1
ATOM 1672 C C . HIS A 1 215 ? -7.207 -11.485 19.562 1.00 97.00 215 HIS A C 1
ATOM 1674 O O . HIS A 1 215 ? -8.438 -11.405 19.608 1.00 97.00 215 HIS A O 1
ATOM 1680 N N . VAL A 1 216 ? -6.457 -10.583 18.931 1.00 97.69 216 VAL A N 1
ATOM 1681 C CA . VAL A 1 216 ? -6.990 -9.335 18.376 1.00 97.69 216 VAL A CA 1
ATOM 1682 C C . VAL A 1 216 ? -7.831 -9.610 17.115 1.00 97.69 216 VAL A C 1
ATOM 1684 O O . VAL A 1 216 ? -8.910 -9.047 16.930 1.00 97.69 216 VAL A O 1
ATOM 1687 N N . ALA A 1 217 ? -7.429 -10.541 16.244 1.00 97.88 217 ALA A N 1
ATOM 1688 C CA . ALA A 1 217 ? -8.195 -10.854 15.035 1.00 97.88 217 ALA A CA 1
ATOM 1689 C C . ALA A 1 217 ? -9.612 -11.352 15.340 1.00 97.88 217 ALA A C 1
ATOM 1691 O O . ALA A 1 217 ? -10.556 -10.992 14.625 1.00 97.88 217 ALA A O 1
ATOM 1692 N N . LYS A 1 218 ? -9.791 -12.159 16.395 1.00 96.94 218 LYS A N 1
ATOM 1693 C CA . LYS A 1 218 ? -11.080 -12.769 16.765 1.00 96.94 218 LYS A CA 1
ATOM 1694 C C . LYS A 1 218 ? -12.214 -11.742 16.825 1.00 96.94 218 LYS A C 1
ATOM 1696 O O . LYS A 1 218 ? -13.282 -11.974 16.254 1.00 96.94 218 LYS A O 1
ATOM 1701 N N . HIS A 1 219 ? -11.935 -10.576 17.396 1.00 94.44 219 HIS A N 1
ATOM 1702 C CA . HIS A 1 219 ? -12.911 -9.528 17.694 1.00 94.44 219 HIS A CA 1
ATOM 1703 C C . HIS A 1 219 ? -12.924 -8.376 16.666 1.00 94.44 219 HIS A C 1
ATOM 1705 O O . HIS A 1 219 ? -13.787 -7.504 16.720 1.00 94.44 219 HIS A O 1
ATOM 1711 N N . ALA A 1 220 ? -12.027 -8.394 15.676 1.00 97.25 220 ALA A N 1
ATOM 1712 C CA . ALA A 1 220 ? -11.929 -7.358 14.644 1.00 97.25 220 ALA A CA 1
ATOM 1713 C C . ALA A 1 220 ? -13.129 -7.318 13.672 1.00 97.25 220 ALA A C 1
ATOM 1715 O O . ALA A 1 220 ? -13.609 -8.360 13.213 1.00 97.25 220 ALA A O 1
ATOM 1716 N N . ALA A 1 221 ? -13.557 -6.122 13.267 1.00 94.50 221 ALA A N 1
ATOM 1717 C CA . ALA A 1 221 ? -14.537 -5.911 12.197 1.00 94.50 221 ALA A CA 1
ATOM 1718 C C . ALA A 1 221 ? -13.938 -6.137 10.796 1.00 94.50 221 ALA A C 1
ATOM 1720 O O . ALA A 1 221 ? -14.615 -6.646 9.902 1.00 94.50 221 ALA A O 1
ATOM 1721 N N . ALA A 1 222 ? -12.668 -5.770 10.608 1.00 96.44 222 ALA A N 1
ATOM 1722 C CA . ALA A 1 222 ? -11.884 -6.036 9.405 1.00 96.44 222 ALA A CA 1
ATOM 1723 C C . ALA A 1 222 ? -10.394 -6.148 9.751 1.00 96.44 222 ALA A C 1
ATOM 1725 O O . ALA A 1 222 ? -9.948 -5.605 10.761 1.00 96.44 222 ALA A O 1
ATOM 1726 N N . ILE A 1 223 ? -9.642 -6.868 8.917 1.00 98.44 223 ILE A N 1
ATOM 1727 C CA . ILE A 1 223 ? -8.231 -7.186 9.155 1.00 98.44 223 ILE A CA 1
ATOM 1728 C C . ILE A 1 223 ? -7.443 -6.914 7.881 1.00 98.44 223 ILE A C 1
ATOM 1730 O O . ILE A 1 223 ? -7.749 -7.485 6.829 1.00 98.44 223 ILE A O 1
ATOM 1734 N N . PHE A 1 224 ? -6.443 -6.044 7.977 1.00 98.50 224 PHE A N 1
ATOM 1735 C CA . PHE A 1 224 ? -5.563 -5.671 6.879 1.00 98.50 224 PHE A CA 1
ATOM 1736 C C . PHE A 1 224 ? -4.141 -6.153 7.163 1.00 98.50 224 PHE A C 1
ATOM 1738 O O . PHE A 1 224 ? -3.582 -5.873 8.222 1.00 98.50 224 PHE A O 1
ATOM 1745 N N . ALA A 1 225 ? -3.545 -6.845 6.199 1.00 98.75 225 ALA A N 1
ATOM 1746 C CA . ALA A 1 225 ? -2.121 -7.141 6.193 1.00 98.75 225 ALA A CA 1
ATOM 1747 C C . ALA A 1 225 ? -1.395 -6.008 5.459 1.00 98.75 225 ALA A C 1
ATOM 1749 O O . ALA A 1 225 ? -1.495 -5.880 4.236 1.00 98.75 225 ALA A O 1
ATOM 1750 N N . ILE A 1 226 ? -0.714 -5.149 6.215 1.00 98.69 226 ILE A N 1
ATOM 1751 C CA . ILE A 1 226 ? 0.003 -3.993 5.686 1.00 98.69 226 ILE A CA 1
ATOM 1752 C C . ILE A 1 226 ? 1.445 -4.384 5.352 1.00 98.69 226 ILE A C 1
ATOM 1754 O O . ILE A 1 226 ? 2.254 -4.703 6.223 1.00 98.69 226 ILE A O 1
ATOM 1758 N N . GLY A 1 227 ? 1.756 -4.337 4.058 1.00 98.81 227 GLY A N 1
ATOM 1759 C CA . GLY A 1 227 ? 3.059 -4.677 3.508 1.00 98.81 227 GLY A CA 1
ATOM 1760 C C . GLY A 1 227 ? 3.218 -6.148 3.141 1.00 98.81 227 GLY A C 1
ATOM 1761 O O . GLY A 1 227 ? 2.422 -7.022 3.491 1.00 98.81 227 GLY A O 1
ATOM 1762 N N . THR A 1 228 ? 4.266 -6.426 2.368 1.00 98.88 228 THR A N 1
ATOM 1763 C CA . THR A 1 228 ? 4.536 -7.773 1.837 1.00 98.88 228 THR A CA 1
ATOM 1764 C C . THR A 1 228 ? 4.872 -8.781 2.933 1.00 98.88 228 THR A C 1
ATOM 1766 O O . THR A 1 228 ? 4.605 -9.967 2.759 1.00 98.88 228 THR A O 1
ATOM 1769 N N . CYS A 1 229 ? 5.386 -8.323 4.077 1.00 98.81 229 CYS A N 1
ATOM 1770 C CA . CYS A 1 229 ? 5.684 -9.174 5.225 1.00 98.81 229 CYS A CA 1
ATOM 1771 C C . CYS A 1 229 ? 4.428 -9.854 5.788 1.00 98.81 229 CYS A C 1
ATOM 1773 O O . CYS A 1 229 ? 4.364 -11.078 5.816 1.00 98.81 229 CYS A O 1
ATOM 1775 N N . SER A 1 230 ? 3.394 -9.095 6.150 1.00 98.75 230 SER A N 1
ATOM 1776 C CA . SER A 1 230 ? 2.141 -9.673 6.659 1.00 98.75 230 SER A CA 1
ATOM 1777 C C . SER A 1 230 ? 1.264 -10.250 5.548 1.00 98.75 230 SER A C 1
ATOM 1779 O O . SER A 1 230 ? 0.502 -11.182 5.799 1.00 98.75 230 SER A O 1
ATOM 1781 N N . SER A 1 231 ? 1.374 -9.734 4.315 1.00 98.81 231 SER A N 1
ATOM 1782 C CA . SER A 1 231 ? 0.585 -10.232 3.179 1.00 98.81 231 SER A CA 1
ATOM 1783 C C . SER A 1 231 ? 1.073 -11.593 2.678 1.00 98.81 231 SER A C 1
ATOM 1785 O O . SER A 1 231 ? 0.247 -12.448 2.370 1.00 98.81 231 SER A O 1
ATOM 1787 N N . PHE A 1 232 ? 2.396 -11.792 2.574 1.00 98.62 232 PHE A N 1
ATOM 1788 C CA . PHE A 1 232 ? 3.014 -12.941 1.887 1.00 98.62 232 PHE A CA 1
ATOM 1789 C C . PHE A 1 232 ? 4.280 -13.502 2.574 1.00 98.62 232 PHE A C 1
ATOM 1791 O O . PHE A 1 232 ? 4.977 -14.319 1.979 1.00 98.62 232 PHE A O 1
ATOM 1798 N N . GLY A 1 233 ? 4.624 -13.059 3.787 1.00 97.50 233 GLY A N 1
ATOM 1799 C CA . GLY A 1 233 ? 5.790 -13.518 4.558 1.00 97.50 233 GLY A CA 1
ATOM 1800 C C . GLY A 1 233 ? 7.003 -12.577 4.512 1.00 97.50 233 GLY A C 1
ATOM 1801 O O . GLY A 1 233 ? 7.682 -12.408 5.519 1.00 97.50 233 GLY A O 1
ATOM 1802 N N . GLY A 1 234 ? 7.251 -11.887 3.393 1.00 97.94 234 GLY A N 1
ATOM 1803 C CA . GLY A 1 234 ? 8.301 -10.858 3.297 1.00 97.94 234 GLY A CA 1
ATOM 1804 C C . GLY A 1 234 ? 9.731 -11.391 3.199 1.00 97.94 234 GLY A C 1
ATOM 1805 O O . GLY A 1 234 ? 9.964 -12.488 2.701 1.00 97.94 234 GLY A O 1
ATOM 1806 N N . VAL A 1 235 ? 10.703 -10.571 3.614 1.00 98.56 235 VAL A N 1
ATOM 1807 C CA . VAL A 1 235 ? 12.142 -10.880 3.476 1.00 98.56 235 VAL A CA 1
ATOM 1808 C C . VAL A 1 235 ? 12.586 -12.006 4.401 1.00 98.56 235 VAL A C 1
ATOM 1810 O O . VAL A 1 235 ? 13.354 -12.869 4.001 1.00 98.56 235 VAL A O 1
ATOM 1813 N N . GLN A 1 236 ? 12.043 -12.054 5.612 1.00 97.69 236 GLN A N 1
ATOM 1814 C CA . GLN A 1 236 ? 12.303 -13.109 6.586 1.00 97.69 236 GLN A CA 1
ATOM 1815 C C . GLN A 1 236 ? 11.785 -14.483 6.139 1.00 97.69 236 GLN A C 1
ATOM 1817 O O . GLN A 1 236 ? 12.286 -15.494 6.618 1.00 97.69 236 GLN A O 1
ATOM 1822 N N . ALA A 1 237 ? 10.809 -14.513 5.221 1.00 98.25 237 ALA A N 1
ATOM 1823 C CA . ALA A 1 237 ? 10.269 -15.734 4.634 1.00 98.25 237 ALA A CA 1
ATOM 1824 C C . ALA A 1 237 ? 10.995 -16.164 3.347 1.00 98.25 237 ALA A C 1
ATOM 1826 O O . ALA A 1 237 ? 10.679 -17.221 2.801 1.00 98.25 237 ALA A O 1
ATOM 1827 N N . ALA A 1 238 ? 11.943 -15.360 2.851 1.00 97.88 238 ALA A N 1
ATOM 1828 C CA . ALA A 1 238 ? 12.800 -15.757 1.740 1.00 97.88 238 ALA A CA 1
ATOM 1829 C C . ALA A 1 238 ? 13.670 -16.956 2.142 1.00 97.88 238 ALA A C 1
ATOM 1831 O O . ALA A 1 238 ? 13.975 -17.140 3.326 1.00 97.88 238 ALA A O 1
ATOM 1832 N N . ALA A 1 239 ? 14.085 -17.772 1.172 1.00 94.94 239 ALA A N 1
ATOM 1833 C CA . ALA A 1 239 ? 14.883 -18.962 1.448 1.00 94.94 239 ALA A CA 1
ATOM 1834 C C . ALA A 1 239 ? 16.153 -18.620 2.270 1.00 94.94 239 ALA A C 1
ATOM 1836 O O . ALA A 1 239 ? 16.881 -17.690 1.918 1.00 94.94 239 ALA A O 1
ATOM 1837 N N . PRO A 1 240 ? 16.461 -19.365 3.355 1.00 97.56 240 PRO A N 1
ATOM 1838 C CA . PRO A 1 240 ? 15.842 -20.623 3.793 1.00 97.56 240 PRO A CA 1
ATOM 1839 C C . PRO A 1 240 ? 14.703 -20.491 4.834 1.00 97.56 240 PRO A C 1
ATOM 1841 O O . PRO A 1 240 ? 14.329 -21.502 5.418 1.00 97.56 240 PRO A O 1
ATOM 1844 N N . ASN A 1 241 ? 14.167 -19.293 5.091 1.00 98.06 241 ASN A N 1
ATOM 1845 C CA . ASN A 1 241 ? 13.121 -19.004 6.090 1.00 98.06 241 ASN A CA 1
ATOM 1846 C C . ASN A 1 241 ? 13.433 -19.552 7.506 1.00 98.06 241 ASN A C 1
ATOM 1848 O O . ASN A 1 241 ? 12.717 -20.412 8.025 1.00 98.06 241 ASN A O 1
ATOM 1852 N N . PRO A 1 242 ? 14.514 -19.080 8.157 1.00 98.00 242 PRO A N 1
ATOM 1853 C CA . PRO A 1 242 ? 15.026 -19.684 9.391 1.00 98.00 242 PRO A CA 1
ATOM 1854 C C . PRO A 1 242 ? 14.081 -19.551 10.592 1.00 98.00 242 PRO A C 1
ATOM 1856 O O . PRO A 1 242 ? 14.171 -20.342 11.528 1.00 98.00 242 PRO A O 1
ATOM 1859 N N . THR A 1 243 ? 13.194 -18.555 10.587 1.00 98.25 243 THR A N 1
ATOM 1860 C CA . THR A 1 243 ? 12.218 -18.329 11.660 1.00 98.25 243 THR A CA 1
ATOM 1861 C C . THR A 1 243 ? 10.848 -18.911 11.341 1.00 98.25 243 THR A C 1
ATOM 1863 O O . THR A 1 243 ? 9.941 -18.734 12.146 1.00 98.25 243 THR A O 1
ATOM 1866 N N . ASN A 1 244 ? 10.684 -19.594 10.203 1.00 98.19 244 ASN A N 1
ATOM 1867 C CA . ASN A 1 244 ? 9.397 -20.055 9.687 1.00 98.19 244 ASN A CA 1
ATOM 1868 C C . ASN A 1 244 ? 8.333 -18.940 9.706 1.00 98.19 244 ASN A C 1
ATOM 1870 O O . ASN A 1 244 ? 7.271 -19.078 10.307 1.00 98.19 244 ASN A O 1
ATOM 1874 N N . ALA A 1 245 ? 8.650 -17.788 9.113 1.00 98.44 245 ALA A N 1
ATOM 1875 C CA . ALA A 1 245 ? 7.734 -16.665 8.982 1.00 98.44 245 ALA A CA 1
ATOM 1876 C C . ALA A 1 245 ? 6.682 -16.929 7.895 1.00 98.44 245 ALA A C 1
ATOM 1878 O O . ALA A 1 245 ? 7.012 -17.352 6.785 1.00 98.44 245 ALA A O 1
ATOM 1879 N N . HIS A 1 246 ? 5.427 -16.625 8.212 1.00 98.62 246 HIS A N 1
ATOM 1880 C CA . HIS A 1 246 ? 4.253 -16.824 7.367 1.00 98.62 246 HIS A CA 1
ATOM 1881 C C . HIS A 1 246 ? 3.431 -15.532 7.214 1.00 98.62 246 HIS A C 1
ATOM 1883 O O . HIS A 1 246 ? 3.550 -14.614 8.035 1.00 98.62 246 HIS A O 1
ATOM 1889 N N . PRO A 1 247 ? 2.581 -15.439 6.173 1.00 98.50 247 PRO A N 1
ATOM 1890 C CA . PRO A 1 247 ? 1.574 -14.389 6.077 1.00 98.50 247 PRO A CA 1
ATOM 1891 C C . PRO A 1 247 ? 0.511 -14.513 7.174 1.00 98.50 247 PRO A C 1
ATOM 1893 O O . PRO A 1 247 ? 0.246 -15.597 7.694 1.00 98.50 247 PRO A O 1
ATOM 1896 N N . LEU A 1 248 ? -0.176 -13.409 7.471 1.00 98.69 248 LEU A N 1
ATOM 1897 C CA . LEU A 1 248 ? -1.219 -13.350 8.499 1.00 98.69 248 LEU A CA 1
ATOM 1898 C C . LEU A 1 248 ? -2.353 -14.355 8.253 1.00 98.69 248 LEU A C 1
ATOM 1900 O O . LEU A 1 248 ? -2.884 -14.929 9.202 1.00 98.69 248 LEU A O 1
ATOM 1904 N N . SER A 1 249 ? -2.706 -14.603 6.989 1.00 98.00 249 SER A N 1
ATOM 1905 C CA . SER A 1 249 ? -3.756 -15.558 6.613 1.00 98.00 249 SER A CA 1
ATOM 1906 C C . SER A 1 249 ? -3.477 -17.002 7.035 1.00 98.00 249 SER A C 1
ATOM 1908 O O . SER A 1 249 ? -4.414 -17.788 7.103 1.00 98.00 249 SER A O 1
ATOM 1910 N N . ASP A 1 250 ? -2.222 -17.355 7.322 1.00 98.19 250 ASP A N 1
ATOM 1911 C CA . ASP A 1 250 ? -1.846 -18.703 7.765 1.00 98.19 250 ASP A CA 1
ATOM 1912 C C . ASP A 1 250 ? -1.946 -18.871 9.292 1.00 98.19 250 ASP A C 1
ATOM 1914 O O . ASP A 1 250 ? -1.756 -19.984 9.800 1.00 98.19 250 ASP A O 1
ATOM 1918 N N . ILE A 1 251 ? -2.198 -17.769 10.012 1.00 98.44 251 ILE A N 1
ATOM 1919 C CA . ILE A 1 251 ? -2.198 -17.667 11.479 1.00 98.44 251 ILE A CA 1
ATOM 1920 C C . ILE A 1 251 ? -3.619 -17.538 12.042 1.00 98.44 251 ILE A C 1
ATOM 1922 O O . ILE A 1 251 ? -3.866 -17.943 13.180 1.00 98.44 251 ILE A O 1
ATOM 1926 N N . ILE A 1 252 ? -4.547 -16.962 11.270 1.00 98.06 252 ILE A N 1
ATOM 1927 C CA . ILE A 1 252 ? -5.914 -16.648 11.706 1.00 98.06 252 ILE A CA 1
ATOM 1928 C C . ILE A 1 252 ? -6.972 -17.174 10.726 1.00 98.06 252 ILE A C 1
ATOM 1930 O O . ILE A 1 252 ? -6.753 -17.213 9.521 1.00 98.06 252 ILE A O 1
ATOM 1934 N N . ASP A 1 253 ? -8.179 -17.454 11.227 1.00 94.31 253 ASP A N 1
ATOM 1935 C CA . ASP A 1 253 ? -9.286 -18.018 10.430 1.00 94.31 253 ASP A CA 1
ATOM 1936 C C . ASP A 1 253 ? -10.247 -16.964 9.832 1.00 94.31 253 ASP A C 1
ATOM 1938 O O . ASP A 1 253 ? -11.383 -17.267 9.455 1.00 94.31 253 ASP A O 1
ATOM 1942 N N . LYS A 1 254 ? -9.838 -15.691 9.767 1.00 94.94 254 LYS A N 1
ATOM 1943 C CA . LYS A 1 254 ? -10.677 -14.580 9.274 1.00 94.94 254 LYS A CA 1
ATOM 1944 C C . LYS A 1 254 ? -10.163 -14.025 7.952 1.00 94.94 254 LYS A C 1
ATOM 1946 O O . LYS A 1 254 ? -8.983 -14.108 7.636 1.00 94.94 254 LYS A O 1
ATOM 1951 N N . LYS A 1 255 ? -11.071 -13.424 7.171 1.00 95.44 255 LYS A N 1
ATOM 1952 C CA . LYS A 1 255 ? -10.736 -12.758 5.902 1.00 95.44 255 LYS A CA 1
ATOM 1953 C C . LYS A 1 255 ? -9.697 -11.658 6.154 1.00 95.44 255 LYS A C 1
ATOM 1955 O O . LYS A 1 255 ? -9.983 -10.713 6.886 1.00 95.44 255 LYS A O 1
ATOM 1960 N N . VAL A 1 256 ? -8.549 -11.770 5.490 1.00 98.00 256 VAL A N 1
ATOM 1961 C CA . VAL A 1 256 ? -7.486 -10.759 5.468 1.00 98.00 256 VAL A CA 1
ATOM 1962 C C . VAL A 1 256 ? -7.522 -10.022 4.133 1.00 98.00 256 VAL A C 1
ATOM 1964 O O . VAL A 1 256 ? -7.660 -10.646 3.080 1.00 98.00 256 VAL A O 1
ATOM 1967 N N . ILE A 1 257 ? -7.422 -8.696 4.176 1.00 98.50 257 ILE A N 1
ATOM 1968 C CA . ILE A 1 257 ? -7.214 -7.852 2.995 1.00 98.50 257 ILE A CA 1
ATOM 1969 C C . ILE A 1 257 ? -5.726 -7.517 2.922 1.00 98.50 257 ILE A C 1
ATOM 1971 O O . ILE A 1 257 ? -5.183 -6.892 3.830 1.00 98.50 257 ILE A O 1
ATOM 1975 N N . ASN A 1 258 ? -5.077 -7.923 1.838 1.00 98.69 258 ASN A N 1
ATOM 1976 C CA . ASN A 1 258 ? -3.646 -7.737 1.645 1.00 98.69 258 ASN A CA 1
ATOM 1977 C C . ASN A 1 258 ? -3.366 -6.384 0.985 1.00 98.69 258 ASN A C 1
ATOM 1979 O O . ASN A 1 258 ? -3.875 -6.098 -0.100 1.00 98.69 258 ASN A O 1
ATOM 1983 N N . VAL A 1 259 ? -2.509 -5.572 1.600 1.00 98.62 259 VAL A N 1
ATOM 1984 C CA . VAL A 1 259 ? -2.017 -4.295 1.058 1.00 98.62 259 VAL A CA 1
ATOM 1985 C C . VAL A 1 259 ? -0.496 -4.400 0.874 1.00 98.62 259 VAL A C 1
ATOM 1987 O O . VAL A 1 259 ? 0.267 -3.813 1.643 1.00 98.62 259 VAL A O 1
ATOM 1990 N N . PRO A 1 260 ? -0.018 -5.197 -0.105 1.00 98.69 260 PRO A N 1
ATOM 1991 C CA . PRO A 1 260 ? 1.399 -5.508 -0.242 1.00 98.69 260 PRO A CA 1
ATOM 1992 C C . PRO A 1 260 ? 2.216 -4.378 -0.882 1.00 98.69 260 PRO A C 1
ATOM 1994 O O . PRO A 1 260 ? 1.702 -3.446 -1.509 1.00 98.69 260 PRO A O 1
ATOM 1997 N N . GLY A 1 261 ? 3.529 -4.514 -0.756 1.00 98.44 261 GLY A N 1
ATOM 1998 C CA . GLY A 1 261 ? 4.551 -3.526 -1.078 1.00 98.44 261 GLY A CA 1
ATOM 1999 C C . GLY A 1 261 ? 5.603 -3.514 0.030 1.00 98.44 261 GLY A C 1
ATOM 2000 O O . GLY A 1 261 ? 5.315 -3.880 1.170 1.00 98.44 261 GLY A O 1
ATOM 2001 N N . CYS A 1 262 ? 6.828 -3.108 -0.294 1.00 98.56 262 CYS A N 1
ATOM 2002 C CA . CYS A 1 262 ? 7.939 -3.078 0.659 1.00 98.56 262 CYS A CA 1
ATOM 2003 C C . CYS A 1 262 ? 8.627 -1.697 0.661 1.00 98.56 262 CYS A C 1
ATOM 2005 O O . CYS A 1 262 ? 9.718 -1.575 0.100 1.00 98.56 262 CYS A O 1
ATOM 2007 N N . PRO A 1 263 ? 7.993 -0.660 1.244 1.00 98.25 263 PRO A N 1
ATOM 2008 C CA . PRO A 1 263 ? 6.646 -0.659 1.839 1.00 98.25 263 PRO A CA 1
ATOM 2009 C C . PRO A 1 263 ? 5.519 -0.428 0.804 1.00 98.25 263 PRO A C 1
ATOM 2011 O O . PRO A 1 263 ? 5.797 -0.103 -0.358 1.00 98.25 263 PRO A O 1
ATOM 2014 N N . PRO A 1 264 ? 4.238 -0.645 1.166 1.00 97.31 264 PRO A N 1
ATOM 2015 C CA . PRO A 1 264 ? 3.117 -0.215 0.335 1.00 97.31 264 PRO A CA 1
ATOM 2016 C C . PRO A 1 264 ? 3.066 1.313 0.277 1.00 97.31 264 PRO A C 1
ATOM 2018 O O . PRO A 1 264 ? 3.508 1.985 1.198 1.00 97.31 264 PRO A O 1
ATOM 2021 N N . ASN A 1 265 ? 2.508 1.867 -0.798 1.00 94.25 265 ASN A N 1
ATOM 2022 C CA . ASN A 1 265 ? 2.301 3.309 -0.906 1.00 94.25 265 ASN A CA 1
ATOM 2023 C C . ASN A 1 265 ? 1.371 3.821 0.205 1.00 94.25 265 ASN A C 1
ATOM 2025 O O . ASN A 1 265 ? 0.356 3.179 0.491 1.00 94.25 265 ASN A O 1
ATOM 2029 N N . GLU A 1 266 ? 1.649 5.004 0.752 1.00 89.75 266 GLU A N 1
ATOM 2030 C CA . GLU A 1 266 ? 0.841 5.628 1.803 1.00 89.75 266 GLU A CA 1
ATOM 2031 C C . GLU A 1 266 ? -0.632 5.745 1.387 1.00 89.75 266 GLU A C 1
ATOM 2033 O O . GLU A 1 266 ? -1.538 5.361 2.130 1.00 89.75 266 GLU A O 1
ATOM 2038 N N . LYS A 1 267 ? -0.882 6.119 0.125 1.00 89.19 267 LYS A N 1
ATOM 2039 C CA . LYS A 1 267 ? -2.236 6.260 -0.427 1.00 89.19 267 LYS A CA 1
ATOM 2040 C C . LYS A 1 267 ? -2.961 4.924 -0.555 1.00 89.19 267 LYS A C 1
ATOM 2042 O O . LYS A 1 267 ? -4.189 4.910 -0.545 1.00 89.19 267 LYS A O 1
ATOM 2047 N N . ASN A 1 268 ? -2.244 3.804 -0.664 1.00 94.00 268 ASN A N 1
ATOM 2048 C CA . ASN A 1 268 ? -2.859 2.475 -0.700 1.00 94.00 268 ASN A CA 1
ATOM 2049 C C . ASN A 1 268 ? -3.339 2.050 0.688 1.00 94.00 268 ASN A C 1
ATOM 2051 O O . ASN A 1 268 ? -4.415 1.460 0.789 1.00 94.00 268 ASN A O 1
ATOM 2055 N N . ILE A 1 269 ? -2.605 2.410 1.746 1.00 92.88 269 ILE A N 1
ATOM 2056 C CA . ILE A 1 269 ? -3.039 2.209 3.135 1.00 92.88 269 ILE A CA 1
ATOM 2057 C C . ILE A 1 269 ? -4.291 3.062 3.400 1.00 92.88 269 ILE A C 1
ATOM 2059 O O . ILE A 1 269 ? -5.350 2.525 3.741 1.00 92.88 269 ILE A O 1
ATOM 2063 N N . VAL A 1 270 ? -4.206 4.373 3.126 1.00 88.19 270 VAL A N 1
ATOM 2064 C CA . VAL A 1 270 ? -5.308 5.342 3.293 1.00 88.19 270 VAL A CA 1
ATOM 2065 C C . VAL A 1 270 ? -6.541 4.934 2.490 1.00 88.19 270 VAL A C 1
ATOM 2067 O O . VAL A 1 270 ? -7.643 4.809 3.024 1.00 88.19 270 VAL A O 1
ATOM 2070 N N . GLY A 1 271 ? -6.365 4.700 1.190 1.00 88.88 271 GLY A N 1
ATOM 2071 C CA . GLY A 1 271 ? -7.452 4.398 0.265 1.00 88.88 271 GLY A CA 1
ATOM 2072 C C . GLY A 1 271 ? -8.181 3.106 0.620 1.00 88.88 271 GLY A C 1
ATOM 2073 O O . GLY A 1 271 ? -9.403 3.042 0.489 1.00 88.88 271 GLY A O 1
ATOM 2074 N N . THR A 1 272 ? -7.466 2.102 1.133 1.00 92.44 272 THR A N 1
ATOM 2075 C CA . THR A 1 272 ? -8.061 0.832 1.579 1.00 92.44 272 THR A CA 1
ATOM 2076 C C . THR A 1 272 ? -8.923 1.027 2.828 1.00 92.44 272 THR A C 1
ATOM 2078 O O . THR A 1 272 ? -10.064 0.554 2.863 1.00 92.44 272 THR A O 1
ATOM 2081 N N . LEU A 1 273 ? -8.441 1.793 3.815 1.00 91.31 273 LEU A N 1
ATOM 2082 C CA . LEU A 1 273 ? -9.237 2.169 4.987 1.00 91.31 273 LEU A CA 1
ATOM 2083 C C . LEU A 1 273 ? -10.483 2.969 4.580 1.00 91.31 273 LEU A C 1
ATOM 2085 O O . LEU A 1 273 ? -11.598 2.634 4.983 1.00 91.31 273 LEU A O 1
ATOM 2089 N N . MET A 1 274 ? -10.320 3.973 3.718 1.00 89.38 274 MET A N 1
ATOM 2090 C CA . MET A 1 274 ? -11.429 4.790 3.220 1.00 89.38 274 MET A CA 1
ATOM 2091 C C . MET A 1 274 ? -12.469 3.959 2.469 1.00 89.38 274 MET A C 1
ATOM 2093 O O . MET A 1 274 ? -13.673 4.141 2.665 1.00 89.38 274 MET A O 1
ATOM 2097 N N . GLN A 1 275 ? -12.032 3.000 1.652 1.00 89.44 275 GLN A N 1
ATOM 2098 C CA . GLN A 1 275 ? -12.930 2.076 0.968 1.00 89.44 275 GLN A CA 1
ATOM 2099 C C . GLN A 1 275 ? -13.715 1.217 1.973 1.00 89.44 275 GLN A C 1
ATOM 2101 O O . GLN A 1 275 ? -14.928 1.047 1.827 1.00 89.44 275 GLN A O 1
ATOM 2106 N N . HIS A 1 276 ? -13.073 0.741 3.042 1.00 91.19 276 HIS A N 1
ATOM 2107 C CA . HIS A 1 276 ? -13.771 0.035 4.115 1.00 91.19 276 HIS A CA 1
ATOM 2108 C C . HIS A 1 276 ? -14.790 0.931 4.845 1.00 91.19 276 HIS A C 1
ATOM 2110 O O . HIS A 1 276 ? -15.916 0.498 5.108 1.00 91.19 276 HIS A O 1
ATOM 2116 N N . ILE A 1 277 ? -14.470 2.195 5.125 1.00 91.31 277 ILE A N 1
ATOM 2117 C CA . ILE A 1 277 ? -15.421 3.137 5.741 1.00 91.31 277 ILE A CA 1
ATOM 2118 C C . ILE A 1 277 ? -16.633 3.349 4.819 1.00 91.31 277 ILE A C 1
ATOM 2120 O O . ILE A 1 277 ? -17.777 3.223 5.263 1.00 91.31 277 ILE A O 1
ATOM 2124 N N . LEU A 1 278 ? -16.399 3.570 3.523 1.00 90.00 278 LEU A N 1
ATOM 2125 C CA . LEU A 1 278 ? -17.443 3.830 2.525 1.00 90.00 278 LEU A CA 1
ATOM 2126 C C . LEU A 1 278 ? -18.361 2.631 2.263 1.00 90.00 278 LEU A C 1
ATOM 2128 O O . LEU A 1 278 ? -19.576 2.802 2.142 1.00 90.00 278 LEU A O 1
ATOM 2132 N N . PHE A 1 279 ? -17.803 1.423 2.163 1.00 89.19 279 PHE A N 1
ATOM 2133 C CA . PHE A 1 279 ? -18.529 0.253 1.652 1.00 89.19 279 PHE A CA 1
ATOM 2134 C C . PHE A 1 279 ? -18.676 -0.882 2.668 1.00 89.19 279 PHE A C 1
ATOM 2136 O O . PHE A 1 279 ? -19.643 -1.640 2.595 1.00 89.19 279 PHE A O 1
ATOM 2143 N N . GLY A 1 280 ? -17.756 -0.989 3.627 1.00 87.50 280 GLY A N 1
ATOM 2144 C CA . GLY A 1 280 ? -17.650 -2.098 4.581 1.00 87.50 280 GLY A CA 1
ATOM 2145 C C . GLY A 1 280 ? -16.965 -3.339 4.032 1.00 87.50 280 GLY A C 1
ATOM 2146 O O . GLY A 1 280 ? -16.540 -4.179 4.814 1.00 87.50 280 GLY A O 1
ATOM 2147 N N . ASP A 1 281 ? -16.818 -3.427 2.714 1.00 82.12 281 ASP A N 1
ATOM 2148 C CA . ASP A 1 281 ? -16.067 -4.462 2.013 1.00 82.12 281 ASP A CA 1
ATOM 2149 C C . ASP A 1 281 ? -15.529 -3.898 0.686 1.00 82.12 281 ASP A C 1
ATOM 2151 O O . ASP A 1 281 ? -15.855 -2.768 0.314 1.00 82.12 281 ASP A O 1
ATOM 2155 N N . MET A 1 282 ? -14.708 -4.657 -0.038 1.00 87.12 282 MET A N 1
ATOM 2156 C CA . MET A 1 282 ? -14.055 -4.191 -1.262 1.00 87.12 282 MET A CA 1
ATOM 2157 C C . MET A 1 282 ? -13.777 -5.292 -2.291 1.00 87.12 282 MET A C 1
ATOM 2159 O O . MET A 1 282 ? -13.800 -6.483 -1.991 1.00 87.12 282 MET A O 1
ATOM 2163 N N . ALA A 1 283 ? -13.492 -4.858 -3.525 1.00 85.69 283 ALA A N 1
ATOM 2164 C CA . ALA A 1 283 ? -13.042 -5.711 -4.623 1.00 85.69 283 ALA A CA 1
ATOM 2165 C C . ALA A 1 283 ? -11.666 -6.290 -4.313 1.00 85.69 283 ALA A C 1
ATOM 2167 O O . ALA A 1 283 ? -10.713 -5.515 -4.224 1.00 85.69 283 ALA A O 1
ATOM 2168 N N . LEU A 1 284 ? -11.535 -7.611 -4.251 1.00 90.00 284 LEU A N 1
ATOM 2169 C CA . LEU A 1 284 ? -10.235 -8.254 -4.105 1.00 90.00 284 LEU A CA 1
ATOM 2170 C C . LEU A 1 284 ? -9.886 -9.094 -5.337 1.00 90.00 284 LEU A C 1
ATOM 2172 O O . LEU A 1 284 ? -10.780 -9.609 -6.015 1.00 90.00 284 LEU A O 1
ATOM 2176 N N . ASP A 1 285 ? -8.598 -9.187 -5.652 1.00 90.62 285 ASP A N 1
ATOM 2177 C CA . ASP A 1 285 ? -8.067 -10.160 -6.609 1.00 90.62 285 ASP A CA 1
ATOM 2178 C C . ASP A 1 285 ? -7.807 -11.531 -5.950 1.00 90.62 285 ASP A C 1
ATOM 2180 O O . ASP A 1 285 ? -8.130 -11.754 -4.779 1.00 90.62 285 ASP A O 1
ATOM 2184 N N . ALA A 1 286 ? -7.218 -12.459 -6.707 1.00 89.56 286 ALA A N 1
ATOM 2185 C CA . ALA A 1 286 ? -6.911 -13.812 -6.244 1.00 89.56 286 ALA A CA 1
ATOM 2186 C C . ALA A 1 286 ? -5.910 -13.869 -5.071 1.00 89.56 286 ALA A C 1
ATOM 2188 O O . ALA A 1 286 ? -5.858 -14.875 -4.373 1.00 89.56 286 ALA A O 1
ATOM 2189 N N . PHE A 1 287 ? -5.151 -12.796 -4.827 1.00 92.62 287 PHE A N 1
ATOM 2190 C CA . PHE A 1 287 ? -4.216 -12.671 -3.705 1.00 92.62 287 PHE A CA 1
ATOM 2191 C C . PHE A 1 287 ? -4.790 -11.825 -2.564 1.00 92.62 287 PHE A C 1
ATOM 2193 O O . PHE A 1 287 ? -4.045 -11.336 -1.715 1.00 92.62 287 PHE A O 1
ATOM 2200 N N . HIS A 1 288 ? -6.111 -11.627 -2.551 1.00 95.50 288 HIS A N 1
ATOM 2201 C CA . HIS A 1 288 ? -6.823 -10.794 -1.587 1.00 95.50 288 HIS A CA 1
ATOM 2202 C C . HIS A 1 288 ? -6.373 -9.323 -1.575 1.00 95.50 288 HIS A C 1
ATOM 2204 O O . HIS A 1 288 ? -6.474 -8.659 -0.542 1.00 95.50 288 HIS A O 1
ATOM 2210 N N . ARG A 1 289 ? -5.903 -8.792 -2.712 1.00 97.44 289 ARG A N 1
ATOM 2211 C CA . ARG A 1 289 ? -5.451 -7.397 -2.836 1.00 97.44 289 ARG A CA 1
ATOM 2212 C C . ARG A 1 289 ? -6.557 -6.489 -3.385 1.00 97.44 289 ARG A C 1
ATOM 2214 O O . ARG A 1 289 ? -7.252 -6.903 -4.316 1.00 97.44 289 ARG A O 1
ATOM 2221 N N . PRO A 1 290 ? -6.718 -5.245 -2.894 1.00 95.38 290 PRO A N 1
ATOM 2222 C CA . PRO A 1 290 ? -7.690 -4.297 -3.434 1.00 95.38 290 PRO A CA 1
ATOM 2223 C C . PRO A 1 290 ? -7.483 -4.030 -4.931 1.00 95.38 290 PRO A C 1
ATOM 2225 O O . PRO A 1 290 ? -6.482 -3.437 -5.337 1.00 95.38 290 PRO A O 1
ATOM 2228 N N . LYS A 1 291 ? -8.446 -4.406 -5.782 1.00 91.69 291 LYS A N 1
ATOM 2229 C CA . LYS A 1 291 ? -8.284 -4.287 -7.248 1.00 91.69 291 LYS A CA 1
ATOM 2230 C C . LYS A 1 291 ? -8.044 -2.859 -7.734 1.00 91.69 291 LYS A C 1
ATOM 2232 O O . LYS A 1 291 ? -7.422 -2.666 -8.771 1.00 91.69 291 LYS A O 1
ATOM 2237 N N . TRP A 1 292 ? -8.524 -1.851 -7.009 1.00 90.81 292 TRP A N 1
ATOM 2238 C CA . TRP A 1 292 ? -8.296 -0.457 -7.390 1.00 90.81 292 TRP A CA 1
ATOM 2239 C C . TRP A 1 292 ? -6.800 -0.083 -7.345 1.00 90.81 292 TRP A C 1
ATOM 2241 O O . TRP A 1 292 ? -6.353 0.735 -8.148 1.00 90.81 292 TRP A O 1
ATOM 2251 N N . ALA A 1 293 ? -6.027 -0.703 -6.445 1.00 94.06 293 ALA A N 1
ATOM 2252 C CA . ALA A 1 293 ? -4.592 -0.471 -6.284 1.00 94.06 293 ALA A CA 1
ATOM 2253 C C . ALA A 1 293 ? -3.733 -1.518 -7.014 1.00 94.06 293 ALA A C 1
ATOM 2255 O O . ALA A 1 293 ? -2.674 -1.185 -7.541 1.00 94.06 293 ALA A O 1
ATOM 2256 N N . TYR A 1 294 ? -4.208 -2.765 -7.090 1.00 96.50 294 TYR A N 1
ATOM 2257 C CA . TYR A 1 294 ? -3.439 -3.917 -7.579 1.00 96.50 294 TYR A CA 1
ATOM 2258 C C . TYR A 1 294 ? -4.064 -4.593 -8.815 1.00 96.50 294 TYR A C 1
ATOM 2260 O O . TYR A 1 294 ? -3.699 -5.706 -9.168 1.00 96.50 294 TYR A O 1
ATOM 2268 N N . GLY A 1 295 ? -5.020 -3.952 -9.494 1.00 91.75 295 GLY A N 1
ATOM 2269 C CA . GLY A 1 295 ? -5.713 -4.528 -10.658 1.00 91.75 295 GLY A CA 1
ATOM 2270 C C . GLY A 1 295 ? -4.930 -4.464 -11.973 1.00 91.75 295 GLY A C 1
ATOM 2271 O O . GLY A 1 295 ? -5.268 -5.170 -12.919 1.00 91.75 295 GLY A O 1
ATOM 2272 N N . HIS A 1 296 ? -3.880 -3.644 -12.037 1.00 93.00 296 HIS A N 1
ATOM 2273 C CA . HIS A 1 296 ? -3.030 -3.490 -13.216 1.00 93.00 296 HIS A CA 1
ATOM 2274 C C . HIS A 1 296 ? -1.574 -3.774 -12.879 1.00 93.00 296 HIS A C 1
ATOM 2276 O O . HIS A 1 296 ? -1.118 -3.527 -11.759 1.00 93.00 296 HIS A O 1
ATOM 2282 N N . ARG A 1 297 ? -0.827 -4.252 -13.877 1.00 95.25 297 ARG A N 1
ATOM 2283 C CA . ARG A 1 297 ? 0.620 -4.394 -13.752 1.00 95.25 297 ARG A CA 1
ATOM 2284 C C . ARG A 1 297 ? 1.279 -3.031 -13.892 1.00 95.25 297 ARG A C 1
ATOM 2286 O O . ARG A 1 297 ? 0.849 -2.209 -14.701 1.00 95.25 297 ARG A O 1
ATOM 2293 N N . ILE A 1 298 ? 2.398 -2.841 -13.203 1.00 97.25 298 ILE A N 1
ATOM 2294 C CA . ILE A 1 298 ? 3.263 -1.665 -13.339 1.00 97.25 298 ILE A CA 1
ATOM 2295 C C . ILE A 1 298 ? 3.572 -1.372 -14.811 1.00 97.25 298 ILE A C 1
ATOM 2297 O O . ILE A 1 298 ? 3.543 -0.224 -15.244 1.00 97.25 298 ILE A O 1
ATOM 2301 N N . HIS A 1 299 ? 3.850 -2.411 -15.597 1.00 96.25 299 HIS A N 1
ATOM 2302 C CA . HIS A 1 299 ? 4.207 -2.271 -17.007 1.00 96.25 299 HIS A CA 1
ATOM 2303 C C . HIS A 1 299 ? 3.075 -1.769 -17.911 1.00 96.25 299 HIS A C 1
ATOM 2305 O O . HIS A 1 299 ? 3.351 -1.159 -18.946 1.00 96.25 299 HIS A O 1
ATOM 2311 N N . ASP A 1 300 ? 1.817 -2.008 -17.541 1.00 94.00 300 ASP A N 1
ATOM 2312 C CA . ASP A 1 300 ? 0.666 -1.578 -18.341 1.00 94.00 300 ASP A CA 1
ATOM 2313 C C . ASP A 1 300 ? 0.439 -0.063 -18.242 1.00 94.00 300 ASP A C 1
ATOM 2315 O O . ASP A 1 300 ? -0.142 0.532 -19.143 1.00 94.00 300 ASP A O 1
ATOM 2319 N N . LEU A 1 301 ? 0.946 0.565 -17.177 1.00 93.12 301 LEU A N 1
ATOM 2320 C CA . LEU A 1 301 ? 0.784 1.989 -16.879 1.00 93.12 301 LEU A CA 1
ATOM 2321 C C . LEU A 1 301 ? 2.133 2.725 -16.770 1.00 93.12 301 LEU A C 1
ATOM 2323 O O . LEU A 1 301 ? 2.208 3.773 -16.134 1.00 93.12 301 LEU A O 1
ATOM 2327 N N . CYS A 1 302 ? 3.213 2.157 -17.310 1.00 96.94 302 CYS A N 1
ATOM 2328 C CA . CYS A 1 302 ? 4.565 2.712 -17.210 1.00 96.94 302 CYS A CA 1
ATOM 2329 C C . CYS A 1 302 ? 4.812 3.782 -18.282 1.00 96.94 302 CYS A C 1
ATOM 2331 O O . CYS A 1 302 ? 4.611 3.517 -19.467 1.00 96.94 302 CYS A O 1
ATOM 2333 N N . GLU A 1 303 ? 5.358 4.946 -17.910 1.00 95.44 303 GLU A N 1
ATOM 2334 C CA . GLU A 1 303 ? 5.696 6.005 -18.875 1.00 95.44 303 GLU A CA 1
ATOM 2335 C C . GLU A 1 303 ? 6.751 5.578 -19.909 1.00 95.44 303 GLU A C 1
ATOM 2337 O O . GLU A 1 303 ? 6.785 6.104 -21.018 1.00 95.44 303 GLU A O 1
ATOM 2342 N N . ARG A 1 304 ? 7.587 4.578 -19.592 1.00 97.25 304 ARG A N 1
ATOM 2343 C CA . ARG A 1 304 ? 8.599 4.032 -20.514 1.00 97.25 304 ARG A CA 1
ATOM 2344 C C . ARG A 1 304 ? 8.048 2.936 -21.436 1.00 97.25 304 ARG A C 1
ATOM 2346 O O . ARG A 1 304 ? 8.828 2.272 -22.120 1.00 97.25 304 ARG A O 1
ATOM 2353 N N . ARG A 1 305 ? 6.729 2.698 -21.453 1.00 95.06 305 ARG A N 1
ATOM 2354 C CA . ARG A 1 305 ? 6.114 1.623 -22.249 1.00 95.06 305 ARG A CA 1
ATOM 2355 C C . ARG A 1 305 ? 6.327 1.806 -23.753 1.00 95.06 305 ARG A C 1
ATOM 2357 O O . ARG A 1 305 ? 6.690 0.839 -24.409 1.00 95.06 305 ARG A O 1
ATOM 2364 N N . GLY A 1 306 ? 6.238 3.035 -24.267 1.00 94.69 306 GLY A N 1
ATOM 2365 C CA . GLY A 1 306 ? 6.536 3.313 -25.679 1.00 94.69 306 GLY A CA 1
ATOM 2366 C C . GLY A 1 306 ? 7.954 2.886 -26.081 1.00 94.69 306 GLY A C 1
ATOM 2367 O O . GLY A 1 306 ? 8.132 2.220 -27.093 1.00 94.69 306 GLY A O 1
ATOM 2368 N N . ARG A 1 307 ? 8.953 3.149 -25.223 1.00 96.31 307 ARG A N 1
ATOM 2369 C CA . ARG A 1 307 ? 10.345 2.701 -25.427 1.00 96.31 307 ARG A CA 1
ATOM 2370 C C . ARG A 1 307 ? 10.460 1.171 -25.435 1.00 96.31 307 ARG A C 1
ATOM 2372 O O . ARG A 1 307 ? 11.184 0.602 -26.243 1.00 96.31 307 ARG A O 1
ATOM 2379 N N . PHE A 1 308 ? 9.728 0.484 -24.553 1.00 94.50 308 PHE A N 1
ATOM 2380 C CA . PHE A 1 308 ? 9.679 -0.983 -24.559 1.00 94.50 308 PHE A CA 1
ATOM 2381 C C . PHE A 1 308 ? 9.129 -1.520 -25.886 1.00 94.50 308 PHE A C 1
ATOM 2383 O O . PHE A 1 308 ? 9.736 -2.408 -26.484 1.00 94.50 308 PHE A O 1
ATOM 2390 N N . ASP A 1 309 ? 8.008 -0.965 -26.351 1.00 91.56 309 ASP A N 1
ATOM 2391 C CA . ASP A 1 309 ? 7.348 -1.406 -27.580 1.00 91.56 309 ASP A CA 1
ATOM 2392 C C . ASP A 1 309 ? 8.199 -1.095 -28.829 1.00 91.56 309 ASP A C 1
ATOM 2394 O O . ASP A 1 309 ? 8.189 -1.884 -29.774 1.00 91.56 309 ASP A O 1
ATOM 2398 N N . ALA A 1 310 ? 9.005 -0.026 -28.805 1.00 92.06 310 ALA A N 1
ATOM 2399 C CA . ALA A 1 310 ? 9.968 0.331 -29.854 1.00 92.06 310 ALA A CA 1
ATOM 2400 C C . ALA A 1 310 ? 11.233 -0.557 -29.880 1.00 92.06 310 ALA A C 1
ATOM 2402 O O . ALA A 1 310 ? 11.928 -0.627 -30.894 1.00 92.06 310 ALA A O 1
ATOM 2403 N N . GLY A 1 311 ? 11.529 -1.290 -28.800 1.00 91.44 311 GLY A N 1
ATOM 2404 C CA . GLY A 1 311 ? 12.770 -2.071 -28.669 1.00 91.44 311 GLY A CA 1
ATOM 2405 C C . GLY A 1 311 ? 13.951 -1.262 -28.119 1.00 91.44 311 GLY A C 1
ATOM 2406 O O . GLY A 1 311 ? 15.111 -1.664 -28.232 1.00 91.44 311 GLY A O 1
ATOM 2407 N N . GLU A 1 312 ? 13.653 -0.123 -27.504 1.00 96.44 312 GLU A N 1
ATOM 2408 C CA . GLU A 1 312 ? 14.599 0.850 -26.981 1.00 96.44 312 GLU A CA 1
ATOM 2409 C C . GLU A 1 312 ? 14.896 0.567 -25.507 1.00 96.44 312 GLU A C 1
ATOM 2411 O O . GLU A 1 312 ? 14.159 0.948 -24.589 1.00 96.44 312 GLU A O 1
ATOM 2416 N N . PHE A 1 313 ? 16.006 -0.134 -25.277 1.00 96.69 313 PHE A N 1
ATOM 2417 C CA . PHE A 1 313 ? 16.376 -0.639 -23.960 1.00 96.69 313 PHE A CA 1
ATOM 2418 C C . PHE A 1 313 ? 17.700 -0.068 -23.464 1.00 96.69 313 PHE A C 1
ATOM 2420 O O . PHE A 1 313 ? 18.681 0.002 -24.209 1.00 96.69 313 PHE A O 1
ATOM 2427 N N . VAL A 1 314 ? 17.747 0.209 -22.166 1.00 97.94 314 VAL A N 1
ATOM 2428 C CA . VAL A 1 314 ? 19.004 0.317 -21.418 1.00 97.94 314 VAL A CA 1
ATOM 2429 C C . VAL A 1 314 ? 19.725 -1.030 -21.486 1.00 97.94 314 VAL A C 1
ATOM 2431 O O . VAL A 1 314 ? 19.098 -2.067 -21.258 1.00 97.94 314 VAL A O 1
ATOM 2434 N N . GLN A 1 315 ? 21.008 -1.032 -21.848 1.00 95.19 315 GLN A N 1
ATOM 2435 C CA . GLN A 1 315 ? 21.843 -2.239 -21.887 1.00 95.19 315 GLN A CA 1
ATOM 2436 C C . GLN A 1 315 ? 22.613 -2.426 -20.578 1.00 95.19 315 GLN A C 1
ATOM 2438 O O . GLN A 1 315 ? 22.755 -3.554 -20.114 1.00 95.19 315 GLN A O 1
ATOM 2443 N N . HIS A 1 316 ? 23.070 -1.334 -19.967 1.00 95.69 316 HIS A N 1
ATOM 2444 C CA . HIS A 1 316 ? 23.666 -1.326 -18.633 1.00 95.69 316 HIS A CA 1
ATOM 2445 C C . HIS A 1 316 ? 23.419 0.020 -17.947 1.00 95.69 316 HIS A C 1
ATOM 2447 O O . HIS A 1 316 ? 23.187 1.037 -18.602 1.00 95.69 316 HIS A O 1
ATOM 2453 N N . PHE A 1 317 ? 23.476 0.048 -16.615 1.00 95.44 317 PHE A N 1
ATOM 2454 C CA . PHE A 1 317 ? 23.323 1.300 -15.877 1.00 95.44 317 PHE A CA 1
ATOM 2455 C C . PHE A 1 317 ? 24.388 2.322 -16.311 1.00 95.44 317 PHE A C 1
ATOM 2457 O O . PHE A 1 317 ? 25.556 1.980 -16.506 1.00 95.44 317 PHE A O 1
ATOM 2464 N N . GLY A 1 318 ? 23.961 3.573 -16.498 1.00 94.44 318 GLY A N 1
ATOM 2465 C CA . GLY A 1 318 ? 24.824 4.684 -16.908 1.00 94.44 318 GLY A CA 1
ATOM 2466 C C . GLY A 1 318 ? 25.085 4.827 -18.415 1.00 94.44 318 GLY A C 1
ATOM 2467 O O . GLY A 1 318 ? 25.772 5.776 -18.791 1.00 94.44 318 GLY A O 1
ATOM 2468 N N . ASP A 1 319 ? 24.553 3.946 -19.275 1.00 97.81 319 ASP A N 1
ATOM 2469 C CA . ASP A 1 319 ? 24.657 4.117 -20.733 1.00 97.81 319 ASP A CA 1
ATOM 2470 C C . ASP A 1 319 ? 23.852 5.329 -21.256 1.00 97.81 319 ASP A C 1
ATOM 2472 O O . ASP A 1 319 ? 23.062 5.957 -20.543 1.00 97.81 319 ASP A O 1
ATOM 2476 N N . GLU A 1 320 ? 24.052 5.684 -22.529 1.00 97.81 320 GLU A N 1
ATOM 2477 C CA . GLU A 1 320 ? 23.311 6.785 -23.164 1.00 97.81 320 GLU A CA 1
ATOM 2478 C C . GLU A 1 320 ? 21.796 6.528 -23.192 1.00 97.81 320 GLU A C 1
ATOM 2480 O O . GLU A 1 320 ? 20.993 7.449 -23.039 1.00 97.81 320 GLU A O 1
ATOM 2485 N N . ASN A 1 321 ? 21.378 5.267 -23.303 1.00 97.69 321 ASN A N 1
ATOM 2486 C CA . ASN A 1 321 ? 19.965 4.893 -23.288 1.00 97.69 321 ASN A CA 1
ATOM 2487 C C . ASN A 1 321 ? 19.332 5.173 -21.909 1.00 97.69 321 ASN A C 1
ATOM 2489 O O . ASN A 1 321 ? 18.189 5.628 -21.830 1.00 97.69 321 ASN A O 1
ATOM 2493 N N . ALA A 1 322 ? 20.070 4.969 -20.816 1.00 97.25 322 ALA A N 1
ATOM 2494 C CA . ALA A 1 322 ? 19.641 5.271 -19.456 1.00 97.25 322 ALA A CA 1
ATOM 2495 C C . ALA A 1 322 ? 19.455 6.778 -19.261 1.00 97.25 322 ALA A C 1
ATOM 2497 O O . ALA A 1 322 ? 18.426 7.187 -18.716 1.00 97.25 322 ALA A O 1
ATOM 2498 N N . LYS A 1 32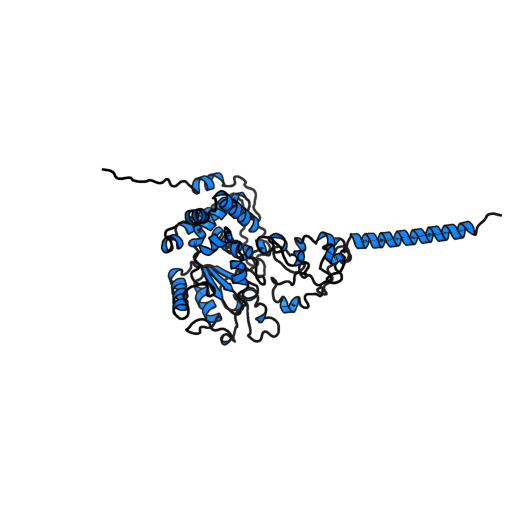3 ? 20.388 7.596 -19.776 1.00 95.56 323 LYS A N 1
ATOM 2499 C CA . LYS A 1 323 ? 20.280 9.069 -19.776 1.00 95.56 323 LYS A CA 1
ATOM 2500 C C . LYS A 1 323 ? 19.053 9.553 -20.552 1.00 95.56 323 LYS A C 1
ATOM 2502 O O . LYS A 1 323 ? 18.400 10.502 -20.132 1.00 95.56 323 LYS A O 1
ATOM 2507 N N . ASN A 1 324 ? 18.699 8.852 -21.628 1.00 96.69 324 ASN A N 1
ATOM 2508 C CA . ASN A 1 324 ? 17.540 9.155 -22.471 1.00 96.69 324 ASN A CA 1
ATOM 2509 C C . ASN A 1 324 ? 16.221 8.516 -21.987 1.00 96.69 324 ASN A C 1
ATOM 2511 O O . ASN A 1 324 ? 15.209 8.571 -22.691 1.00 96.69 324 ASN A O 1
ATOM 2515 N N . GLY A 1 325 ? 16.202 7.899 -20.799 1.00 96.44 325 GLY A N 1
ATOM 2516 C CA . GLY A 1 325 ? 14.980 7.355 -20.199 1.00 96.44 325 GLY A CA 1
ATOM 2517 C C . GLY A 1 325 ? 14.428 6.107 -20.898 1.00 96.44 325 GLY A C 1
ATOM 2518 O O . GLY A 1 325 ? 13.218 5.874 -20.872 1.00 96.44 325 GLY A O 1
ATOM 2519 N N . TYR A 1 326 ? 15.286 5.294 -21.522 1.00 98.31 326 TYR A N 1
ATOM 2520 C CA . TYR A 1 326 ? 14.878 4.082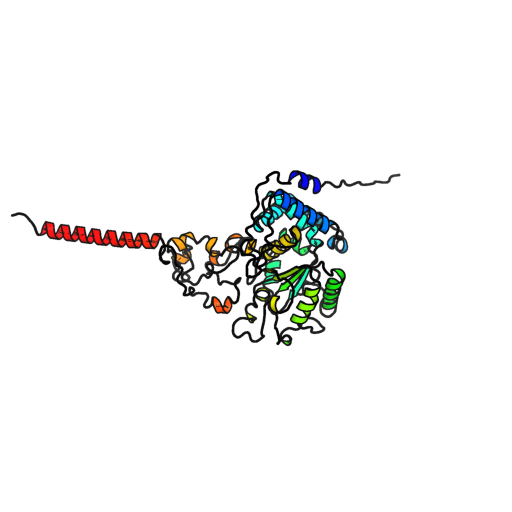 -22.245 1.00 98.31 326 TYR A CA 1
ATOM 2521 C C . TYR A 1 326 ? 14.350 3.000 -21.295 1.00 98.31 326 TYR A C 1
ATOM 2523 O O . TYR A 1 326 ? 14.466 3.089 -20.066 1.00 98.31 326 TYR A O 1
ATOM 2531 N N . CYS A 1 327 ? 13.731 1.957 -21.851 1.00 97.94 327 CYS A N 1
ATOM 2532 C CA . CYS A 1 327 ? 13.131 0.901 -21.051 1.00 97.94 327 CYS A CA 1
ATOM 2533 C C . CYS A 1 327 ? 14.184 0.095 -20.265 1.00 97.94 327 CYS A C 1
ATOM 2535 O O . CYS A 1 327 ? 15.214 -0.313 -20.799 1.00 97.94 327 CYS A O 1
ATOM 2537 N N . LEU A 1 328 ? 13.875 -0.198 -18.998 1.00 97.81 328 LEU A N 1
ATOM 2538 C CA . LEU A 1 328 ? 14.744 -0.915 -18.058 1.00 97.81 328 LEU A CA 1
ATOM 2539 C C . LEU A 1 328 ? 14.569 -2.444 -18.092 1.00 97.81 328 LEU A C 1
ATOM 2541 O O . LEU A 1 328 ? 15.058 -3.143 -17.210 1.00 97.81 328 LEU A O 1
ATOM 2545 N N . TYR A 1 329 ? 13.839 -2.990 -19.070 1.00 95.81 329 TYR A N 1
ATOM 2546 C CA . TYR A 1 329 ? 13.549 -4.429 -19.128 1.00 95.81 329 TYR A CA 1
ATOM 2547 C C . TYR A 1 329 ? 14.821 -5.285 -19.176 1.00 95.81 329 TYR A C 1
ATOM 2549 O O . TYR A 1 329 ? 14.936 -6.234 -18.407 1.00 95.81 329 TYR A O 1
ATOM 2557 N N . LYS A 1 330 ? 15.795 -4.923 -20.024 1.00 94.88 330 LYS A N 1
ATOM 2558 C CA . LYS A 1 330 ? 17.050 -5.680 -20.185 1.00 94.88 330 LYS A CA 1
ATOM 2559 C C . LYS A 1 330 ? 17.993 -5.606 -18.979 1.00 94.88 330 LYS A C 1
ATOM 2561 O O . LYS A 1 330 ? 18.824 -6.493 -18.839 1.00 94.88 330 LYS A O 1
ATOM 2566 N N . VAL A 1 331 ? 17.814 -4.618 -18.102 1.00 96.25 331 VAL A N 1
ATOM 2567 C CA . VAL A 1 331 ? 18.513 -4.501 -16.807 1.00 96.25 331 VAL A CA 1
ATOM 2568 C C . VAL A 1 331 ? 17.644 -4.984 -15.637 1.00 96.25 331 VAL A C 1
ATOM 2570 O O . VAL A 1 331 ? 17.793 -4.541 -14.504 1.00 96.25 331 VAL A O 1
ATOM 2573 N N . GLY A 1 332 ? 16.683 -5.874 -15.915 1.00 95.75 332 GLY A N 1
ATOM 2574 C CA . GLY A 1 332 ? 16.012 -6.674 -14.893 1.00 95.75 332 GLY A CA 1
ATOM 2575 C C . GLY A 1 332 ? 14.670 -6.167 -14.379 1.00 95.75 332 GLY A C 1
ATOM 2576 O O . GLY A 1 332 ? 14.117 -6.768 -13.462 1.00 95.75 332 GLY A O 1
ATOM 2577 N N . CYS A 1 333 ? 14.080 -5.126 -14.973 1.00 97.62 333 CYS A N 1
ATOM 2578 C CA . CYS A 1 333 ? 12.782 -4.623 -14.516 1.00 97.62 333 CYS A CA 1
ATOM 2579 C C . CYS A 1 333 ? 11.679 -5.706 -14.504 1.00 97.62 333 CYS A C 1
ATOM 2581 O O . CYS A 1 333 ? 11.307 -6.259 -15.540 1.00 97.62 333 CYS A O 1
ATOM 2583 N N . LYS A 1 334 ? 11.094 -5.934 -13.322 1.00 97.50 334 LYS A N 1
ATOM 2584 C CA . LYS A 1 334 ? 10.030 -6.909 -13.020 1.00 97.50 334 LYS A CA 1
ATOM 2585 C C . LYS A 1 334 ? 8.617 -6.337 -13.101 1.00 97.50 334 LYS A C 1
ATOM 2587 O O . LYS A 1 334 ? 7.637 -7.058 -12.924 1.00 97.50 334 LYS A O 1
ATOM 2592 N N . GLY A 1 335 ? 8.493 -5.057 -13.455 1.00 97.06 335 GLY A N 1
ATOM 2593 C CA . GLY A 1 335 ? 7.211 -4.381 -13.662 1.00 97.06 335 GLY A CA 1
ATOM 2594 C C . GLY A 1 335 ? 6.216 -5.133 -14.565 1.00 97.06 335 GLY A C 1
ATOM 2595 O O . GLY A 1 335 ? 5.016 -5.048 -14.304 1.00 97.06 335 GLY A O 1
ATOM 2596 N N . PRO A 1 336 ? 6.654 -5.906 -15.582 1.00 95.19 336 PRO A N 1
ATOM 2597 C CA . PRO A 1 336 ? 5.751 -6.719 -16.401 1.00 95.19 336 PRO A CA 1
ATOM 2598 C C . PRO A 1 336 ? 5.072 -7.898 -15.686 1.00 95.19 336 PRO A C 1
ATOM 2600 O O . PRO A 1 336 ? 4.182 -8.520 -16.264 1.00 95.19 336 PRO A O 1
ATOM 2603 N N . TYR A 1 337 ? 5.475 -8.195 -14.452 1.00 94.50 337 TYR A N 1
ATOM 2604 C CA . TYR A 1 337 ? 4.954 -9.281 -13.618 1.00 94.50 337 TYR A CA 1
ATOM 2605 C C . TYR A 1 337 ? 4.468 -8.785 -12.250 1.00 94.50 337 TYR A C 1
ATOM 2607 O O . TYR A 1 337 ? 4.127 -9.591 -11.398 1.00 94.50 337 TYR A O 1
ATOM 2615 N N . THR A 1 338 ? 4.464 -7.466 -12.033 1.00 97.81 338 THR A N 1
ATOM 2616 C CA . THR A 1 338 ? 4.180 -6.848 -10.733 1.00 97.81 338 THR A CA 1
ATOM 2617 C C . THR A 1 338 ? 2.913 -6.021 -10.813 1.00 97.81 338 THR A C 1
ATOM 2619 O O . THR A 1 338 ? 2.839 -5.105 -11.630 1.00 97.81 338 THR A O 1
ATOM 2622 N N . PHE A 1 339 ? 1.952 -6.297 -9.946 1.00 98.00 339 PHE A N 1
ATOM 2623 C CA . PHE A 1 339 ? 0.709 -5.570 -9.771 1.00 98.00 339 PHE A CA 1
ATOM 2624 C C . PHE A 1 339 ? 0.867 -4.546 -8.659 1.00 98.00 339 PHE A C 1
ATOM 2626 O O . PHE A 1 339 ? 1.128 -4.892 -7.508 1.00 98.00 339 PHE A O 1
ATOM 2633 N N . ASN A 1 340 ? 0.751 -3.273 -9.022 1.00 98.00 340 ASN A N 1
ATOM 2634 C CA . ASN A 1 340 ? 0.756 -2.137 -8.108 1.00 98.00 340 ASN A CA 1
ATOM 2635 C C . ASN A 1 340 ? 0.409 -0.869 -8.903 1.00 98.00 340 ASN A C 1
ATOM 2637 O O . ASN A 1 340 ? 0.449 -0.862 -10.135 1.00 98.00 340 ASN A O 1
ATOM 2641 N N . ASN A 1 341 ? 0.154 0.233 -8.212 1.00 95.56 341 ASN A N 1
ATOM 2642 C CA . ASN A 1 341 ? -0.163 1.525 -8.814 1.00 95.56 341 ASN A CA 1
ATOM 2643 C C . ASN A 1 341 ? 0.985 2.547 -8.695 1.00 95.56 341 ASN A C 1
ATOM 2645 O O . ASN A 1 341 ? 0.747 3.742 -8.871 1.00 95.56 341 ASN A O 1
ATOM 2649 N N . CYS A 1 342 ? 2.231 2.106 -8.463 1.00 96.50 342 CYS A N 1
ATOM 2650 C CA . CYS A 1 342 ? 3.396 2.988 -8.290 1.00 96.50 342 CYS A CA 1
ATOM 2651 C C . CYS A 1 342 ? 3.597 3.968 -9.455 1.00 96.50 342 CYS A C 1
ATOM 2653 O O . CYS A 1 342 ? 3.949 5.117 -9.221 1.00 96.50 342 CYS A O 1
ATOM 2655 N N . SER A 1 343 ? 3.360 3.543 -10.700 1.00 93.44 343 SER A N 1
ATOM 2656 C CA . SER A 1 343 ? 3.507 4.418 -11.873 1.00 93.44 343 SER A CA 1
ATOM 2657 C C . SER A 1 343 ? 2.426 5.501 -11.950 1.00 93.44 343 SER A C 1
ATOM 2659 O O . SER A 1 343 ? 2.654 6.572 -12.510 1.00 93.44 343 SER A O 1
ATOM 2661 N N . LYS A 1 344 ? 1.252 5.242 -11.358 1.00 91.50 344 LYS A N 1
ATOM 2662 C CA . LYS A 1 344 ? 0.110 6.161 -11.337 1.00 91.50 344 LYS A CA 1
ATOM 2663 C C . LYS A 1 344 ? 0.141 7.089 -10.129 1.00 91.50 344 LYS A C 1
ATOM 2665 O O . LYS A 1 344 ? -0.113 8.274 -10.287 1.00 91.50 344 LYS A O 1
ATOM 2670 N N . LEU A 1 345 ? 0.392 6.563 -8.930 1.00 90.31 345 LEU A N 1
ATOM 2671 C CA . LEU A 1 345 ? 0.350 7.348 -7.693 1.00 90.31 345 LEU A CA 1
ATOM 2672 C C . LEU A 1 345 ? 1.706 7.926 -7.301 1.00 90.31 345 LEU A C 1
ATOM 2674 O O . LEU A 1 345 ? 1.721 8.989 -6.676 1.00 90.31 345 LEU A O 1
ATOM 2678 N N . ARG A 1 346 ? 2.810 7.279 -7.707 1.00 93.25 346 ARG A N 1
ATOM 2679 C CA . ARG A 1 346 ? 4.190 7.586 -7.291 1.00 93.25 346 ARG A CA 1
ATOM 2680 C C . ARG A 1 346 ? 4.331 7.614 -5.759 1.00 93.25 346 ARG A C 1
ATOM 2682 O O . ARG A 1 346 ? 3.365 7.424 -5.034 1.00 93.25 346 ARG A O 1
ATOM 2689 N N . PHE A 1 347 ? 5.534 7.811 -5.248 1.00 93.56 347 PHE A N 1
ATOM 2690 C CA . PHE A 1 347 ? 5.830 7.901 -3.816 1.00 93.56 347 PHE A CA 1
ATOM 2691 C C . PHE A 1 347 ? 6.180 9.337 -3.420 1.00 93.56 347 PHE A C 1
ATOM 2693 O O . PHE A 1 347 ? 6.608 10.129 -4.265 1.00 93.56 347 PHE A O 1
ATOM 2700 N N . ASN A 1 348 ? 5.989 9.650 -2.132 1.00 90.31 348 ASN A N 1
ATOM 2701 C CA . ASN A 1 348 ? 6.390 10.907 -1.488 1.00 90.31 348 ASN A CA 1
ATOM 2702 C C . ASN A 1 348 ? 5.767 12.137 -2.172 1.00 90.31 348 ASN A C 1
ATOM 2704 O O . ASN A 1 348 ? 6.431 12.830 -2.939 1.00 90.31 348 ASN A O 1
ATOM 2708 N N . SER A 1 349 ? 4.468 12.373 -1.961 1.00 85.75 349 SER A N 1
ATOM 2709 C CA . SER A 1 349 ? 3.722 13.475 -2.606 1.00 85.75 349 SER A CA 1
ATOM 2710 C C . SER A 1 349 ? 3.819 13.468 -4.133 1.00 85.75 349 SER A C 1
ATOM 2712 O O . SER A 1 349 ? 4.002 14.490 -4.786 1.00 85.75 349 SER A O 1
ATOM 2714 N N . HIS A 1 350 ? 3.692 12.273 -4.717 1.00 89.25 350 HIS A N 1
ATOM 2715 C CA . HIS A 1 350 ? 3.752 12.058 -6.162 1.00 89.25 350 HIS A CA 1
ATOM 2716 C C . HIS A 1 350 ? 5.113 12.422 -6.802 1.00 89.25 350 HIS A C 1
ATOM 2718 O O . HIS A 1 350 ? 5.207 12.557 -8.021 1.00 89.25 350 HIS A O 1
ATOM 2724 N N . THR A 1 351 ? 6.183 12.552 -6.009 1.00 92.88 351 THR A N 1
ATOM 2725 C CA . THR A 1 351 ? 7.495 13.015 -6.484 1.00 92.88 351 THR A CA 1
ATOM 2726 C C . THR A 1 351 ? 8.113 12.036 -7.475 1.00 92.88 351 THR A C 1
ATOM 2728 O O . THR A 1 351 ? 8.394 12.387 -8.622 1.00 92.88 351 THR A O 1
ATOM 2731 N N . ASN A 1 352 ? 8.343 10.787 -7.062 1.00 95.44 352 ASN A N 1
ATOM 2732 C CA . ASN A 1 352 ? 9.013 9.816 -7.924 1.00 95.44 352 ASN A CA 1
ATOM 2733 C C . ASN A 1 352 ? 8.666 8.370 -7.558 1.00 95.44 352 ASN A C 1
ATOM 2735 O O . ASN A 1 352 ? 7.882 8.104 -6.657 1.00 95.44 352 ASN A O 1
ATOM 2739 N N . TRP A 1 353 ? 9.211 7.418 -8.300 1.00 97.19 353 TRP A N 1
ATOM 2740 C CA . TRP A 1 353 ? 9.021 5.984 -8.115 1.00 97.19 353 TRP A CA 1
ATOM 2741 C C . TRP A 1 353 ? 10.210 5.240 -8.752 1.00 97.19 353 TRP A C 1
ATOM 2743 O O . TRP A 1 353 ? 10.962 5.865 -9.502 1.00 97.19 353 TRP A O 1
ATOM 2753 N N . PRO A 1 354 ? 10.412 3.928 -8.508 1.00 97.94 354 PRO A N 1
ATOM 2754 C CA . PRO A 1 354 ? 11.651 3.242 -8.898 1.00 97.94 354 PRO A CA 1
ATOM 2755 C C . PRO A 1 354 ? 12.068 3.436 -10.366 1.00 97.94 354 PRO A C 1
ATOM 2757 O O . PRO A 1 354 ? 13.197 3.840 -10.643 1.00 97.94 354 PRO A O 1
ATOM 2760 N N . ILE A 1 355 ? 11.140 3.239 -11.311 1.00 97.94 355 ILE A N 1
ATOM 2761 C CA . ILE A 1 355 ? 11.433 3.365 -12.750 1.00 97.94 355 ILE A CA 1
ATOM 2762 C C . ILE A 1 355 ? 11.613 4.831 -13.157 1.00 97.94 355 ILE A C 1
ATOM 2764 O O . ILE A 1 355 ? 12.460 5.129 -14.004 1.00 97.94 355 ILE A O 1
ATOM 2768 N N . GLY A 1 356 ? 10.878 5.759 -12.541 1.00 96.19 356 GLY A N 1
ATOM 2769 C CA . GLY A 1 356 ? 11.094 7.194 -12.730 1.00 96.19 356 GLY A CA 1
ATOM 2770 C C . GLY A 1 356 ? 12.490 7.634 -12.273 1.00 96.19 356 GLY A C 1
ATOM 2771 O O . GLY A 1 356 ? 13.116 8.460 -12.930 1.00 96.19 356 GLY A O 1
ATOM 2772 N N . ALA A 1 357 ? 13.030 7.002 -11.227 1.00 97.06 357 ALA A N 1
ATOM 2773 C CA . ALA A 1 357 ? 14.389 7.215 -10.724 1.00 97.06 357 ALA A CA 1
ATOM 2774 C C . ALA A 1 357 ? 15.482 6.433 -11.485 1.00 97.06 357 ALA A C 1
ATOM 2776 O O . ALA A 1 357 ? 16.663 6.583 -11.187 1.00 97.06 357 ALA A O 1
ATOM 2777 N N . GLY A 1 358 ? 15.118 5.614 -12.478 1.00 96.88 358 GLY A N 1
ATOM 2778 C CA . GLY A 1 358 ? 16.075 4.895 -13.326 1.00 96.88 358 GLY A CA 1
ATOM 2779 C C . GLY A 1 358 ? 16.420 3.471 -12.884 1.00 96.88 358 GLY A C 1
ATOM 2780 O O . GLY A 1 358 ? 17.235 2.836 -13.551 1.00 96.88 358 GLY A O 1
ATOM 2781 N N . HIS A 1 359 ? 15.775 2.934 -11.843 1.00 98.25 359 HIS A N 1
ATOM 2782 C CA . HIS A 1 359 ? 15.942 1.536 -11.434 1.00 98.25 359 HIS A CA 1
ATOM 2783 C C . HIS A 1 359 ? 14.740 0.671 -11.836 1.00 98.25 359 HIS A C 1
ATOM 2785 O O . HIS A 1 359 ? 13.582 1.088 -11.765 1.00 98.25 359 HIS A O 1
ATOM 2791 N N . GLY A 1 360 ? 15.000 -0.566 -12.266 1.00 97.69 360 GLY A N 1
ATOM 2792 C CA . GLY A 1 360 ? 13.942 -1.524 -12.575 1.00 97.69 360 GLY A CA 1
ATOM 2793 C C . GLY A 1 360 ? 13.074 -1.821 -11.348 1.00 97.69 360 GLY A C 1
ATOM 2794 O O . GLY A 1 360 ? 13.557 -1.860 -10.219 1.00 97.69 360 GLY A O 1
ATOM 2795 N N . CYS A 1 361 ? 11.776 -2.045 -11.558 1.00 98.38 361 CYS A N 1
ATOM 2796 C CA . CYS A 1 361 ? 10.914 -2.582 -10.505 1.00 98.38 361 CYS A CA 1
ATOM 2797 C C . CYS A 1 361 ? 11.439 -3.959 -10.066 1.00 98.38 361 CYS A C 1
ATOM 2799 O O . CYS A 1 361 ? 11.800 -4.754 -10.929 1.00 98.38 361 CYS A O 1
ATOM 2801 N N . ILE A 1 362 ? 11.442 -4.247 -8.763 1.00 98.44 362 ILE A N 1
ATOM 2802 C CA . ILE A 1 362 ? 11.917 -5.531 -8.210 1.00 98.44 362 ILE A CA 1
ATOM 2803 C C . ILE A 1 362 ? 10.788 -6.533 -7.922 1.00 98.44 362 ILE A C 1
ATOM 2805 O O . ILE A 1 362 ? 11.052 -7.664 -7.537 1.00 98.44 362 ILE A O 1
ATOM 2809 N N . GLY A 1 363 ? 9.526 -6.130 -8.095 1.00 98.06 363 GLY A N 1
ATOM 2810 C CA . GLY A 1 363 ? 8.372 -6.980 -7.798 1.00 98.06 363 GLY A CA 1
ATOM 2811 C C . GLY A 1 363 ? 7.945 -7.020 -6.338 1.00 98.06 363 GLY A C 1
ATOM 2812 O O . GLY A 1 363 ? 7.307 -7.977 -5.924 1.00 98.06 363 GLY A O 1
ATOM 2813 N N . CYS A 1 364 ? 8.246 -5.976 -5.559 1.00 98.69 364 CYS A N 1
ATOM 2814 C CA . CYS A 1 364 ? 8.088 -5.996 -4.103 1.00 98.69 364 CYS A CA 1
ATOM 2815 C C . CYS A 1 364 ? 6.656 -6.189 -3.576 1.00 98.69 364 CYS A C 1
ATOM 2817 O O . CYS A 1 364 ? 6.501 -6.386 -2.375 1.00 98.69 364 CYS A O 1
ATOM 2819 N N . SER A 1 365 ? 5.622 -6.119 -4.420 1.00 98.62 365 SER A N 1
ATOM 2820 C CA . SER A 1 365 ? 4.218 -6.379 -4.061 1.00 98.62 365 SER A CA 1
ATOM 2821 C C . SER A 1 365 ? 3.694 -7.749 -4.509 1.00 98.62 365 SER A C 1
ATOM 2823 O O . SER A 1 365 ? 2.498 -8.012 -4.361 1.00 98.62 365 SER A O 1
ATOM 2825 N N . GLU A 1 366 ? 4.561 -8.615 -5.040 1.00 98.38 366 GLU A N 1
ATOM 2826 C CA . GLU A 1 366 ? 4.215 -9.990 -5.407 1.00 98.38 366 GLU A CA 1
ATOM 2827 C C . GLU A 1 366 ? 4.627 -11.004 -4.326 1.00 98.38 366 GLU A C 1
ATOM 2829 O O . GLU A 1 366 ? 5.606 -10.780 -3.602 1.00 98.38 366 GLU A O 1
ATOM 2834 N N . PRO A 1 367 ? 3.915 -12.141 -4.221 1.00 97.44 367 PRO A N 1
ATOM 2835 C CA . PRO A 1 367 ? 4.310 -13.239 -3.344 1.00 97.44 367 PRO A CA 1
ATOM 2836 C C . PRO A 1 367 ? 5.720 -13.753 -3.653 1.00 97.44 367 PRO A C 1
ATOM 2838 O O . PRO A 1 367 ? 6.086 -13.916 -4.816 1.00 97.44 367 PRO A O 1
ATOM 2841 N N . HIS A 1 368 ? 6.501 -14.038 -2.607 1.00 95.19 368 HIS A N 1
ATOM 2842 C CA . HIS A 1 368 ? 7.842 -14.637 -2.700 1.00 95.19 368 HIS A CA 1
ATOM 2843 C C . HIS A 1 368 ? 8.798 -13.933 -3.682 1.00 95.19 368 HIS A C 1
ATOM 2845 O O . HIS A 1 368 ? 9.652 -14.577 -4.295 1.00 95.19 368 HIS A O 1
ATOM 2851 N N . PHE A 1 369 ? 8.665 -12.615 -3.878 1.00 97.31 369 PHE A N 1
ATOM 2852 C CA . PHE A 1 369 ? 9.451 -11.902 -4.892 1.00 97.31 369 PHE A CA 1
ATOM 2853 C C . PHE A 1 369 ? 10.967 -11.971 -4.644 1.00 97.31 369 PHE A C 1
ATOM 2855 O O . PHE A 1 369 ? 11.734 -11.961 -5.601 1.00 97.31 369 PHE A O 1
ATOM 2862 N N . TRP A 1 370 ? 11.402 -12.094 -3.385 1.00 96.88 370 TRP A N 1
ATOM 2863 C CA . TRP A 1 370 ? 12.815 -12.259 -3.030 1.00 96.88 370 TRP A CA 1
ATOM 2864 C C . TRP A 1 370 ? 13.463 -13.466 -3.712 1.00 96.88 370 TRP A C 1
ATOM 2866 O O . TRP A 1 370 ? 14.588 -13.352 -4.184 1.00 96.88 370 TRP A O 1
ATOM 2876 N N . ASP A 1 371 ? 12.737 -14.576 -3.836 1.00 94.44 371 ASP A N 1
ATOM 2877 C CA . ASP A 1 371 ? 13.253 -15.807 -4.441 1.00 94.44 371 ASP A CA 1
ATOM 2878 C C . ASP A 1 371 ? 12.839 -15.946 -5.911 1.00 94.44 371 ASP A C 1
ATOM 2880 O O . ASP A 1 371 ? 13.609 -16.414 -6.745 1.00 94.44 371 ASP A O 1
ATOM 2884 N N . THR A 1 372 ? 11.624 -15.514 -6.259 1.00 92.44 372 THR A N 1
ATOM 2885 C CA . THR A 1 372 ? 11.057 -15.708 -7.609 1.00 92.44 372 THR A CA 1
ATOM 2886 C C . THR A 1 372 ? 11.476 -14.636 -8.614 1.00 92.44 372 THR A C 1
ATOM 2888 O O . THR A 1 372 ? 11.413 -14.869 -9.822 1.00 92.44 372 THR A O 1
ATOM 2891 N N . MET A 1 373 ? 11.910 -13.466 -8.135 1.00 94.38 373 MET A N 1
ATOM 2892 C CA . MET A 1 373 ? 12.332 -12.339 -8.972 1.00 94.38 373 MET A CA 1
ATOM 2893 C C . MET A 1 373 ? 13.842 -12.065 -8.881 1.00 94.38 373 MET A C 1
ATOM 2895 O O . MET A 1 373 ? 14.346 -11.191 -9.590 1.00 94.38 373 MET A O 1
ATOM 2899 N N . SER A 1 374 ? 14.572 -12.795 -8.037 1.00 90.31 374 SER A N 1
ATOM 2900 C CA . SER A 1 374 ? 16.030 -12.710 -7.950 1.00 90.31 374 SER A CA 1
ATOM 2901 C C . SER A 1 374 ? 16.710 -13.500 -9.083 1.00 90.31 374 SER A C 1
ATOM 2903 O O . SER A 1 374 ? 16.195 -14.542 -9.497 1.00 90.31 374 SER A O 1
ATOM 2905 N N . PRO A 1 375 ? 17.868 -13.042 -9.599 1.00 94.38 375 PRO A N 1
ATOM 2906 C CA . PRO A 1 375 ? 18.505 -11.748 -9.329 1.00 94.38 375 PRO A CA 1
ATOM 2907 C C . PRO A 1 375 ? 17.733 -10.565 -9.946 1.00 94.38 375 PRO A C 1
ATOM 2909 O O . PRO A 1 375 ? 17.204 -10.637 -11.063 1.00 94.38 375 PRO A O 1
ATOM 2912 N N . PHE A 1 376 ? 17.649 -9.449 -9.215 1.00 95.62 376 PHE A N 1
ATOM 2913 C CA . PHE A 1 376 ? 16.766 -8.335 -9.577 1.00 95.62 376 PHE A CA 1
ATOM 2914 C C . PHE A 1 376 ? 17.200 -7.606 -10.850 1.00 95.62 376 PHE A C 1
ATOM 2916 O O . PHE A 1 376 ? 16.339 -7.208 -11.632 1.00 95.62 376 PHE A O 1
ATOM 2923 N N . GLU A 1 377 ? 18.498 -7.520 -11.120 1.00 95.50 377 GLU A N 1
ATOM 2924 C CA . GLU A 1 377 ? 19.076 -6.806 -12.266 1.00 95.50 377 GLU A CA 1
ATOM 2925 C C . GLU A 1 377 ? 19.143 -7.670 -13.539 1.00 95.50 377 GLU A C 1
ATOM 2927 O O . GLU A 1 377 ? 19.659 -7.241 -14.571 1.00 95.50 377 GLU A O 1
ATOM 2932 N N . VAL A 1 378 ? 18.584 -8.884 -13.500 1.00 91.25 378 VAL A N 1
ATOM 2933 C CA . VAL A 1 378 ? 18.533 -9.800 -14.645 1.00 91.25 378 VAL A CA 1
ATOM 2934 C C . VAL A 1 378 ? 17.088 -9.966 -15.121 1.00 91.25 378 VAL A C 1
ATOM 2936 O O . VAL A 1 378 ? 16.180 -10.134 -14.302 1.00 91.25 378 VAL A O 1
ATOM 2939 N N . PRO A 1 379 ? 16.805 -9.909 -16.434 1.00 88.00 379 PRO A N 1
ATOM 2940 C CA . PRO A 1 379 ? 15.465 -10.190 -16.942 1.00 88.00 379 PRO A CA 1
ATOM 2941 C C . PRO A 1 379 ? 15.013 -11.600 -16.552 1.00 88.00 379 PRO A C 1
ATOM 2943 O O . PRO A 1 379 ? 15.792 -12.548 -16.644 1.00 88.00 379 PRO A O 1
ATOM 2946 N N . ILE A 1 380 ? 13.739 -11.770 -16.180 1.00 84.62 380 ILE A N 1
ATOM 2947 C CA . ILE A 1 380 ? 13.186 -13.121 -16.013 1.00 84.62 380 ILE A CA 1
ATOM 2948 C C . ILE A 1 380 ? 13.281 -13.829 -17.368 1.00 84.62 380 ILE A C 1
ATOM 2950 O O . ILE A 1 380 ? 12.790 -13.304 -18.368 1.00 84.62 380 ILE A O 1
ATOM 2954 N N . GLY A 1 381 ? 13.898 -15.016 -17.398 1.00 65.31 381 GLY A N 1
ATOM 2955 C CA . GLY A 1 381 ? 14.206 -15.777 -18.620 1.00 65.31 381 GLY A CA 1
ATOM 2956 C C . GLY A 1 381 ? 12.999 -16.155 -19.492 1.00 65.31 381 GLY A C 1
ATOM 2957 O O . GLY A 1 381 ? 13.176 -16.594 -20.630 1.00 65.31 381 GLY A O 1
ATOM 2958 N N . ASN A 1 382 ? 11.773 -15.932 -19.010 1.00 55.97 382 ASN A N 1
ATOM 2959 C CA . ASN A 1 382 ? 10.576 -15.974 -19.838 1.00 55.97 382 ASN A CA 1
ATOM 2960 C C . ASN A 1 382 ? 10.589 -14.799 -20.821 1.00 55.97 382 ASN A C 1
ATOM 2962 O O . ASN A 1 382 ? 10.286 -13.652 -20.484 1.00 55.97 382 ASN A O 1
ATOM 2966 N N . ARG A 1 383 ? 10.961 -15.117 -22.065 1.00 50.22 383 ARG A N 1
ATOM 2967 C CA . ARG A 1 383 ? 10.940 -14.207 -23.212 1.00 50.22 383 ARG A CA 1
ATOM 2968 C C . ARG A 1 383 ? 9.546 -13.595 -23.335 1.00 50.22 383 ARG A C 1
ATOM 2970 O O . ARG A 1 383 ? 8.604 -14.286 -23.717 1.00 50.22 383 ARG A O 1
ATOM 2977 N N . TYR A 1 384 ? 9.427 -12.301 -23.044 1.00 50.81 384 TYR A N 1
ATOM 2978 C CA . TYR A 1 384 ? 8.222 -11.539 -23.354 1.00 50.81 384 TYR A CA 1
ATOM 2979 C C . TYR A 1 384 ? 7.955 -11.654 -24.862 1.00 50.81 384 TYR A C 1
ATOM 2981 O O . TYR A 1 384 ? 8.726 -11.150 -25.681 1.00 50.81 384 TYR A O 1
ATOM 2989 N N . GLN A 1 385 ? 6.883 -12.349 -25.246 1.00 49.78 385 GLN A N 1
ATOM 2990 C CA . GLN A 1 385 ? 6.438 -12.405 -26.634 1.00 49.78 385 GLN A CA 1
ATOM 2991 C C . GLN A 1 385 ? 5.559 -11.185 -26.902 1.00 49.78 385 GLN A C 1
ATOM 2993 O O . GLN A 1 385 ? 4.342 -11.227 -26.757 1.00 49.78 385 GLN A O 1
ATOM 2998 N N . THR A 1 386 ? 6.178 -10.065 -27.274 1.00 58.72 386 THR A N 1
ATOM 2999 C CA . THR A 1 386 ? 5.441 -9.030 -28.011 1.00 58.72 386 THR A CA 1
ATOM 3000 C C . THR A 1 386 ? 5.127 -9.545 -29.419 1.00 58.72 386 THR A C 1
ATOM 3002 O O . THR A 1 386 ? 5.711 -10.542 -29.858 1.00 58.72 386 THR A O 1
ATOM 3005 N N . ALA A 1 387 ? 4.264 -8.850 -30.170 1.00 62.38 387 ALA A N 1
ATOM 3006 C CA . ALA A 1 387 ? 4.019 -9.157 -31.587 1.00 62.38 387 ALA A CA 1
ATOM 3007 C C . ALA A 1 387 ? 5.327 -9.279 -32.407 1.00 62.38 387 ALA A C 1
ATOM 3009 O O . ALA A 1 387 ? 5.391 -10.025 -33.379 1.00 62.38 387 ALA A O 1
ATOM 3010 N N . PHE A 1 388 ? 6.400 -8.624 -31.949 1.00 67.50 388 PHE A N 1
ATOM 3011 C CA . PHE A 1 388 ? 7.735 -8.634 -32.546 1.00 67.50 388 PHE A CA 1
ATOM 3012 C C . PHE A 1 388 ? 8.750 -9.486 -31.763 1.00 67.50 388 PHE A C 1
ATOM 3014 O O . PHE A 1 388 ? 9.943 -9.195 -31.763 1.00 67.50 388 PHE A O 1
ATOM 3021 N N . ARG A 1 389 ? 8.300 -10.532 -31.053 1.00 66.38 389 ARG A N 1
ATOM 3022 C CA . ARG A 1 389 ? 9.152 -11.478 -30.294 1.00 66.38 389 ARG A CA 1
ATOM 3023 C C . ARG A 1 389 ? 10.100 -10.804 -29.283 1.00 66.38 389 ARG A C 1
ATOM 3025 O O . ARG A 1 389 ? 11.199 -11.298 -29.043 1.00 66.38 389 ARG A O 1
ATOM 3032 N N . GLY A 1 390 ? 9.696 -9.664 -28.720 1.00 65.69 390 GLY A N 1
ATOM 3033 C CA . GLY A 1 390 ? 10.507 -8.880 -27.781 1.00 65.69 390 GLY A CA 1
ATOM 3034 C C . GLY A 1 390 ? 11.594 -8.012 -28.432 1.00 65.69 390 GLY A C 1
ATOM 3035 O O . GLY A 1 390 ? 12.339 -7.351 -27.715 1.00 65.69 390 GLY A O 1
ATOM 3036 N N . ALA A 1 391 ? 11.690 -7.983 -29.768 1.00 70.25 391 ALA A N 1
ATOM 3037 C CA . ALA A 1 391 ? 12.653 -7.150 -30.491 1.00 70.25 391 ALA A CA 1
ATOM 3038 C C . ALA A 1 391 ? 12.219 -5.681 -30.624 1.00 70.25 391 ALA A C 1
ATOM 3040 O O . ALA A 1 391 ? 13.080 -4.845 -30.868 1.00 70.25 391 ALA A O 1
ATOM 3041 N N . GLY A 1 392 ? 10.923 -5.391 -30.456 1.00 75.75 392 GLY A N 1
ATOM 3042 C CA . GLY A 1 392 ? 10.329 -4.063 -30.641 1.00 75.75 392 GLY A CA 1
ATOM 3043 C C . GLY A 1 392 ? 9.895 -3.790 -32.081 1.00 75.75 392 GLY A C 1
ATOM 3044 O O . GLY A 1 392 ? 10.492 -4.323 -33.017 1.00 75.75 392 GLY A O 1
ATOM 3045 N N . ALA A 1 393 ? 8.831 -3.007 -32.256 1.00 78.31 393 ALA A N 1
ATOM 3046 C CA . ALA A 1 393 ? 8.271 -2.665 -33.562 1.00 78.31 393 ALA A CA 1
ATOM 3047 C C . ALA A 1 393 ? 9.281 -1.873 -34.403 1.00 78.31 393 ALA A C 1
ATOM 3049 O O . ALA A 1 393 ? 9.660 -2.318 -35.487 1.00 78.31 393 ALA A O 1
ATOM 3050 N N . ASP A 1 394 ? 9.779 -0.769 -33.848 1.00 78.94 394 ASP A N 1
ATOM 3051 C CA . ASP A 1 394 ? 10.664 0.166 -34.544 1.00 78.94 394 ASP A CA 1
ATOM 3052 C C . ASP A 1 394 ? 12.014 -0.481 -34.841 1.00 78.94 394 ASP A C 1
ATOM 3054 O O . ASP A 1 394 ? 12.430 -0.539 -35.992 1.00 78.94 394 ASP A O 1
ATOM 3058 N N . HIS A 1 395 ? 12.640 -1.124 -33.853 1.00 79.31 395 HIS A N 1
ATOM 3059 C CA . HIS A 1 395 ? 13.891 -1.848 -34.086 1.00 79.31 395 HIS A CA 1
ATOM 3060 C C . HIS A 1 395 ? 13.738 -3.012 -35.094 1.00 79.31 395 HIS A C 1
ATOM 3062 O O . HIS A 1 395 ? 14.688 -3.349 -35.808 1.00 79.31 395 HIS A O 1
ATOM 3068 N N . THR A 1 396 ? 12.552 -3.623 -35.213 1.00 81.56 396 THR A N 1
ATOM 3069 C CA . THR A 1 396 ? 12.281 -4.593 -36.290 1.00 81.56 396 THR A CA 1
ATOM 3070 C C . THR A 1 396 ? 12.179 -3.900 -37.649 1.00 81.56 396 THR A C 1
ATOM 3072 O O . THR A 1 396 ? 12.781 -4.379 -38.612 1.00 81.56 396 THR A O 1
ATOM 3075 N N . ALA A 1 397 ? 11.459 -2.779 -37.731 1.00 83.12 397 ALA A N 1
ATOM 3076 C CA . ALA A 1 397 ? 11.329 -1.988 -38.951 1.00 83.12 397 ALA A CA 1
ATOM 3077 C C . ALA A 1 397 ? 12.691 -1.463 -39.434 1.00 83.12 397 ALA A C 1
ATOM 3079 O O . ALA A 1 397 ? 13.017 -1.637 -40.607 1.00 83.12 397 ALA A O 1
ATOM 3080 N N . ASP A 1 398 ? 13.524 -0.942 -38.531 1.00 84.94 398 ASP A N 1
ATOM 3081 C CA . ASP A 1 398 ? 14.879 -0.466 -38.822 1.00 84.94 398 ASP A CA 1
ATOM 3082 C C . ASP A 1 398 ? 15.759 -1.582 -39.379 1.00 84.94 398 ASP A C 1
ATOM 3084 O O . ASP A 1 398 ? 16.445 -1.398 -40.385 1.00 84.94 398 ASP A O 1
ATOM 3088 N N . ARG A 1 399 ? 15.715 -2.779 -38.779 1.00 86.25 399 ARG A N 1
ATOM 3089 C CA . ARG A 1 399 ? 16.453 -3.939 -39.301 1.00 86.25 399 ARG A CA 1
ATOM 3090 C C . ARG A 1 399 ? 16.005 -4.315 -40.706 1.00 86.25 399 ARG A C 1
ATOM 3092 O O . ARG A 1 399 ? 16.854 -4.558 -41.560 1.00 86.25 399 ARG A O 1
ATOM 3099 N N . VAL A 1 400 ? 14.696 -4.370 -40.950 1.00 87.62 400 VAL A N 1
ATOM 3100 C CA . VAL A 1 400 ? 14.153 -4.671 -42.283 1.00 87.62 400 VAL A CA 1
ATOM 3101 C C . VAL A 1 400 ? 14.570 -3.590 -43.283 1.00 87.62 400 VAL A C 1
ATOM 3103 O O . VAL A 1 400 ? 15.065 -3.922 -44.359 1.00 87.62 400 VAL A O 1
ATOM 3106 N N . GLY A 1 401 ? 14.452 -2.314 -42.911 1.00 84.81 401 GLY A N 1
ATOM 3107 C CA . GLY A 1 401 ? 14.864 -1.176 -43.730 1.00 84.81 401 GLY A CA 1
ATOM 3108 C C . GLY A 1 401 ? 16.351 -1.213 -44.083 1.00 84.81 401 GLY A C 1
ATOM 3109 O O . GLY A 1 401 ? 16.701 -1.101 -45.256 1.00 84.81 401 GLY A O 1
ATOM 3110 N N . MET A 1 402 ? 17.222 -1.465 -43.101 1.00 88.94 402 MET A N 1
ATOM 3111 C CA . MET A 1 402 ? 18.670 -1.603 -43.299 1.00 88.94 402 MET A CA 1
ATOM 3112 C C . MET A 1 402 ? 19.024 -2.763 -44.236 1.00 88.94 402 MET A C 1
ATOM 3114 O O . MET A 1 402 ? 19.882 -2.611 -45.107 1.00 88.94 402 MET A O 1
ATOM 3118 N N . VAL A 1 403 ? 18.351 -3.912 -44.099 1.00 92.31 403 VAL A N 1
ATOM 3119 C CA . VAL A 1 403 ? 18.554 -5.070 -44.985 1.00 92.31 403 VAL A CA 1
ATOM 3120 C C . VAL A 1 403 ? 18.125 -4.748 -46.419 1.00 92.31 403 VAL A C 1
ATOM 3122 O O . VAL A 1 403 ? 18.880 -5.023 -47.352 1.00 92.31 403 VAL A O 1
ATOM 3125 N N . ILE A 1 404 ? 16.951 -4.134 -46.608 1.00 92.06 404 ILE A N 1
ATOM 3126 C CA . ILE A 1 404 ? 16.446 -3.744 -47.936 1.00 92.06 404 ILE A CA 1
ATOM 3127 C C . ILE A 1 404 ? 17.373 -2.716 -48.589 1.00 92.06 404 ILE A C 1
ATOM 3129 O O . ILE A 1 404 ? 17.730 -2.864 -49.762 1.00 92.06 404 ILE A O 1
ATOM 3133 N N . LEU A 1 405 ? 17.791 -1.693 -47.840 1.00 90.31 405 LEU A N 1
ATOM 3134 C CA . LEU A 1 405 ? 18.704 -0.661 -48.325 1.00 90.31 405 LEU A CA 1
ATOM 3135 C C . LEU A 1 405 ? 20.047 -1.271 -48.747 1.00 90.31 405 LEU A C 1
ATOM 3137 O O . LEU A 1 405 ? 20.525 -0.990 -49.845 1.00 90.31 405 LEU A O 1
ATOM 3141 N N . GLY A 1 406 ? 20.618 -2.150 -47.917 1.00 91.56 406 GLY A N 1
ATOM 3142 C CA . GLY A 1 406 ? 21.864 -2.855 -48.219 1.00 91.56 406 GLY A CA 1
ATOM 3143 C C . GLY A 1 406 ? 21.763 -3.724 -49.474 1.00 91.56 406 GLY A C 1
ATOM 3144 O O . GLY A 1 406 ? 22.612 -3.627 -50.360 1.00 91.56 406 GLY A O 1
ATOM 3145 N N . ALA A 1 407 ? 20.696 -4.520 -49.601 1.00 92.06 407 ALA A N 1
ATOM 3146 C CA . ALA A 1 407 ? 20.453 -5.346 -50.785 1.00 92.06 407 ALA A CA 1
ATOM 3147 C C . ALA A 1 407 ? 20.286 -4.499 -52.058 1.00 92.06 407 ALA A C 1
ATOM 3149 O O . ALA A 1 407 ? 20.842 -4.831 -53.105 1.00 92.06 407 ALA A O 1
ATOM 3150 N N . THR A 1 408 ? 19.573 -3.375 -51.958 1.00 91.00 408 THR A N 1
ATOM 3151 C CA . THR A 1 408 ? 19.377 -2.437 -53.072 1.00 91.00 408 THR A CA 1
ATOM 3152 C C . THR A 1 408 ? 20.699 -1.805 -53.501 1.00 91.00 408 THR A C 1
ATOM 3154 O O . THR A 1 408 ? 21.003 -1.779 -54.690 1.00 91.00 408 THR A O 1
ATOM 3157 N N . ALA A 1 409 ? 21.522 -1.351 -52.551 1.00 91.62 409 ALA A N 1
ATOM 3158 C CA . ALA A 1 409 ? 22.832 -0.770 -52.840 1.00 91.62 409 ALA A CA 1
ATOM 3159 C C . ALA A 1 409 ? 23.769 -1.773 -53.534 1.00 91.62 409 ALA A C 1
ATOM 3161 O O . ALA A 1 409 ? 24.405 -1.429 -54.530 1.00 91.62 409 ALA A O 1
ATOM 3162 N N . ILE A 1 410 ? 23.804 -3.026 -53.061 1.00 92.88 410 ILE A N 1
ATOM 3163 C CA . ILE A 1 410 ? 24.559 -4.114 -53.704 1.00 92.88 410 ILE A CA 1
ATOM 3164 C C . ILE A 1 410 ? 24.032 -4.367 -55.120 1.00 92.88 410 ILE A C 1
ATOM 3166 O O . ILE A 1 410 ? 24.824 -4.476 -56.054 1.00 92.88 410 ILE A O 1
ATOM 3170 N N . GLY A 1 411 ? 22.709 -4.418 -55.298 1.00 92.38 411 GLY A N 1
ATOM 3171 C CA . GLY A 1 411 ? 22.078 -4.600 -56.604 1.00 92.38 411 GLY A CA 1
ATOM 3172 C C . GLY A 1 411 ? 22.429 -3.486 -57.593 1.00 92.38 411 GLY A C 1
ATOM 3173 O O . GLY A 1 411 ? 22.807 -3.775 -58.727 1.00 92.38 411 GLY A O 1
ATOM 3174 N N . ILE A 1 412 ? 22.379 -2.222 -57.158 1.00 91.88 412 ILE A N 1
ATOM 3175 C CA . ILE A 1 412 ? 22.771 -1.059 -57.971 1.00 91.88 412 ILE A CA 1
ATOM 3176 C C . ILE A 1 412 ? 24.257 -1.135 -58.336 1.00 91.88 412 ILE A C 1
ATOM 3178 O O . ILE A 1 412 ? 24.604 -0.952 -59.502 1.00 91.88 412 ILE A O 1
ATOM 3182 N N . ALA A 1 413 ? 25.134 -1.437 -57.375 1.00 90.44 413 ALA A N 1
ATOM 3183 C CA . ALA A 1 413 ? 26.569 -1.559 -57.624 1.00 90.44 413 ALA A CA 1
ATOM 3184 C C . ALA A 1 413 ? 26.887 -2.694 -58.613 1.00 90.44 413 ALA A C 1
ATOM 3186 O O . ALA A 1 413 ? 27.642 -2.491 -59.564 1.00 90.44 413 ALA A O 1
ATOM 3187 N N . ALA A 1 414 ? 26.263 -3.863 -58.440 1.00 91.25 414 ALA A N 1
ATOM 3188 C CA . ALA A 1 414 ? 26.409 -4.998 -59.346 1.00 91.25 414 ALA A CA 1
ATOM 3189 C C . ALA A 1 414 ? 25.885 -4.674 -60.755 1.00 91.25 414 ALA A C 1
ATOM 3191 O O . ALA A 1 414 ? 26.557 -4.970 -61.743 1.00 91.25 414 ALA A O 1
ATOM 3192 N N . HIS A 1 415 ? 24.725 -4.014 -60.858 1.00 87.69 415 HIS A N 1
ATOM 3193 C CA . HIS A 1 415 ? 24.181 -3.563 -62.138 1.00 87.69 415 HIS A CA 1
ATOM 3194 C C . HIS A 1 415 ? 25.114 -2.556 -62.825 1.00 87.69 415 HIS A C 1
ATOM 3196 O O . HIS A 1 415 ? 25.397 -2.703 -64.009 1.00 87.69 415 HIS A O 1
ATOM 3202 N N . ALA A 1 416 ? 25.652 -1.577 -62.092 1.00 88.94 416 ALA A N 1
ATOM 3203 C CA . ALA A 1 416 ? 26.598 -0.601 -62.629 1.00 88.94 416 ALA A CA 1
ATOM 3204 C C . ALA A 1 416 ? 27.903 -1.256 -63.121 1.00 88.94 416 ALA A C 1
ATOM 3206 O O . ALA A 1 416 ? 28.392 -0.910 -64.196 1.00 88.94 416 ALA A O 1
ATOM 3207 N N . MET A 1 417 ? 28.439 -2.234 -62.380 1.00 88.19 417 MET A N 1
ATOM 3208 C CA . MET A 1 417 ? 29.622 -3.003 -62.790 1.00 88.19 417 MET A CA 1
ATOM 3209 C C . MET A 1 417 ? 29.374 -3.815 -64.068 1.00 88.19 417 MET A C 1
ATOM 3211 O O . MET A 1 417 ? 30.185 -3.763 -64.993 1.00 88.19 417 MET A O 1
ATOM 3215 N N . LEU A 1 418 ? 28.250 -4.535 -64.148 1.00 87.00 418 LEU A N 1
ATOM 3216 C CA . LEU A 1 418 ? 27.892 -5.336 -65.322 1.00 87.00 418 LEU A CA 1
ATOM 3217 C C . LEU A 1 418 ? 27.624 -4.457 -66.549 1.00 87.00 418 LEU A C 1
ATOM 3219 O O . LEU A 1 418 ? 28.164 -4.721 -67.621 1.00 87.00 418 LEU A O 1
ATOM 3223 N N . SER A 1 419 ? 26.860 -3.376 -66.391 1.00 82.94 419 SER A N 1
ATOM 3224 C CA . SER A 1 419 ? 26.578 -2.423 -67.471 1.00 82.94 419 SER A CA 1
ATOM 3225 C C . SER A 1 419 ? 27.840 -1.691 -67.948 1.00 82.94 419 SER A C 1
ATOM 3227 O O . SER A 1 419 ? 27.967 -1.401 -69.133 1.00 82.94 419 SER A O 1
ATOM 3229 N N . GLY A 1 420 ? 28.811 -1.434 -67.062 1.00 81.00 420 GLY A N 1
ATOM 3230 C CA . GLY A 1 420 ? 30.116 -0.876 -67.434 1.00 81.00 420 GLY A CA 1
ATOM 3231 C C . GLY A 1 420 ? 31.032 -1.862 -68.173 1.00 81.00 420 GLY A C 1
ATOM 3232 O O . GLY A 1 420 ? 31.829 -1.441 -69.013 1.00 81.00 420 GLY A O 1
ATOM 3233 N N . ALA A 1 421 ? 30.908 -3.163 -67.892 1.00 75.81 421 ALA A N 1
ATOM 3234 C CA . ALA A 1 421 ? 31.650 -4.225 -68.573 1.00 75.81 421 ALA A CA 1
ATOM 3235 C C . ALA A 1 421 ? 31.068 -4.564 -69.960 1.00 75.81 421 ALA A C 1
ATOM 3237 O O . ALA A 1 421 ? 31.808 -4.952 -70.864 1.00 75.81 421 ALA A O 1
ATOM 3238 N N . ILE A 1 422 ? 29.759 -4.375 -70.152 1.00 74.31 422 ILE A N 1
ATOM 3239 C CA . ILE A 1 422 ? 29.064 -4.560 -71.431 1.00 74.31 422 ILE A CA 1
ATOM 3240 C C . ILE A 1 422 ? 29.017 -3.210 -72.164 1.00 74.31 422 ILE A C 1
ATOM 3242 O O . ILE A 1 422 ? 27.970 -2.579 -72.285 1.00 74.31 422 ILE A O 1
ATOM 3246 N N . LYS A 1 423 ? 30.158 -2.731 -72.674 1.00 60.16 423 LYS A N 1
ATOM 3247 C CA . LYS A 1 423 ? 30.121 -1.693 -73.717 1.00 60.16 423 LYS A CA 1
ATOM 3248 C C . LYS A 1 423 ? 29.745 -2.353 -75.050 1.00 60.16 423 LYS A C 1
ATOM 3250 O O . LYS A 1 423 ? 30.458 -3.272 -75.459 1.00 60.16 423 LYS A O 1
ATOM 3255 N N . PRO A 1 424 ? 28.681 -1.915 -75.749 1.00 61.88 424 PRO A N 1
ATOM 3256 C CA . PRO A 1 424 ? 28.479 -2.324 -77.133 1.00 61.88 424 PRO A CA 1
ATOM 3257 C C . PRO A 1 424 ? 29.662 -1.808 -77.969 1.00 61.88 424 PRO A C 1
ATOM 3259 O O . PRO A 1 424 ? 30.074 -0.656 -77.810 1.00 61.88 424 PRO A O 1
ATOM 3262 N N . LYS A 1 425 ? 30.247 -2.700 -78.777 1.00 52.19 425 LYS A N 1
ATOM 3263 C CA . LYS A 1 425 ? 31.276 -2.370 -79.773 1.00 52.19 425 LYS A CA 1
ATOM 3264 C C . LYS A 1 425 ? 30.713 -1.504 -80.888 1.00 52.19 425 LYS A C 1
ATOM 3266 O O . LYS A 1 425 ? 29.545 -1.750 -81.263 1.00 52.19 425 LYS A O 1
#

Foldseek 3Di:
DDDDDPPPDPPDPPVVLVVLQDPDQDFDCPPLVQDPVPPRVGGRGSNSLSVQLVVLLVVLVPADQLQCVPPVDFLVVVCVVVVHDPVLLLVVLQVLCVLLPHDSSCSSSLSSLLRSLLSAEEAEEEAAADCQLVVLLVLQDVVDPSVSSVVRRRDQADVVPDPDAAVRNVVSLVCCCVVQFLRYEYEYEAFAQDPLQQVAFDGNVRHGSLNVLASSVVRHLAYEYFECGQLANPPCCAPPNPRNTGHSVVRYPDQYAYQYDPGHHNSSVSSVSSCCSRNVDARAHPSNYHCSFFVDFQQVLAPQVLLQQAQQEDCDPPDPSLVVLHDLQQQAAPSVVAGGCCRPQPHNNNPHGQSRVSHHHQRRRDHNSVHQRPPRRHHDPPQPDDVVSSNHDNNVVVVVVVVVVVVVVVVVVVVVVVVVVPDDD

Organism: NCBI:txid1235804

Sequence (425 aa):
MSKHETTQGMLHTDTMLSDSMPHDTANIALDYSQNPKGDNLTFHTKQSLFKKVKKRLDKLAKLPSLREEKSGKDLKEVLQEKGIQRRDFMKWAAVVTASIGLPATFAPLTARAAELADRVPIIWLHMAECTGCSESLLRSEDPGIDSIIFDYVSMEYHETIMAASGYQAEKSLEDAVKKYDGRYVVMVEGGIPKDTEYFLTIGASGRTGAEECRHVAKHAAAIFAIGTCSSFGGVQAAAPNPTNAHPLSDIIDKKVINVPGCPPNEKNIVGTLMQHILFGDMALDAFHRPKWAYGHRIHDLCERRGRFDAGEFVQHFGDENAKNGYCLYKVGCKGPYTFNNCSKLRFNSHTNWPIGAGHGCIGCSEPHFWDTMSPFEVPIGNRYQTAFRGAGADHTADRVGMVILGATAIGIAAHAMLSGAIKPK